Protein AF-0000000085179850 (afdb_homodimer)

Structure (mmCIF, N/CA/C/O backbone):
data_AF-0000000085179850-model_v1
#
loop_
_entity.id
_entity.type
_entity.pdbx_description
1 polymer 'ABC-type Fe3+ transport system, periplasmic component'
#
loop_
_atom_site.group_PDB
_atom_site.id
_atom_site.type_symbol
_atom_site.label_atom_id
_atom_site.label_alt_id
_atom_site.label_comp_id
_atom_site.label_asym_id
_atom_site.label_entity_id
_atom_site.label_seq_id
_atom_site.pdbx_PDB_ins_code
_atom_site.Cartn_x
_atom_site.Cartn_y
_atom_site.Cartn_z
_atom_site.occupancy
_atom_site.B_iso_or_equiv
_atom_site.auth_seq_id
_atom_site.auth_comp_id
_atom_site.auth_asym_id
_atom_site.auth_atom_id
_atom_site.pdbx_PDB_model_num
ATOM 1 N N . MET A 1 1 ? -73.125 10.086 -31.016 1 30.83 1 MET A N 1
ATOM 2 C CA . MET A 1 1 ? -72.25 11.07 -30.375 1 30.83 1 MET A CA 1
ATOM 3 C C . MET A 1 1 ? -71.062 10.383 -29.625 1 30.83 1 MET A C 1
ATOM 5 O O . MET A 1 1 ? -71.312 9.594 -28.703 1 30.83 1 MET A O 1
ATOM 9 N N . LYS A 1 2 ? -70.062 9.984 -30.438 1 33.78 2 LYS A N 1
ATOM 10 C CA . LYS A 1 2 ? -68.875 9.273 -30.109 1 33.78 2 LYS A CA 1
ATOM 11 C C . LYS A 1 2 ? -68.062 10.023 -29.047 1 33.78 2 LYS A C 1
ATOM 13 O O . LYS A 1 2 ? -67.625 11.156 -29.266 1 33.78 2 LYS A O 1
ATOM 18 N N . ARG A 1 3 ? -68.438 9.938 -27.75 1 36.47 3 ARG A N 1
ATOM 19 C CA . ARG A 1 3 ? -67.688 10.523 -26.625 1 36.47 3 ARG A CA 1
ATOM 20 C C . ARG A 1 3 ? -66.25 10.117 -26.656 1 36.47 3 ARG A C 1
ATOM 22 O O . ARG A 1 3 ? -65.938 8.93 -26.594 1 36.47 3 ARG A O 1
ATOM 29 N N . VAL A 1 4 ? -65.375 10.914 -27.375 1 41.09 4 VAL A N 1
ATOM 30 C CA . VAL A 1 4 ? -63.938 10.75 -27.391 1 41.09 4 VAL A CA 1
ATOM 31 C C . VAL A 1 4 ? -63.375 10.852 -25.969 1 41.09 4 VAL A C 1
ATOM 33 O O . VAL A 1 4 ? -63.656 11.836 -25.266 1 41.09 4 VAL A O 1
ATOM 36 N N . LEU A 1 5 ? -63.25 9.75 -25.281 1 44.12 5 LEU A N 1
ATOM 37 C CA . LEU A 1 5 ? -62.594 9.672 -23.984 1 44.12 5 LEU A CA 1
ATOM 38 C C . LEU A 1 5 ? -61.219 10.336 -24.031 1 44.12 5 LEU A C 1
ATOM 40 O O . LEU A 1 5 ? -60.375 10.008 -24.891 1 44.12 5 LEU A O 1
ATOM 44 N N . PRO A 1 6 ? -61.062 11.594 -23.547 1 47.19 6 PRO A N 1
ATOM 45 C CA . PRO A 1 6 ? -59.75 12.203 -23.5 1 47.19 6 PRO A CA 1
ATOM 46 C C . PRO A 1 6 ? -58.719 11.312 -22.812 1 47.19 6 PRO A C 1
ATOM 48 O O . PRO A 1 6 ? -59.031 10.68 -21.797 1 47.19 6 PRO A O 1
ATOM 51 N N . LEU A 1 7 ? -57.844 10.648 -23.547 1 45.16 7 LEU A N 1
ATOM 52 C CA . LEU A 1 7 ? -56.688 9.961 -23.031 1 45.16 7 LEU A CA 1
ATOM 53 C C . LEU A 1 7 ? -55.844 10.914 -22.172 1 45.16 7 LEU A C 1
ATOM 55 O O . LEU A 1 7 ? -55.344 11.922 -22.672 1 45.16 7 LEU A O 1
ATOM 59 N N . ILE A 1 8 ? -56.156 11.07 -20.922 1 45.03 8 ILE A N 1
ATOM 60 C CA . ILE A 1 8 ? -55.25 11.75 -19.984 1 45.03 8 ILE A CA 1
ATOM 61 C C . ILE A 1 8 ? -53.875 11.133 -20.062 1 45.03 8 ILE A C 1
ATOM 63 O O . ILE A 1 8 ? -53.688 9.953 -19.75 1 45.03 8 ILE A O 1
ATOM 67 N N . GLY A 1 9 ? -53.031 11.602 -20.953 1 39.75 9 GLY A N 1
ATOM 68 C CA . GLY A 1 9 ? -51.625 11.266 -20.953 1 39.75 9 GLY A CA 1
ATOM 69 C C . GLY A 1 9 ? -50.969 11.516 -19.609 1 39.75 9 GLY A C 1
ATOM 70 O O . GLY A 1 9 ? -50.969 12.641 -19.094 1 39.75 9 GLY A O 1
ATOM 71 N N . LEU A 1 10 ? -50.938 10.5 -18.781 1 41.06 10 LEU A N 1
ATOM 72 C CA . LEU A 1 10 ? -50.094 10.531 -17.594 1 41.06 10 LEU A CA 1
ATOM 73 C C . LEU A 1 10 ? -48.656 10.922 -17.953 1 41.06 10 LEU A C 1
ATOM 75 O O . LEU A 1 10 ? -47.969 10.172 -18.641 1 41.06 10 LEU A O 1
ATOM 79 N N . MET A 1 11 ? -48.375 12.195 -18.094 1 38.06 11 MET A N 1
ATOM 80 C CA . MET A 1 11 ? -46.969 12.609 -18.141 1 38.06 11 MET A CA 1
ATOM 81 C C . MET A 1 11 ? -46.188 12.023 -16.969 1 38.06 11 MET A C 1
ATOM 83 O O . MET A 1 11 ? -46.531 12.305 -15.805 1 38.06 11 MET A O 1
ATOM 87 N N . ALA A 1 12 ? -45.594 10.867 -17.109 1 41.38 12 ALA A N 1
ATOM 88 C CA . ALA A 1 12 ? -44.531 10.445 -16.203 1 41.38 12 ALA A CA 1
ATOM 89 C C . ALA A 1 12 ? -43.531 11.578 -15.945 1 41.38 12 ALA A C 1
ATOM 91 O O . ALA A 1 12 ? -42.812 11.977 -16.844 1 41.38 12 ALA A O 1
ATOM 92 N N . LEU A 1 13 ? -43.844 12.531 -15.141 1 37.97 13 LEU A N 1
ATOM 93 C CA . LEU A 1 13 ? -42.781 13.375 -14.609 1 37.97 13 LEU A CA 1
ATOM 94 C C . LEU A 1 13 ? -41.594 12.531 -14.188 1 37.97 13 LEU A C 1
ATOM 96 O O . LEU A 1 13 ? -41.656 11.836 -13.172 1 37.97 13 LEU A O 1
ATOM 100 N N . GLY A 1 14 ? -40.906 11.914 -15.078 1 40.44 14 GLY A N 1
ATOM 101 C CA . GLY A 1 14 ? -39.594 11.531 -14.672 1 40.44 14 GLY A CA 1
ATOM 102 C C . GLY A 1 14 ? -38.875 12.594 -13.836 1 40.44 14 GLY A C 1
ATOM 103 O O . GLY A 1 14 ? -38.438 13.609 -14.375 1 40.44 14 GLY A O 1
ATOM 104 N N . LEU A 1 15 ? -39.375 12.984 -12.727 1 38.53 15 LEU A N 1
ATOM 105 C CA . LEU A 1 15 ? -38.469 13.672 -11.82 1 38.53 15 LEU A CA 1
ATOM 106 C C . LEU A 1 15 ? -37.062 13.133 -11.977 1 38.53 15 LEU A C 1
ATOM 108 O O . LEU A 1 15 ? -36.75 12.016 -11.547 1 38.53 15 LEU A O 1
ATOM 112 N N . GLY A 1 16 ? -36.469 13.25 -13.055 1 41.75 16 GLY A N 1
ATOM 113 C CA . GLY A 1 16 ? -35.031 13.078 -13.055 1 41.75 16 GLY A CA 1
ATOM 114 C C . GLY A 1 16 ? -34.406 13.492 -11.742 1 41.75 16 GLY A C 1
ATOM 115 O O . GLY A 1 16 ? -34.406 14.672 -11.383 1 41.75 16 GLY A O 1
ATOM 116 N N . MET A 1 17 ? -34.562 12.859 -10.703 1 44.16 17 MET A N 1
ATOM 117 C CA . MET A 1 17 ? -33.75 13.156 -9.523 1 44.16 17 MET A CA 1
ATOM 118 C C . MET A 1 17 ? -32.406 13.742 -9.922 1 44.16 17 MET A C 1
ATOM 120 O O . MET A 1 17 ? -31.641 13.117 -10.656 1 44.16 17 MET A O 1
ATOM 124 N N . ALA A 1 18 ? -32.281 14.961 -10.266 1 47.69 18 ALA A N 1
ATOM 125 C CA . ALA A 1 18 ? -31.031 15.688 -10.477 1 47.69 18 ALA A CA 1
ATOM 126 C C . ALA A 1 18 ? -29.891 15.047 -9.695 1 47.69 18 ALA A C 1
ATOM 128 O O . ALA A 1 18 ? -29.969 14.906 -8.477 1 47.69 18 ALA A O 1
ATOM 129 N N . GLN A 1 19 ? -29.109 14.258 -10.336 1 63.38 19 GLN A N 1
ATOM 130 C CA . GLN A 1 19 ? -27.938 13.633 -9.719 1 63.38 19 GLN A CA 1
ATOM 131 C C . GLN A 1 19 ? -27.203 14.625 -8.812 1 63.38 19 GLN A C 1
ATOM 133 O O . GLN A 1 19 ? -26.812 15.703 -9.25 1 63.38 19 GLN A O 1
ATOM 138 N N . GLN A 1 20 ? -27.359 14.641 -7.449 1 81.38 20 GLN A N 1
ATOM 139 C CA . GLN A 1 20 ? -26.703 15.461 -6.43 1 81.38 20 GLN A CA 1
ATOM 140 C C . GLN A 1 20 ? -25.188 15.5 -6.637 1 81.38 20 GLN A C 1
ATOM 142 O O . GLN A 1 20 ? -24.547 14.461 -6.766 1 81.38 20 GLN A O 1
ATOM 147 N N . THR A 1 21 ? -24.672 16.75 -7.055 1 93.56 21 THR A N 1
ATOM 148 C CA . THR A 1 21 ? -23.234 16.922 -7.227 1 93.56 21 THR A CA 1
ATOM 149 C C . THR A 1 21 ? -22.625 17.562 -5.992 1 93.56 21 THR A C 1
ATOM 151 O O . THR A 1 21 ? -23.078 18.625 -5.539 1 93.56 21 THR A O 1
ATOM 154 N N . LEU A 1 22 ? -21.781 16.844 -5.324 1 98.31 22 LEU A N 1
ATOM 155 C CA . LEU A 1 22 ? -21 17.328 -4.195 1 98.31 22 LEU A CA 1
ATOM 156 C C . LEU A 1 22 ? -19.719 18 -4.672 1 98.31 22 LEU A C 1
ATOM 158 O O . LEU A 1 22 ? -18.953 17.422 -5.438 1 98.31 22 LEU A O 1
ATOM 162 N N . THR A 1 23 ? -19.516 19.234 -4.297 1 98.69 23 THR A N 1
ATOM 163 C CA . THR A 1 23 ? -18.297 19.938 -4.68 1 98.69 23 THR A CA 1
ATOM 164 C C . THR A 1 23 ? -17.297 19.953 -3.529 1 98.69 23 THR A C 1
ATOM 166 O O . THR A 1 23 ? -17.562 20.5 -2.463 1 98.69 23 THR A O 1
ATOM 169 N N . VAL A 1 24 ? -16.141 19.359 -3.77 1 98.88 24 VAL A N 1
ATOM 170 C CA . VAL A 1 24 ? -15.102 19.25 -2.756 1 98.88 24 VAL A CA 1
ATOM 171 C C . VAL A 1 24 ? -13.883 20.078 -3.172 1 98.88 24 VAL A C 1
ATOM 173 O O . VAL A 1 24 ? -13.367 19.922 -4.281 1 98.88 24 VAL A O 1
ATOM 176 N N . TYR A 1 25 ? -13.492 21.031 -2.359 1 98.88 25 TYR A N 1
ATOM 177 C CA . TYR A 1 25 ? -12.18 21.656 -2.486 1 98.88 25 TYR A CA 1
ATOM 178 C C . TYR A 1 25 ? -11.141 20.938 -1.637 1 98.88 25 TYR A C 1
ATOM 180 O O . TYR A 1 25 ? -11.289 20.828 -0.417 1 98.88 25 TYR A O 1
ATOM 188 N N . SER A 1 26 ? -10.109 20.453 -2.334 1 98.75 26 SER A N 1
ATOM 189 C CA . SER A 1 26 ? -9.234 19.531 -1.599 1 98.75 26 SER A CA 1
ATOM 190 C C . SER A 1 26 ? -7.781 19.984 -1.669 1 98.75 26 SER A C 1
ATOM 192 O O . SER A 1 26 ? -7.254 20.234 -2.756 1 98.75 26 SER A O 1
ATOM 194 N N . GLY A 1 27 ? -7.223 20.078 -0.515 1 97.88 27 GLY A N 1
ATOM 195 C CA . GLY A 1 27 ? -5.781 20.25 -0.408 1 97.88 27 GLY A CA 1
ATOM 196 C C . GLY A 1 27 ? -5.012 18.953 -0.519 1 97.88 27 GLY A C 1
ATOM 197 O O . GLY A 1 27 ? -3.779 18.953 -0.468 1 97.88 27 GLY A O 1
ATOM 198 N N . ARG A 1 28 ? -5.707 17.781 -0.634 1 97.75 28 ARG A N 1
ATOM 199 C CA . ARG A 1 28 ? -5.062 16.484 -0.803 1 97.75 28 ARG A CA 1
ATOM 200 C C . ARG A 1 28 ? -4.555 16.312 -2.229 1 97.75 28 ARG A C 1
ATOM 202 O O . ARG A 1 28 ? -5.113 16.875 -3.168 1 97.75 28 ARG A O 1
ATOM 209 N N . GLY A 1 29 ? -3.482 15.609 -2.398 1 94.88 29 GLY A N 1
ATOM 210 C CA . GLY A 1 29 ? -3.033 15.297 -3.746 1 94.88 29 GLY A CA 1
ATOM 211 C C . GLY A 1 29 ? -4.035 14.469 -4.531 1 94.88 29 GLY A C 1
ATOM 212 O O . GLY A 1 29 ? -4.566 13.484 -4.027 1 94.88 29 GLY A O 1
ATOM 213 N N . GLN A 1 30 ? -4.273 14.898 -5.738 1 96 30 GLN A N 1
ATOM 214 C CA . GLN A 1 30 ? -5.27 14.242 -6.578 1 96 30 GLN A CA 1
ATOM 215 C C . GLN A 1 30 ? -4.973 12.75 -6.719 1 96 30 GLN A C 1
ATOM 217 O O . GLN A 1 30 ? -5.859 11.914 -6.523 1 96 30 GLN A O 1
ATOM 222 N N . SER A 1 31 ? -3.742 12.383 -7.031 1 93.12 31 SER A N 1
ATOM 223 C CA . SER A 1 31 ? -3.383 10.992 -7.277 1 93.12 31 SER A CA 1
ATOM 224 C C . SER A 1 31 ? -3.619 10.133 -6.039 1 93.12 31 SER A C 1
ATOM 226 O O . SER A 1 31 ? -3.832 8.922 -6.148 1 93.12 31 SER A O 1
ATOM 228 N N . LEU A 1 32 ? -3.57 10.75 -4.91 1 93.94 32 LEU A N 1
ATOM 229 C CA . LEU A 1 32 ? -3.703 10.039 -3.645 1 93.94 32 LEU A CA 1
ATOM 230 C C . LEU A 1 32 ? -5.168 9.758 -3.328 1 93.94 32 LEU A C 1
ATOM 232 O O . LEU A 1 32 ? -5.5 8.695 -2.799 1 93.94 32 LEU A O 1
ATOM 236 N N . VAL A 1 33 ? -6.066 10.711 -3.66 1 97.38 33 VAL A N 1
ATOM 237 C CA . VAL A 1 33 ? -7.383 10.555 -3.051 1 97.38 33 VAL A CA 1
ATOM 238 C C . VAL A 1 33 ? -8.43 10.336 -4.137 1 97.38 33 VAL A C 1
ATOM 240 O O . VAL A 1 33 ? -9.555 9.906 -3.85 1 97.38 33 VAL A O 1
ATOM 243 N N . GLU A 1 34 ? -8.133 10.594 -5.391 1 97.75 34 GLU A N 1
ATOM 244 C CA . GLU A 1 34 ? -9.102 10.453 -6.477 1 97.75 34 GLU A CA 1
ATOM 245 C C . GLU A 1 34 ? -9.664 9.039 -6.531 1 97.75 34 GLU A C 1
ATOM 247 O O . GLU A 1 34 ? -10.859 8.844 -6.75 1 97.75 34 GLU A O 1
ATOM 252 N N . PRO A 1 35 ? -8.852 7.934 -6.398 1 97.19 35 PRO A N 1
ATOM 253 C CA . PRO A 1 35 ? -9.43 6.59 -6.43 1 97.19 35 PRO A CA 1
ATOM 254 C C . PRO A 1 35 ? -10.516 6.391 -5.379 1 97.19 35 PRO A C 1
ATOM 256 O O . PRO A 1 35 ? -11.516 5.715 -5.637 1 97.19 35 PRO A O 1
ATOM 259 N N . LEU A 1 36 ? -10.266 6.93 -4.227 1 98 36 LEU A N 1
ATOM 260 C CA . LEU A 1 36 ? -11.258 6.828 -3.16 1 98 36 LEU A CA 1
ATOM 261 C C . LEU A 1 36 ? -12.523 7.602 -3.516 1 98 36 LEU A C 1
ATOM 263 O O . LEU A 1 36 ? -13.633 7.125 -3.279 1 98 36 LEU A O 1
ATOM 267 N N . VAL A 1 37 ? -12.359 8.828 -4.117 1 98.56 37 VAL A N 1
ATOM 268 C CA . VAL A 1 37 ? -13.492 9.648 -4.539 1 98.56 37 VAL A CA 1
ATOM 269 C C . VAL A 1 37 ? -14.297 8.906 -5.598 1 98.56 37 VAL A C 1
ATOM 271 O O . VAL A 1 37 ? -15.531 8.852 -5.523 1 98.56 37 VAL A O 1
ATOM 274 N N . LYS A 1 38 ? -13.633 8.32 -6.551 1 97.38 38 LYS A N 1
ATOM 275 C CA . LYS A 1 38 ? -14.305 7.574 -7.609 1 97.38 38 LYS A CA 1
ATOM 276 C C . LYS A 1 38 ? -15.07 6.383 -7.043 1 97.38 38 LYS A C 1
ATOM 278 O O . LYS A 1 38 ? -16.188 6.086 -7.484 1 97.38 38 LYS A O 1
ATOM 283 N N . GLN A 1 39 ? -14.461 5.727 -6.113 1 96.62 39 GLN A N 1
ATOM 284 C CA . GLN A 1 39 ? -15.148 4.598 -5.496 1 96.62 39 GLN A CA 1
ATOM 285 C C . GLN A 1 39 ? -16.375 5.062 -4.719 1 96.62 39 GLN A C 1
ATOM 287 O O . GLN A 1 39 ? -17.406 4.383 -4.699 1 96.62 39 GLN A O 1
ATOM 292 N N . PHE A 1 40 ? -16.25 6.184 -3.975 1 98.06 40 PHE A N 1
ATOM 293 C CA . PHE A 1 40 ? -17.406 6.77 -3.305 1 98.06 40 PHE A CA 1
ATOM 294 C C . PHE A 1 40 ? -18.547 6.996 -4.289 1 98.06 40 PHE A C 1
ATOM 296 O O . PHE A 1 40 ? -19.703 6.664 -4 1 98.06 40 PHE A O 1
ATOM 303 N N . GLU A 1 41 ? -18.234 7.578 -5.5 1 98.19 41 GLU A N 1
ATOM 304 C CA . GLU A 1 41 ? -19.25 7.801 -6.535 1 98.19 41 GLU A CA 1
ATOM 305 C C . GLU A 1 41 ? -19.906 6.488 -6.953 1 98.19 41 GLU A C 1
ATOM 307 O O . GLU A 1 41 ? -21.125 6.414 -7.07 1 98.19 41 GLU A O 1
ATOM 312 N N . GLN A 1 42 ? -19.094 5.516 -7.105 1 95.19 42 GLN A N 1
ATOM 313 C CA . GLN A 1 42 ? -19.609 4.223 -7.539 1 95.19 42 GLN A CA 1
ATOM 314 C C . GLN A 1 42 ? -20.5 3.596 -6.469 1 95.19 42 GLN A C 1
ATOM 316 O O . GLN A 1 42 ? -21.531 3.008 -6.777 1 95.19 42 GLN A O 1
ATOM 321 N N . ASP A 1 43 ? -20.109 3.754 -5.207 1 95.44 43 ASP A N 1
ATOM 322 C CA . ASP A 1 43 ? -20.812 3.121 -4.098 1 95.44 43 ASP A CA 1
ATOM 323 C C . ASP A 1 43 ? -22.141 3.818 -3.826 1 95.44 43 ASP A C 1
ATOM 325 O O . ASP A 1 43 ? -23.109 3.186 -3.375 1 95.44 43 ASP A O 1
ATOM 329 N N . THR A 1 44 ? -22.234 5.16 -4.109 1 96.5 44 THR A N 1
ATOM 330 C CA . THR A 1 44 ? -23.359 5.918 -3.574 1 96.5 44 THR A CA 1
ATOM 331 C C . THR A 1 44 ? -24.219 6.48 -4.703 1 96.5 44 THR A C 1
ATOM 333 O O . THR A 1 44 ? -25.359 6.883 -4.48 1 96.5 44 THR A O 1
ATOM 336 N N . GLY A 1 45 ? -23.625 6.602 -5.887 1 96.69 45 GLY A N 1
ATOM 337 C CA . GLY A 1 45 ? -24.297 7.27 -6.992 1 96.69 45 GLY A CA 1
ATOM 338 C C . GLY A 1 45 ? -24.203 8.781 -6.922 1 96.69 45 GLY A C 1
ATOM 339 O O . GLY A 1 45 ? -24.719 9.484 -7.801 1 96.69 45 GLY A O 1
ATOM 340 N N . ILE A 1 46 ? -23.594 9.359 -5.852 1 97.75 46 ILE A N 1
ATOM 341 C CA . ILE A 1 46 ? -23.406 10.797 -5.715 1 97.75 46 ILE A CA 1
ATOM 342 C C . ILE A 1 46 ? -22.219 11.242 -6.574 1 97.75 46 ILE A C 1
ATOM 344 O O . ILE A 1 46 ? -21.109 10.711 -6.434 1 97.75 46 ILE A O 1
ATOM 348 N N . ARG A 1 47 ? -22.406 12.133 -7.449 1 97.69 47 ARG A N 1
ATOM 349 C CA . ARG A 1 47 ? -21.297 12.688 -8.227 1 97.69 47 ARG A CA 1
ATOM 350 C C . ARG A 1 47 ? -20.484 13.664 -7.383 1 97.69 47 ARG A C 1
ATOM 352 O O . ARG A 1 47 ? -21.031 14.43 -6.594 1 97.69 47 ARG A O 1
ATOM 359 N N . VAL A 1 48 ? -19.203 13.594 -7.512 1 98.62 48 VAL A N 1
ATOM 360 C CA . VAL A 1 48 ? -18.312 14.469 -6.754 1 98.62 48 VAL A CA 1
ATOM 361 C C . VAL A 1 48 ? -17.422 15.258 -7.711 1 98.62 48 VAL A C 1
ATOM 363 O O . VAL A 1 48 ? -16.734 14.672 -8.555 1 98.62 48 VAL A O 1
ATOM 366 N N . GLN A 1 49 ? -17.469 16.516 -7.656 1 98.31 49 GLN A N 1
ATOM 367 C CA . GLN A 1 49 ? -16.531 17.406 -8.344 1 98.31 49 GLN A CA 1
ATOM 368 C C . GLN A 1 49 ? -15.453 17.922 -7.387 1 98.31 49 GLN A C 1
ATOM 370 O O . GLN A 1 49 ? -15.773 18.562 -6.383 1 98.31 49 GLN A O 1
ATOM 375 N N . VAL A 1 50 ? -14.25 17.625 -7.676 1 98.75 50 VAL A N 1
ATOM 376 C CA . VAL A 1 50 ? -13.18 18.016 -6.766 1 98.75 50 VAL A CA 1
ATOM 377 C C . VAL A 1 50 ? -12.312 19.094 -7.414 1 98.75 50 VAL A C 1
ATOM 379 O O . VAL A 1 50 ? -11.906 18.969 -8.57 1 98.75 50 VAL A O 1
ATOM 382 N N . ARG A 1 51 ? -12.094 20.141 -6.77 1 98.56 51 ARG A N 1
ATOM 383 C CA . ARG A 1 51 ? -11.062 21.109 -7.086 1 98.56 51 ARG A CA 1
ATOM 384 C C . ARG A 1 51 ? -9.82 20.891 -6.23 1 98.56 51 ARG A C 1
ATOM 386 O O . ARG A 1 51 ? -9.867 21.031 -5.008 1 98.56 51 ARG A O 1
ATOM 393 N N . TYR A 1 52 ? -8.781 20.578 -6.941 1 98.44 52 TYR A N 1
ATOM 394 C CA . TYR A 1 52 ? -7.535 20.297 -6.234 1 98.44 52 TYR A CA 1
ATOM 395 C C . TYR A 1 52 ? -6.641 21.531 -6.195 1 98.44 52 TYR A C 1
ATOM 397 O O . TYR A 1 52 ? -6.66 22.344 -7.117 1 98.44 52 TYR A O 1
ATOM 405 N N . GLY A 1 53 ? -5.836 21.688 -5.227 1 97.5 53 GLY A N 1
ATOM 406 C CA . GLY A 1 53 ? -4.824 22.719 -5.012 1 97.5 53 GLY A CA 1
ATOM 407 C C . GLY A 1 53 ? -4.145 22.609 -3.66 1 97.5 53 GLY A C 1
ATOM 408 O O . GLY A 1 53 ? -4.496 21.75 -2.848 1 97.5 53 GLY A O 1
ATOM 409 N N . THR A 1 54 ? -3.129 23.391 -3.424 1 94.94 54 THR A N 1
ATOM 410 C CA . THR A 1 54 ? -2.561 23.422 -2.082 1 94.94 54 THR A CA 1
ATOM 411 C C . THR A 1 54 ? -3.576 23.969 -1.08 1 94.94 54 THR A C 1
ATOM 413 O O . THR A 1 54 ? -4.512 24.672 -1.458 1 94.94 54 THR A O 1
ATOM 416 N N . ASP A 1 55 ? -3.441 23.641 0.159 1 95.62 55 ASP A N 1
ATOM 417 C CA . ASP A 1 55 ? -4.309 24.172 1.205 1 95.62 55 ASP A CA 1
ATOM 418 C C . ASP A 1 55 ? -4.371 25.703 1.141 1 95.62 55 ASP A C 1
ATOM 420 O O . ASP A 1 55 ? -5.449 26.281 1.237 1 95.62 55 ASP A O 1
ATOM 424 N N . ALA A 1 56 ? -3.238 26.344 0.974 1 93 56 ALA A N 1
ATOM 425 C CA . ALA A 1 56 ? -3.182 27.812 0.907 1 93 56 ALA A CA 1
ATOM 426 C C . ALA A 1 56 ? -3.984 28.328 -0.277 1 93 56 ALA A C 1
ATOM 428 O O . ALA A 1 56 ? -4.73 29.312 -0.146 1 93 56 ALA A O 1
ATOM 429 N N . GLN A 1 57 ? -3.822 27.688 -1.414 1 96.44 57 GLN A N 1
ATOM 430 C CA . GLN A 1 57 ? -4.562 28.094 -2.609 1 96.44 57 GLN A CA 1
ATOM 431 C C . GLN A 1 57 ? -6.066 27.922 -2.406 1 96.44 57 GLN A C 1
ATOM 433 O O . GLN A 1 57 ? -6.848 28.797 -2.807 1 96.44 57 GLN A O 1
ATOM 438 N N . ILE A 1 58 ? -6.453 26.828 -1.797 1 98.12 58 ILE A N 1
ATOM 439 C CA . ILE A 1 58 ? -7.867 26.547 -1.576 1 98.12 58 ILE A CA 1
ATOM 440 C C . ILE A 1 58 ? -8.453 27.578 -0.617 1 98.12 58 ILE A C 1
ATOM 442 O O . ILE A 1 58 ? -9.539 28.109 -0.861 1 98.12 58 ILE A O 1
ATOM 446 N N . LEU A 1 59 ? -7.762 27.891 0.454 1 96.88 59 LEU A N 1
ATOM 447 C CA . LEU A 1 59 ? -8.242 28.875 1.415 1 96.88 59 LEU A CA 1
ATOM 448 C C . LEU A 1 59 ? -8.391 30.25 0.76 1 96.88 59 LEU A C 1
ATOM 450 O O . LEU A 1 59 ? -9.367 30.953 1.007 1 96.88 59 LEU A O 1
ATOM 454 N N . ALA A 1 60 ? -7.41 30.609 -0.051 1 97.12 60 ALA A N 1
ATOM 455 C CA . ALA A 1 60 ? -7.496 31.875 -0.778 1 97.12 60 ALA A CA 1
ATOM 456 C C . ALA A 1 60 ? -8.719 31.906 -1.692 1 97.12 60 ALA A C 1
ATOM 458 O O . ALA A 1 60 ? -9.438 32.906 -1.749 1 97.12 60 ALA A O 1
ATOM 459 N N . THR A 1 61 ? -8.914 30.781 -2.383 1 98.12 61 THR A N 1
ATOM 460 C CA . THR A 1 61 ? -10.055 30.672 -3.283 1 98.12 61 THR A CA 1
ATOM 461 C C . THR A 1 61 ? -11.367 30.797 -2.512 1 98.12 61 THR A C 1
ATOM 463 O O . THR A 1 61 ? -12.273 31.516 -2.936 1 98.12 61 THR A O 1
ATOM 466 N N . LEU A 1 62 ? -11.484 30.141 -1.381 1 98.12 62 LEU A N 1
ATOM 467 C CA . LEU A 1 62 ? -12.688 30.188 -0.559 1 98.12 62 LEU A CA 1
ATOM 468 C C . LEU A 1 62 ? -12.938 31.609 -0.049 1 98.12 62 LEU A C 1
ATOM 470 O O . LEU A 1 62 ? -14.086 32.062 0.014 1 98.12 62 LEU A O 1
ATOM 474 N N . GLN A 1 63 ? -11.875 32.219 0.312 1 95.94 63 GLN A N 1
ATOM 475 C CA . GLN A 1 63 ? -12 33.625 0.755 1 95.94 63 GLN A CA 1
ATOM 476 C C . GLN A 1 63 ? -12.5 34.5 -0.373 1 95.94 63 GLN A C 1
ATOM 478 O O . GLN A 1 63 ? -13.367 35.344 -0.161 1 95.94 63 GLN A O 1
ATOM 483 N N . GLU A 1 64 ? -11.953 34.344 -1.476 1 97.38 64 GLU A N 1
ATOM 484 C CA . GLU A 1 64 ? -12.328 35.125 -2.641 1 97.38 64 GLU A CA 1
ATOM 485 C C . GLU A 1 64 ? -13.773 34.875 -3.037 1 97.38 64 GLU A C 1
ATOM 487 O O . GLU A 1 64 ? -14.516 35.812 -3.336 1 97.38 64 GLU A O 1
ATOM 492 N N . GLU A 1 65 ? -14.125 33.656 -3.043 1 97.69 65 GLU A N 1
ATOM 493 C CA . GLU A 1 65 ? -15.484 33.281 -3.441 1 97.69 65 GLU A CA 1
ATOM 494 C C . GLU A 1 65 ? -16.5 33.75 -2.414 1 97.69 65 GLU A C 1
ATOM 496 O O . GLU A 1 65 ? -17.641 34.094 -2.771 1 97.69 65 GLU A O 1
ATOM 501 N N . GLY A 1 66 ? -16.172 33.781 -1.134 1 94.88 66 GLY A N 1
ATOM 502 C CA . GLY A 1 66 ? -17.062 34.219 -0.068 1 94.88 66 GLY A CA 1
ATOM 503 C C . GLY A 1 66 ? -18.344 33.406 -0.002 1 94.88 66 GLY A C 1
ATOM 504 O O . GLY A 1 66 ? -18.328 32.188 -0.094 1 94.88 66 GLY A O 1
ATOM 505 N N . SER A 1 67 ? -19.438 34.094 0.21 1 94 67 SER A N 1
ATOM 506 C CA . SER A 1 67 ? -20.75 33.469 0.394 1 94 67 SER A CA 1
ATOM 507 C C . SER A 1 67 ? -21.234 32.844 -0.9 1 94 67 SER A C 1
ATOM 509 O O . SER A 1 67 ? -22.203 32.062 -0.89 1 94 67 SER A O 1
ATOM 511 N N . ARG A 1 68 ? -20.609 33.094 -1.998 1 96.19 68 ARG A N 1
ATOM 512 C CA . ARG A 1 68 ? -21.031 32.594 -3.295 1 96.19 68 ARG A CA 1
ATOM 513 C C . ARG A 1 68 ? -20.281 31.312 -3.654 1 96.19 68 ARG A C 1
ATOM 515 O O . ARG A 1 68 ? -20.453 30.75 -4.738 1 96.19 68 ARG A O 1
ATOM 522 N N . SER A 1 69 ? -19.422 30.875 -2.732 1 97.75 69 SER A N 1
ATOM 523 C CA . SER A 1 69 ? -18.656 29.672 -3.031 1 97.75 69 SER A CA 1
ATOM 524 C C . SER A 1 69 ? -19.562 28.5 -3.355 1 97.75 69 SER A C 1
ATOM 526 O O . SER A 1 69 ? -20.547 28.25 -2.648 1 97.75 69 SER A O 1
ATOM 528 N N . PRO A 1 70 ? -19.25 27.797 -4.441 1 97.25 70 PRO A N 1
ATOM 529 C CA . PRO A 1 70 ? -20 26.578 -4.738 1 97.25 70 PRO A CA 1
ATOM 530 C C . PRO A 1 70 ? -19.531 25.375 -3.92 1 97.25 70 PRO A C 1
ATOM 532 O O . PRO A 1 70 ? -20.109 24.281 -4.027 1 97.25 70 PRO A O 1
ATOM 535 N N . ALA A 1 71 ? -18.469 25.5 -3.16 1 98.38 71 ALA A N 1
ATOM 536 C CA . ALA A 1 71 ? -17.859 24.375 -2.451 1 98.38 71 ALA A CA 1
ATOM 537 C C . ALA A 1 71 ? -18.734 23.906 -1.291 1 98.38 71 ALA A C 1
ATOM 539 O O . ALA A 1 71 ? -19.312 24.734 -0.576 1 98.38 71 ALA A O 1
ATOM 540 N N . ASP A 1 72 ? -18.844 22.578 -1.139 1 98.69 72 ASP A N 1
ATOM 541 C CA . ASP A 1 72 ? -19.562 21.969 -0.026 1 98.69 72 ASP A CA 1
ATOM 542 C C . ASP A 1 72 ? -18.609 21.547 1.084 1 98.69 72 ASP A C 1
ATOM 544 O O . ASP A 1 72 ? -18.953 21.594 2.266 1 98.69 72 ASP A O 1
ATOM 548 N N . ILE A 1 73 ? -17.469 21.062 0.677 1 98.88 73 ILE A N 1
ATOM 549 C CA . ILE A 1 73 ? -16.531 20.453 1.607 1 98.88 73 ILE A CA 1
ATOM 550 C C . ILE A 1 73 ? -15.133 21.047 1.387 1 98.88 73 ILE A C 1
ATOM 552 O O . ILE A 1 73 ? -14.719 21.281 0.246 1 98.88 73 ILE A O 1
ATOM 556 N N . PHE A 1 74 ? -14.477 21.406 2.41 1 98.94 74 PHE A N 1
ATOM 557 C CA . PHE A 1 74 ? -13.039 21.625 2.404 1 98.94 74 PHE A CA 1
ATOM 558 C C . PHE A 1 74 ? -12.305 20.406 2.977 1 98.94 74 PHE A C 1
ATOM 560 O O . PHE A 1 74 ? -12.438 20.094 4.16 1 98.94 74 PHE A O 1
ATOM 567 N N . TRP A 1 75 ? -11.617 19.594 2.178 1 98.88 75 TRP A N 1
ATOM 568 C CA . TRP A 1 75 ? -10.781 18.469 2.549 1 98.88 75 TRP A CA 1
ATOM 569 C C . TRP A 1 75 ? -9.305 18.844 2.516 1 98.88 75 TRP A C 1
ATOM 571 O O . TRP A 1 75 ? -8.688 18.844 1.449 1 98.88 75 TRP A O 1
ATOM 581 N N . ALA A 1 76 ? -8.75 19.062 3.68 1 98.25 76 ALA A N 1
ATOM 582 C CA . ALA A 1 76 ? -7.441 19.703 3.783 1 98.25 76 ALA A CA 1
ATOM 583 C C . ALA A 1 76 ? -6.348 18.672 4.051 1 98.25 76 ALA A C 1
ATOM 585 O O . ALA A 1 76 ? -6.613 17.609 4.613 1 98.25 76 ALA A O 1
ATOM 586 N N . ASN A 1 77 ? -5.18 19.047 3.668 1 96.5 77 ASN A N 1
ATOM 587 C CA . ASN A 1 77 ? -3.969 18.266 3.893 1 96.5 77 ASN A CA 1
ATOM 588 C C . ASN A 1 77 ? -3.426 18.469 5.305 1 96.5 77 ASN A C 1
ATOM 590 O O . ASN A 1 77 ? -2.674 17.625 5.809 1 96.5 77 ASN A O 1
ATOM 594 N N . THR A 1 78 ? -3.779 19.625 5.902 1 95.5 78 THR A N 1
ATOM 595 C CA . THR A 1 78 ? -3.184 19.953 7.191 1 95.5 78 THR A CA 1
ATOM 596 C C . THR A 1 78 ? -4.242 20.484 8.156 1 95.5 78 THR A C 1
ATOM 598 O O . THR A 1 78 ? -5.172 21.172 7.738 1 95.5 78 THR A O 1
ATOM 601 N N . SER A 1 79 ? -4.027 20.188 9.422 1 95.62 79 SER A N 1
ATOM 602 C CA . SER A 1 79 ? -4.922 20.703 10.453 1 95.62 79 SER A CA 1
ATOM 603 C C . SER A 1 79 ? -4.805 22.219 10.578 1 95.62 79 SER A C 1
ATOM 605 O O . SER A 1 79 ? -5.777 22.906 10.93 1 95.62 79 SER A O 1
ATOM 607 N N . GLY A 1 80 ? -3.607 22.766 10.289 1 92.88 80 GLY A N 1
ATOM 608 C CA . GLY A 1 80 ? -3.445 24.203 10.305 1 92.88 80 GLY A CA 1
ATOM 609 C C . GLY A 1 80 ? -4.395 24.922 9.367 1 92.88 80 GLY A C 1
ATOM 610 O O . GLY A 1 80 ? -4.992 25.938 9.742 1 92.88 80 GLY A O 1
ATOM 611 N N . ALA A 1 81 ? -4.496 24.422 8.172 1 95.31 81 ALA A N 1
ATOM 612 C CA . ALA A 1 81 ? -5.406 25.016 7.199 1 95.31 81 ALA A CA 1
ATOM 613 C C . ALA A 1 81 ? -6.855 24.906 7.668 1 95.31 81 ALA A C 1
ATOM 615 O O . ALA A 1 81 ? -7.641 25.844 7.484 1 95.31 81 ALA A O 1
ATOM 616 N N . LEU A 1 82 ? -7.23 23.844 8.266 1 97.56 82 LEU A N 1
ATOM 617 C CA . LEU A 1 82 ? -8.578 23.656 8.805 1 97.56 82 LEU A CA 1
ATOM 618 C C . LEU A 1 82 ? -8.828 24.594 9.969 1 97.56 82 LEU A C 1
ATOM 620 O O . LEU A 1 82 ? -9.93 25.125 10.125 1 97.56 82 LEU A O 1
ATOM 624 N N . GLY A 1 83 ? -7.832 24.766 10.797 1 95.94 83 GLY A N 1
ATOM 625 C CA . GLY A 1 83 ? -7.926 25.75 11.859 1 95.94 83 GLY A CA 1
ATOM 626 C C . GLY A 1 83 ? -8.172 27.156 11.344 1 95.94 83 GLY A C 1
ATOM 627 O O . GLY A 1 83 ? -9 27.891 11.898 1 95.94 83 GLY A O 1
ATOM 628 N N . GLN A 1 84 ? -7.461 27.516 10.32 1 95.62 84 GLN A N 1
ATOM 629 C CA . GLN A 1 84 ? -7.676 28.828 9.703 1 95.62 84 GLN A CA 1
ATOM 630 C C . GLN A 1 84 ? -9.102 28.953 9.172 1 95.62 84 GLN A C 1
ATOM 632 O O . GLN A 1 84 ? -9.75 29.984 9.375 1 95.62 84 GLN A O 1
ATOM 637 N N . ALA A 1 85 ? -9.539 27.922 8.469 1 97.62 85 ALA A N 1
ATOM 638 C CA . ALA A 1 85 ? -10.906 27.938 7.965 1 97.62 85 ALA A CA 1
ATOM 639 C C . ALA A 1 85 ? -11.906 28.094 9.102 1 97.62 85 ALA A C 1
ATOM 641 O O . ALA A 1 85 ? -12.891 28.844 8.977 1 97.62 85 ALA A O 1
ATOM 642 N N . ALA A 1 86 ? -11.688 27.406 10.18 1 97.31 86 ALA A N 1
ATOM 643 C CA . ALA A 1 86 ? -12.555 27.5 11.352 1 97.31 86 ALA A CA 1
ATOM 644 C C . ALA A 1 86 ? -12.531 28.922 11.938 1 97.31 86 ALA A C 1
ATOM 646 O O . ALA A 1 86 ? -13.586 29.5 12.219 1 97.31 86 ALA A O 1
ATOM 647 N N . GLU A 1 87 ? -11.352 29.453 12.086 1 95.62 87 GLU A N 1
ATOM 648 C CA . GLU A 1 87 ? -11.18 30.797 12.641 1 95.62 87 GLU A CA 1
ATOM 649 C C . GLU A 1 87 ? -11.883 31.844 11.781 1 95.62 87 GLU A C 1
ATOM 651 O O . GLU A 1 87 ? -12.422 32.812 12.305 1 95.62 87 GLU A O 1
ATOM 656 N N . ARG A 1 88 ? -11.867 31.609 10.539 1 95.81 88 ARG A N 1
ATOM 657 C CA . ARG A 1 88 ? -12.477 32.562 9.602 1 95.81 88 ARG A CA 1
ATOM 658 C C . ARG A 1 88 ? -13.984 32.344 9.508 1 95.81 88 ARG A C 1
ATOM 660 O O . ARG A 1 88 ? -14.672 33.031 8.75 1 95.81 88 ARG A O 1
ATOM 667 N N . GLY A 1 89 ? -14.43 31.359 10.188 1 96.69 89 GLY A N 1
ATOM 668 C CA . GLY A 1 89 ? -15.859 31.109 10.219 1 96.69 89 GLY A CA 1
ATOM 669 C C . GLY A 1 89 ? -16.375 30.469 8.945 1 96.69 89 GLY A C 1
ATOM 670 O O . GLY A 1 89 ? -17.547 30.672 8.578 1 96.69 89 GLY A O 1
ATOM 671 N N . LEU A 1 90 ? -15.57 29.734 8.266 1 98.25 90 LEU A N 1
ATOM 672 C CA . LEU A 1 90 ? -15.969 29.188 6.969 1 98.25 90 LEU A CA 1
ATOM 673 C C . LEU A 1 90 ? -16.672 27.844 7.137 1 98.25 90 LEU A C 1
ATOM 675 O O . LEU A 1 90 ? -17.328 27.375 6.215 1 98.25 90 LEU A O 1
ATOM 679 N N . LEU A 1 91 ? -16.531 27.188 8.234 1 98.62 91 LEU A N 1
ATOM 680 C CA . LEU A 1 91 ? -16.969 25.797 8.398 1 98.62 91 LEU A CA 1
ATOM 681 C C . LEU A 1 91 ? -18.203 25.734 9.297 1 98.62 91 LEU A C 1
ATOM 683 O O . LEU A 1 91 ? -18.344 26.531 10.219 1 98.62 91 LEU A O 1
ATOM 687 N N . ARG A 1 92 ? -19.016 24.75 9.016 1 98 92 ARG A N 1
ATOM 688 C CA . ARG A 1 92 ? -20.172 24.422 9.859 1 98 92 ARG A CA 1
ATOM 689 C C . ARG A 1 92 ? -19.75 23.5 11 1 98 92 ARG A C 1
ATOM 691 O O . ARG A 1 92 ? -18.844 22.688 10.844 1 98 92 ARG A O 1
ATOM 698 N N . PRO A 1 93 ? -20.469 23.688 12.141 1 98.19 93 PRO A N 1
ATOM 699 C CA . PRO A 1 93 ? -20.25 22.656 13.156 1 98.19 93 PRO A CA 1
ATOM 700 C C . PRO A 1 93 ? -20.641 21.25 12.68 1 98.19 93 PRO A C 1
ATOM 702 O O . PRO A 1 93 ? -21.594 21.109 11.906 1 98.19 93 PRO A O 1
ATOM 705 N N . LEU A 1 94 ? -19.953 20.297 13.109 1 98.56 94 LEU A N 1
ATOM 706 C CA . LEU A 1 94 ? -20.25 18.906 12.781 1 98.56 94 LEU A CA 1
ATOM 707 C C . LEU A 1 94 ? -20.938 18.219 13.953 1 98.56 94 LEU A C 1
ATOM 709 O O . LEU A 1 94 ? -20.766 18.609 15.109 1 98.56 94 LEU A O 1
ATOM 713 N N . GLY A 1 95 ? -21.703 17.203 13.672 1 97.19 95 GLY A N 1
ATOM 714 C CA . GLY A 1 95 ? -22.422 16.453 14.695 1 97.19 95 GLY A CA 1
ATOM 715 C C . GLY A 1 95 ? -21.516 15.523 15.5 1 97.19 95 GLY A C 1
ATOM 716 O O . GLY A 1 95 ? -20.484 15.086 15.008 1 97.19 95 GLY A O 1
ATOM 717 N N . GLU A 1 96 ? -22 15.164 16.656 1 96.94 96 GLU A N 1
ATOM 718 C CA . GLU A 1 96 ? -21.234 14.32 17.578 1 96.94 96 GLU A CA 1
ATOM 719 C C . GLU A 1 96 ? -21.031 12.922 17.016 1 96.94 96 GLU A C 1
ATOM 721 O O . GLU A 1 96 ? -20 12.289 17.25 1 96.94 96 GLU A O 1
ATOM 726 N N . SER A 1 97 ? -22.016 12.461 16.297 1 96.88 97 SER A N 1
ATOM 727 C CA . SER A 1 97 ? -21.938 11.117 15.734 1 96.88 97 SER A CA 1
ATOM 728 C C . SER A 1 97 ? -20.719 10.984 14.805 1 96.88 97 SER A C 1
ATOM 730 O O . SER A 1 97 ? -20.094 9.922 14.75 1 96.88 97 SER A O 1
ATOM 732 N N . LEU A 1 98 ? -20.438 12.055 14.078 1 97.75 98 LEU A N 1
ATOM 733 C CA . LEU A 1 98 ? -19.281 12.062 13.195 1 97.75 98 LEU A CA 1
ATOM 734 C C . LEU A 1 98 ? -17.984 12.281 13.992 1 97.75 98 LEU A C 1
ATOM 736 O O . LEU A 1 98 ? -17 11.586 13.773 1 97.75 98 LEU A O 1
ATOM 740 N N . LEU A 1 99 ? -18.016 13.148 14.977 1 98.12 99 LEU A N 1
ATOM 741 C CA . LEU A 1 99 ? -16.828 13.594 15.688 1 98.12 99 LEU A CA 1
ATOM 742 C C . LEU A 1 99 ? -16.359 12.531 16.672 1 98.12 99 LEU A C 1
ATOM 744 O O . LEU A 1 99 ? -15.211 12.578 17.141 1 98.12 99 LEU A O 1
ATOM 748 N N . LYS A 1 100 ? -17.172 11.539 17.016 1 97.69 100 LYS A N 1
ATOM 749 C CA . LYS A 1 100 ? -16.812 10.492 17.969 1 97.69 100 LYS A CA 1
ATOM 750 C C . LYS A 1 100 ? -16.062 9.352 17.266 1 97.69 100 LYS A C 1
ATOM 752 O O . LYS A 1 100 ? -15.492 8.484 17.938 1 97.69 100 LYS A O 1
ATOM 757 N N . VAL A 1 101 ? -16.031 9.398 15.984 1 97.75 101 VAL A N 1
ATOM 758 C CA . VAL A 1 101 ? -15.516 8.266 15.227 1 97.75 101 VAL A CA 1
ATOM 759 C C . VAL A 1 101 ? -13.992 8.234 15.312 1 97.75 101 VAL A C 1
ATOM 761 O O . VAL A 1 101 ? -13.398 7.195 15.617 1 97.75 101 VAL A O 1
ATOM 764 N N . PRO A 1 102 ? -13.266 9.375 15 1 98.19 102 PRO A N 1
ATOM 765 C CA . PRO A 1 102 ? -11.805 9.32 15.094 1 98.19 102 PRO A CA 1
ATOM 766 C C . PRO A 1 102 ? -11.32 9.141 16.531 1 98.19 102 PRO A C 1
ATOM 768 O O . PRO A 1 102 ? -11.938 9.656 17.469 1 98.19 102 PRO A O 1
ATOM 771 N N . VAL A 1 103 ? -10.25 8.484 16.703 1 96.81 103 VAL A N 1
ATOM 772 C CA . VAL A 1 103 ? -9.75 8.156 18.031 1 96.81 103 VAL A CA 1
ATOM 773 C C . VAL A 1 103 ? -8.867 9.297 18.547 1 96.81 103 VAL A C 1
ATOM 775 O O . VAL A 1 103 ? -8.312 9.203 19.656 1 96.81 103 VAL A O 1
ATOM 778 N N . GLY A 1 104 ? -8.719 10.32 17.719 1 95.75 104 GLY A N 1
ATOM 779 C CA . GLY A 1 104 ? -7.898 11.438 18.172 1 95.75 104 GLY A CA 1
ATOM 780 C C . GLY A 1 104 ? -7.992 12.648 17.25 1 95.75 104 GLY A C 1
ATOM 781 O O . GLY A 1 104 ? -8.516 12.555 16.141 1 95.75 104 GLY A O 1
ATOM 782 N N . PHE A 1 105 ? -7.59 13.875 17.812 1 97 105 PHE A N 1
ATOM 783 C CA . PHE A 1 105 ? -7.301 15.109 17.094 1 97 105 PHE A CA 1
ATOM 784 C C . PHE A 1 105 ? -8.586 15.859 16.766 1 97 105 PHE A C 1
ATOM 786 O O . PHE A 1 105 ? -8.586 16.766 15.93 1 97 105 PHE A O 1
ATOM 793 N N . VAL A 1 106 ? -9.727 15.414 17.328 1 97 106 VAL A N 1
ATOM 794 C CA . VAL A 1 106 ? -10.938 16.203 17.141 1 97 106 VAL A CA 1
ATOM 795 C C . VAL A 1 106 ? -10.711 17.641 17.609 1 97 106 VAL A C 1
ATOM 797 O O . VAL A 1 106 ? -10.258 17.859 18.734 1 97 106 VAL A O 1
ATOM 800 N N . PRO A 1 107 ? -10.992 18.547 16.688 1 97 107 PRO A N 1
ATOM 801 C CA . PRO A 1 107 ? -10.68 19.938 17.062 1 97 107 PRO A CA 1
ATOM 802 C C . PRO A 1 107 ? -11.625 20.484 18.125 1 97 107 PRO A C 1
ATOM 804 O O . PRO A 1 107 ? -12.789 20.078 18.203 1 97 107 PRO A O 1
ATOM 807 N N . ALA A 1 108 ? -11.125 21.438 18.844 1 93.62 108 ALA A N 1
ATOM 808 C CA . ALA A 1 108 ? -11.953 22.125 19.844 1 93.62 108 ALA A CA 1
ATOM 809 C C . ALA A 1 108 ? -13.109 22.859 19.172 1 93.62 108 ALA A C 1
ATOM 811 O O . ALA A 1 108 ? -14.203 22.953 19.75 1 93.62 108 ALA A O 1
ATOM 812 N N . SER A 1 109 ? -12.898 23.328 17.953 1 96.56 109 SER A N 1
ATOM 813 C CA . SER A 1 109 ? -13.922 24.078 17.234 1 96.56 109 SER A CA 1
ATOM 814 C C . SER A 1 109 ? -15.086 23.172 16.844 1 96.56 109 SER A C 1
ATOM 816 O O . SER A 1 109 ? -16.172 23.656 16.531 1 96.56 109 SER A O 1
ATOM 818 N N . LYS A 1 110 ? -14.805 21.859 16.672 1 98 110 LYS A N 1
ATOM 819 C CA . LYS A 1 110 ? -15.766 20.859 16.266 1 98 110 LYS A CA 1
ATOM 820 C C . LYS A 1 110 ? -16.312 21.141 14.859 1 98 110 LYS A C 1
ATOM 822 O O . LYS A 1 110 ? -17.453 20.828 14.555 1 98 110 LYS A O 1
ATOM 827 N N . THR A 1 111 ? -15.508 21.781 14.078 1 98.5 111 THR A N 1
ATOM 828 C CA . THR A 1 111 ? -15.984 22.203 12.766 1 98.5 111 THR A CA 1
ATOM 829 C C . THR A 1 111 ? -15.344 21.359 11.664 1 98.5 111 THR A C 1
ATOM 831 O O . THR A 1 111 ? -15.648 21.547 10.484 1 98.5 111 THR A O 1
ATOM 834 N N . TRP A 1 112 ? -14.445 20.531 11.977 1 98.69 112 TRP A N 1
ATOM 835 C CA . TRP A 1 112 ? -13.867 19.594 11.031 1 98.69 112 TRP A CA 1
ATOM 836 C C . TRP A 1 112 ? -13.555 18.266 11.711 1 98.69 112 TRP A C 1
ATOM 838 O O . TRP A 1 112 ? -13.508 18.188 12.938 1 98.69 112 TRP A O 1
ATOM 848 N N . VAL A 1 113 ? -13.484 17.188 10.953 1 98.81 113 VAL A N 1
ATOM 849 C CA . VAL A 1 113 ? -13.203 15.859 11.484 1 98.81 113 VAL A CA 1
ATOM 850 C C . VAL A 1 113 ? -11.852 15.375 10.969 1 98.81 113 VAL A C 1
ATOM 852 O O . VAL A 1 113 ? -11.539 15.539 9.789 1 98.81 113 VAL A O 1
ATOM 855 N N . PRO A 1 114 ? -10.945 14.898 11.875 1 98.62 114 PRO A N 1
ATOM 856 C CA . PRO A 1 114 ? -9.695 14.297 11.406 1 98.62 114 PRO A CA 1
ATOM 857 C C . PRO A 1 114 ? -9.93 13.016 10.609 1 98.62 114 PRO A C 1
ATOM 859 O O . PRO A 1 114 ? -10.828 12.234 10.93 1 98.62 114 PRO A O 1
ATOM 862 N N . VAL A 1 115 ? -9.125 12.828 9.578 1 98.75 115 VAL A N 1
ATOM 863 C CA . VAL A 1 115 ? -9.344 11.688 8.688 1 98.75 115 VAL A CA 1
ATOM 864 C C . VAL A 1 115 ? -8.156 10.734 8.766 1 98.75 115 VAL A C 1
ATOM 866 O O . VAL A 1 115 ? -8.336 9.516 8.898 1 98.75 115 VAL A O 1
ATOM 869 N N . THR A 1 116 ? -6.891 11.211 8.609 1 98.5 116 THR A N 1
ATOM 870 C CA . THR A 1 116 ? -5.699 10.367 8.695 1 98.5 116 THR A CA 1
ATOM 871 C C . THR A 1 116 ? -4.57 11.102 9.422 1 98.5 116 THR A C 1
ATOM 873 O O . THR A 1 116 ? -4.652 12.312 9.641 1 98.5 116 THR A O 1
ATOM 876 N N . LEU A 1 117 ? -3.631 10.344 9.789 1 97.88 117 LEU A N 1
ATOM 877 C CA . LEU A 1 117 ? -2.459 10.828 10.508 1 97.88 117 LEU A CA 1
ATOM 878 C C . LEU A 1 117 ? -1.175 10.422 9.789 1 97.88 117 LEU A C 1
ATOM 880 O O . LEU A 1 117 ? -1.052 9.289 9.328 1 97.88 117 LEU A O 1
ATOM 884 N N . ARG A 1 118 ? -0.347 11.312 9.609 1 98.25 118 ARG A N 1
ATOM 885 C CA . ARG A 1 118 ? 1.048 11.047 9.266 1 98.25 118 ARG A CA 1
ATOM 886 C C . ARG A 1 118 ? 1.978 11.5 10.391 1 98.25 118 ARG A C 1
ATOM 888 O O . ARG A 1 118 ? 1.633 12.398 11.164 1 98.25 118 ARG A O 1
ATOM 895 N N . LEU A 1 119 ? 3.107 10.883 10.492 1 98.62 119 LEU A N 1
ATOM 896 C CA . LEU A 1 119 ? 4.09 11.281 11.492 1 98.62 119 LEU A CA 1
ATOM 897 C C . LEU A 1 119 ? 5.375 11.766 10.836 1 98.62 119 LEU A C 1
ATOM 899 O O . LEU A 1 119 ? 5.832 11.188 9.844 1 98.62 119 LEU A O 1
ATOM 903 N N . ARG A 1 120 ? 5.859 12.82 11.336 1 98.69 120 ARG A N 1
ATOM 904 C CA . ARG A 1 120 ? 7.27 13.109 11.094 1 98.69 120 ARG A CA 1
ATOM 905 C C . ARG A 1 120 ? 8.164 12.086 11.789 1 98.69 120 ARG A C 1
ATOM 907 O O . ARG A 1 120 ? 7.867 11.656 12.898 1 98.69 120 ARG A O 1
ATOM 914 N N . VAL A 1 121 ? 9.234 11.727 11.125 1 98.81 121 VAL A N 1
ATOM 915 C CA . VAL A 1 121 ? 10.211 10.789 11.656 1 98.81 121 VAL A CA 1
ATOM 916 C C . VAL A 1 121 ? 11.609 11.164 11.172 1 98.81 121 VAL A C 1
ATOM 918 O O . VAL A 1 121 ? 11.766 12.086 10.375 1 98.81 121 VAL A O 1
ATOM 921 N N . LEU A 1 122 ? 12.586 10.523 11.734 1 98.88 122 LEU A N 1
ATOM 922 C CA . LEU A 1 122 ? 13.953 10.609 11.234 1 98.88 122 LEU A CA 1
ATOM 923 C C . LEU A 1 122 ? 14.32 9.359 10.438 1 98.88 122 LEU A C 1
ATOM 925 O O . LEU A 1 122 ? 14.328 8.258 10.984 1 98.88 122 LEU A O 1
ATOM 929 N N . ALA A 1 123 ? 14.492 9.539 9.164 1 98.75 123 ALA A N 1
ATOM 930 C CA . ALA A 1 123 ? 15.039 8.469 8.336 1 98.75 123 ALA A CA 1
ATOM 931 C C . ALA A 1 123 ? 16.562 8.445 8.398 1 98.75 123 ALA A C 1
ATOM 933 O O . ALA A 1 123 ? 17.203 9.5 8.438 1 98.75 123 ALA A O 1
ATOM 934 N N . TYR A 1 124 ? 17.172 7.273 8.414 1 98.69 124 TYR A N 1
ATOM 935 C CA . TYR A 1 124 ? 18.625 7.219 8.453 1 98.69 124 TYR A CA 1
ATOM 936 C C . TYR A 1 124 ? 19.141 5.957 7.781 1 98.69 124 TYR A C 1
ATOM 938 O O . TYR A 1 124 ? 18.391 4.992 7.598 1 98.69 124 TYR A O 1
ATOM 946 N N . ASN A 1 125 ? 20.328 5.984 7.32 1 97.81 125 ASN A N 1
ATOM 947 C CA . ASN A 1 125 ? 21.062 4.84 6.785 1 97.81 125 ASN A CA 1
ATOM 948 C C . ASN A 1 125 ? 21.625 3.965 7.898 1 97.81 125 ASN A C 1
ATOM 950 O O . ASN A 1 125 ? 22.562 4.363 8.594 1 97.81 125 ASN A O 1
ATOM 954 N N . PRO A 1 126 ? 21.141 2.785 8.023 1 96.88 126 PRO A N 1
ATOM 955 C CA . PRO A 1 126 ? 21.562 1.959 9.156 1 96.88 126 PRO A CA 1
ATOM 956 C C . PRO A 1 126 ? 23.016 1.515 9.047 1 96.88 126 PRO A C 1
ATOM 958 O O . PRO A 1 126 ? 23.594 1.024 10.023 1 96.88 126 PRO A O 1
ATOM 961 N N . ALA A 1 127 ? 23.609 1.645 7.91 1 96.31 127 ALA A N 1
ATOM 962 C CA . ALA A 1 127 ? 25.031 1.339 7.754 1 96.31 127 ALA A CA 1
ATOM 963 C C . ALA A 1 127 ? 25.891 2.432 8.367 1 96.31 127 ALA A C 1
ATOM 965 O O . ALA A 1 127 ? 27.078 2.221 8.625 1 96.31 127 ALA A O 1
ATOM 966 N N . LYS A 1 128 ? 25.312 3.566 8.617 1 96.25 128 LYS A N 1
ATOM 967 C CA . LYS A 1 128 ? 26.078 4.719 9.078 1 96.25 128 LYS A CA 1
ATOM 968 C C . LYS A 1 128 ? 25.797 5.027 10.539 1 96.25 128 LYS A C 1
ATOM 970 O O . LYS A 1 128 ? 26.641 5.598 11.234 1 96.25 128 LYS A O 1
ATOM 975 N N . VAL A 1 129 ? 24.609 4.785 10.945 1 96.31 129 VAL A N 1
ATOM 976 C CA . VAL A 1 129 ? 24.203 5.102 12.312 1 96.31 129 VAL A CA 1
ATOM 977 C C . VAL A 1 129 ? 23.344 3.973 12.867 1 96.31 129 VAL A C 1
ATOM 979 O O . VAL A 1 129 ? 22.469 3.449 12.18 1 96.31 129 VAL A O 1
ATOM 982 N N . LYS A 1 130 ? 23.625 3.635 14.117 1 96.06 130 LYS A N 1
ATOM 983 C CA . LYS A 1 130 ? 22.828 2.613 14.789 1 96.06 130 LYS A CA 1
ATOM 984 C C . LYS A 1 130 ? 21.641 3.234 15.523 1 96.06 130 LYS A C 1
ATOM 986 O O . LYS A 1 130 ? 21.734 4.363 16.016 1 96.06 130 LYS A O 1
ATOM 991 N N . ALA A 1 131 ? 20.625 2.508 15.594 1 97 131 ALA A N 1
ATOM 992 C CA . ALA A 1 131 ? 19.375 2.975 16.203 1 97 131 ALA A CA 1
ATOM 993 C C . ALA A 1 131 ? 19.594 3.461 17.625 1 97 131 ALA A C 1
ATOM 995 O O . ALA A 1 131 ? 19.047 4.48 18.031 1 97 131 ALA A O 1
ATOM 996 N N . GLU A 1 132 ? 20.406 2.781 18.328 1 97.12 132 GLU A N 1
ATOM 997 C CA . GLU A 1 132 ? 20.594 3.053 19.75 1 97.12 132 GLU A CA 1
ATOM 998 C C . GLU A 1 132 ? 21.391 4.34 19.969 1 97.12 132 GLU A C 1
ATOM 1000 O O . GLU A 1 132 ? 21.406 4.883 21.078 1 97.12 132 GLU A O 1
ATOM 1005 N N . GLU A 1 133 ? 22 4.84 18.969 1 97.69 133 GLU A N 1
ATOM 1006 C CA . GLU A 1 133 ? 22.828 6.039 19.078 1 97.69 133 GLU A CA 1
ATOM 1007 C C . GLU A 1 133 ? 22 7.301 18.844 1 97.69 133 GLU A C 1
ATOM 1009 O O . GLU A 1 133 ? 22.438 8.398 19.203 1 97.69 133 GLU A O 1
ATOM 1014 N N . LEU A 1 134 ? 20.891 7.188 18.234 1 98.5 134 LEU A N 1
ATOM 1015 C CA . LEU A 1 134 ? 20.141 8.344 17.766 1 98.5 134 LEU A CA 1
ATOM 1016 C C . LEU A 1 134 ? 19.562 9.125 18.953 1 98.5 134 LEU A C 1
ATOM 1018 O O . LEU A 1 134 ? 19.234 8.547 19.984 1 98.5 134 LEU A O 1
ATOM 1022 N N . PRO A 1 135 ? 19.484 10.391 18.797 1 98.44 135 PRO A N 1
ATOM 1023 C CA . PRO A 1 135 ? 19.031 11.219 19.922 1 98.44 135 PRO A CA 1
ATOM 1024 C C . PRO A 1 135 ? 17.562 11.008 20.25 1 98.44 135 PRO A C 1
ATOM 1026 O O . PRO A 1 135 ? 16.781 10.633 19.375 1 98.44 135 PRO A O 1
ATOM 1029 N N . GLN A 1 136 ? 17.188 11.352 21.453 1 98.38 136 GLN A N 1
ATOM 1030 C CA . GLN A 1 136 ? 15.82 11.172 21.922 1 98.38 136 GLN A CA 1
ATOM 1031 C C . GLN A 1 136 ? 14.938 12.344 21.5 1 98.38 136 GLN A C 1
ATOM 1033 O O . GLN A 1 136 ? 13.711 12.242 21.516 1 98.38 136 GLN A O 1
ATOM 1038 N N . SER A 1 137 ? 15.609 13.438 21.234 1 98.75 137 SER A N 1
ATOM 1039 C CA . SER A 1 137 ? 14.859 14.625 20.828 1 98.75 137 SER A CA 1
ATOM 1040 C C . SER A 1 137 ? 15.391 15.211 19.531 1 98.75 137 SER A C 1
ATOM 1042 O O . SER A 1 137 ? 16.609 15.25 19.312 1 98.75 137 SER A O 1
ATOM 1044 N N . ILE A 1 138 ? 14.484 15.758 18.719 1 98.75 138 ILE A N 1
ATOM 1045 C CA . ILE A 1 138 ? 14.875 16.422 17.484 1 98.75 138 ILE A CA 1
ATOM 1046 C C . ILE A 1 138 ? 15.719 17.656 17.812 1 98.75 138 ILE A C 1
ATOM 1048 O O . ILE A 1 138 ? 16.562 18.062 17.016 1 98.75 138 ILE A O 1
ATOM 1052 N N . LEU A 1 139 ? 15.555 18.234 18.984 1 98.75 139 LEU A N 1
ATOM 1053 C CA . LEU A 1 139 ? 16.312 19.406 19.406 1 98.75 139 LEU A CA 1
ATOM 1054 C C . LEU A 1 139 ? 17.797 19.078 19.5 1 98.75 139 LEU A C 1
ATOM 1056 O O . LEU A 1 139 ? 18.656 19.969 19.359 1 98.75 139 LEU A O 1
ATOM 1060 N N . ASP A 1 140 ? 18.094 17.781 19.672 1 98.75 140 ASP A N 1
ATOM 1061 C CA . ASP A 1 140 ? 19.484 17.359 19.859 1 98.75 140 ASP A CA 1
ATOM 1062 C C . ASP A 1 140 ? 20.094 16.906 18.531 1 98.75 140 ASP A C 1
ATOM 1064 O O . ASP A 1 140 ? 21.281 16.578 18.469 1 98.75 140 ASP A O 1
ATOM 1068 N N . LEU A 1 141 ? 19.359 16.891 17.484 1 98.75 141 LEU A N 1
ATOM 1069 C CA . LEU A 1 141 ? 19.797 16.344 16.203 1 98.75 141 LEU A CA 1
ATOM 1070 C C . LEU A 1 141 ? 21.016 17.078 15.672 1 98.75 141 LEU A C 1
ATOM 1072 O O . LEU A 1 141 ? 21.969 16.453 15.219 1 98.75 141 LEU A O 1
ATOM 1076 N N . PRO A 1 142 ? 21.031 18.438 15.727 1 98.62 142 PRO A N 1
ATOM 1077 C CA . PRO A 1 142 ? 22.203 19.109 15.172 1 98.62 142 PRO A CA 1
ATOM 1078 C C . PRO A 1 142 ? 23.5 18.766 15.922 1 98.62 142 PRO A C 1
ATOM 1080 O O . PRO A 1 142 ? 24.516 18.484 15.297 1 98.62 142 PRO A O 1
ATOM 1083 N N . ARG A 1 143 ? 23.453 18.781 17.203 1 98.5 143 ARG A N 1
ATOM 1084 C CA . ARG A 1 143 ? 24.641 18.422 17.984 1 98.5 143 ARG A CA 1
ATOM 1085 C C . ARG A 1 143 ? 25.062 16.984 17.703 1 98.5 143 ARG A C 1
ATOM 1087 O O . ARG A 1 143 ? 26.25 16.703 17.5 1 98.5 143 ARG A O 1
ATOM 1094 N N . PHE A 1 144 ? 24.094 16.094 17.719 1 98.75 144 PHE A N 1
ATOM 1095 C CA . PHE A 1 144 ? 24.359 14.688 17.469 1 98.75 144 PHE A CA 1
ATOM 1096 C C . PHE A 1 144 ? 25.047 14.5 16.109 1 98.75 144 PHE A C 1
ATOM 1098 O O . PHE A 1 144 ? 26.078 13.836 16.016 1 98.75 144 PHE A O 1
ATOM 1105 N N . ALA A 1 145 ? 24.438 15.086 15.055 1 98.75 145 ALA A N 1
ATOM 1106 C CA . ALA A 1 145 ? 24.984 14.945 13.703 1 98.75 145 ALA A CA 1
ATOM 1107 C C . ALA A 1 145 ? 26.391 15.516 13.617 1 98.75 145 ALA A C 1
ATOM 1109 O O . ALA A 1 145 ? 27.281 14.922 12.984 1 98.75 145 ALA A O 1
ATOM 1110 N N . ARG A 1 146 ? 26.641 16.641 14.273 1 98.44 146 ARG A N 1
ATOM 1111 C CA . ARG A 1 146 ? 27.953 17.266 14.289 1 98.44 146 ARG A CA 1
ATOM 1112 C C . ARG A 1 146 ? 28.984 16.359 14.961 1 98.44 146 ARG A C 1
ATOM 1114 O O . ARG A 1 146 ? 30.062 16.109 14.406 1 98.44 146 ARG A O 1
ATOM 1121 N N . GLU A 1 147 ? 28.609 15.867 16.078 1 98.38 147 GLU A N 1
ATOM 1122 C CA . GLU A 1 147 ? 29.531 15.055 16.859 1 98.38 147 GLU A CA 1
ATOM 1123 C C . GLU A 1 147 ? 29.859 13.742 16.141 1 98.38 147 GLU A C 1
ATOM 1125 O O . GLU A 1 147 ? 30.984 13.25 16.234 1 98.38 147 GLU A O 1
ATOM 1130 N N . LYS A 1 148 ? 28.922 13.195 15.414 1 97.94 148 LYS A N 1
ATOM 1131 C CA . LYS A 1 148 ? 29.094 11.914 14.75 1 97.94 148 LYS A CA 1
ATOM 1132 C C . LYS A 1 148 ? 29.625 12.094 13.328 1 97.94 148 LYS A C 1
ATOM 1134 O O . LYS A 1 148 ? 29.938 11.117 12.641 1 97.94 148 LYS A O 1
ATOM 1139 N N . GLY A 1 149 ? 29.719 13.328 12.867 1 97.94 149 GLY A N 1
ATOM 1140 C CA . GLY A 1 149 ? 30.203 13.602 11.523 1 97.94 149 GLY A CA 1
ATOM 1141 C C . GLY A 1 149 ? 29.266 13.102 10.438 1 97.94 149 GLY A C 1
ATOM 1142 O O . GLY A 1 149 ? 29.703 12.539 9.438 1 97.94 149 GLY A O 1
ATOM 1143 N N . LEU A 1 150 ? 27.969 13.258 10.68 1 98.5 150 LEU A N 1
ATOM 1144 C CA . LEU A 1 150 ? 26.969 12.742 9.758 1 98.5 150 LEU A CA 1
ATOM 1145 C C . LEU A 1 150 ? 26.547 13.812 8.758 1 98.5 150 LEU A C 1
ATOM 1147 O O . LEU A 1 150 ? 26.406 14.984 9.117 1 98.5 150 LEU A O 1
ATOM 1151 N N . LYS A 1 151 ? 26.344 13.391 7.52 1 98.69 151 LYS A N 1
ATOM 1152 C CA . LYS A 1 151 ? 25.766 14.25 6.492 1 98.69 151 LYS A CA 1
ATOM 1153 C C . LYS A 1 151 ? 24.234 14.297 6.613 1 98.69 151 LYS A C 1
ATOM 1155 O O . LYS A 1 151 ? 23.578 13.258 6.574 1 98.69 151 LYS A O 1
ATOM 1160 N N . VAL A 1 152 ? 23.75 15.516 6.68 1 98.69 152 VAL A N 1
ATOM 1161 C CA . VAL A 1 152 ? 22.328 15.68 6.953 1 98.69 152 VAL A CA 1
ATOM 1162 C C . VAL A 1 152 ? 21.609 16.188 5.703 1 98.69 152 VAL A C 1
ATOM 1164 O O . VAL A 1 152 ? 22.125 17.047 4.992 1 98.69 152 VAL A O 1
ATOM 1167 N N . GLY A 1 153 ? 20.453 15.547 5.387 1 98.75 153 GLY A N 1
ATOM 1168 C CA . GLY A 1 153 ? 19.547 16.094 4.402 1 98.75 153 GLY A CA 1
ATOM 1169 C C . GLY A 1 153 ? 18.328 16.766 5.023 1 98.75 153 GLY A C 1
ATOM 1170 O O . GLY A 1 153 ? 17.906 16.406 6.129 1 98.75 153 GLY A O 1
ATOM 1171 N N . TRP A 1 154 ? 17.766 17.734 4.348 1 98.69 154 TRP A N 1
ATOM 1172 C CA . TRP A 1 154 ? 16.5 18.297 4.809 1 98.69 154 TRP A CA 1
ATOM 1173 C C . TRP A 1 154 ? 15.695 18.844 3.635 1 98.69 154 TRP A C 1
ATOM 1175 O O . TRP A 1 154 ? 16.188 18.891 2.504 1 98.69 154 TRP A O 1
ATOM 1185 N N . THR A 1 155 ? 14.422 19.094 3.854 1 98.25 155 THR A N 1
ATOM 1186 C CA . THR A 1 155 ? 13.477 19.531 2.832 1 98.25 155 THR A CA 1
ATOM 1187 C C . THR A 1 155 ? 12.742 20.797 3.279 1 98.25 155 THR A C 1
ATOM 1189 O O . THR A 1 155 ? 11.523 20.781 3.426 1 98.25 155 THR A O 1
ATOM 1192 N N . PRO A 1 156 ? 13.43 21.953 3.354 1 97.56 156 PRO A N 1
ATOM 1193 C CA . PRO A 1 156 ? 12.828 23.156 3.93 1 97.56 156 PRO A CA 1
ATOM 1194 C C . PRO A 1 156 ? 11.641 23.656 3.117 1 97.56 156 PRO A C 1
ATOM 1196 O O . PRO A 1 156 ? 10.75 24.312 3.664 1 97.56 156 PRO A O 1
ATOM 1199 N N . THR A 1 157 ? 11.562 23.359 1.809 1 95.5 157 THR A N 1
ATOM 1200 C CA . THR A 1 157 ? 10.484 23.875 0.972 1 95.5 157 THR A CA 1
ATOM 1201 C C . THR A 1 157 ? 9.266 22.969 1.042 1 95.5 157 THR A C 1
ATOM 1203 O O . THR A 1 157 ? 8.203 23.297 0.503 1 95.5 157 THR A O 1
ATOM 1206 N N . TYR A 1 158 ? 9.422 21.891 1.671 1 94.19 158 TYR A N 1
ATOM 1207 C CA . TYR A 1 158 ? 8.328 20.938 1.788 1 94.19 158 TYR A CA 1
ATOM 1208 C C . TYR A 1 158 ? 7.383 21.328 2.922 1 94.19 158 TYR A C 1
ATOM 1210 O O . TYR A 1 158 ? 7.828 21.672 4.016 1 94.19 158 TYR A O 1
ATOM 1218 N N . SER A 1 159 ? 6.07 21.203 2.711 1 92.25 159 SER A N 1
ATOM 1219 C CA . SER A 1 159 ? 5.055 21.688 3.639 1 92.25 159 SER A CA 1
ATOM 1220 C C . SER A 1 159 ? 5.168 21 4.992 1 92.25 159 SER A C 1
ATOM 1222 O O . SER A 1 159 ? 5.02 21.641 6.035 1 92.25 159 SER A O 1
ATOM 1224 N N . SER A 1 160 ? 5.457 19.703 5.008 1 95.06 160 SER A N 1
ATOM 1225 C CA . SER A 1 160 ? 5.5 18.984 6.273 1 95.06 160 SER A CA 1
ATOM 1226 C C . SER A 1 160 ? 6.68 19.438 7.129 1 95.06 160 SER A C 1
ATOM 1228 O O . SER A 1 160 ? 6.594 19.422 8.359 1 95.06 160 SER A O 1
ATOM 1230 N N . PHE A 1 161 ? 7.793 19.828 6.531 1 97.19 161 PHE A N 1
ATOM 1231 C CA . PHE A 1 161 ? 8.898 20.422 7.281 1 97.19 161 PHE A CA 1
ATOM 1232 C C . PHE A 1 161 ? 8.477 21.734 7.93 1 97.19 161 PHE A C 1
ATOM 1234 O O . PHE A 1 161 ? 8.766 21.969 9.102 1 97.19 161 PHE A O 1
ATOM 1241 N N . GLN A 1 162 ? 7.75 22.5 7.141 1 96.06 162 GLN A N 1
ATOM 1242 C CA . GLN A 1 162 ? 7.266 23.781 7.633 1 96.06 162 GLN A CA 1
ATOM 1243 C C . GLN A 1 162 ? 6.266 23.594 8.773 1 96.06 162 GLN A C 1
ATOM 1245 O O . GLN A 1 162 ? 6.289 24.344 9.75 1 96.06 162 GLN A O 1
ATOM 1250 N N . ASP A 1 163 ? 5.445 22.578 8.672 1 95.88 163 ASP A N 1
ATOM 1251 C CA . ASP A 1 163 ? 4.535 22.234 9.758 1 95.88 163 ASP A CA 1
ATOM 1252 C C . ASP A 1 163 ? 5.305 21.844 11.016 1 95.88 163 ASP A C 1
ATOM 1254 O O . ASP A 1 163 ? 4.902 22.188 12.133 1 95.88 163 ASP A O 1
ATOM 1258 N N . MET A 1 164 ? 6.348 21.094 10.805 1 97.69 164 MET A N 1
ATOM 1259 C CA . MET A 1 164 ? 7.164 20.688 11.953 1 97.69 164 MET A CA 1
ATOM 1260 C C . MET A 1 164 ? 7.777 21.906 12.641 1 97.69 164 MET A C 1
ATOM 1262 O O . MET A 1 164 ? 7.773 21.984 13.867 1 97.69 164 MET A O 1
ATOM 1266 N N . VAL A 1 165 ? 8.258 22.859 11.859 1 98.06 165 VAL A N 1
ATOM 1267 C CA . VAL A 1 165 ? 8.805 24.094 12.414 1 98.06 165 VAL A CA 1
ATOM 1268 C C . VAL A 1 165 ? 7.719 24.844 13.18 1 98.06 165 VAL A C 1
ATOM 1270 O O . VAL A 1 165 ? 7.949 25.328 14.289 1 98.06 165 VAL A O 1
ATOM 1273 N N . ALA A 1 166 ? 6.508 24.906 12.609 1 97 166 ALA A N 1
ATOM 1274 C CA . ALA A 1 166 ? 5.387 25.531 13.305 1 97 166 ALA A CA 1
ATOM 1275 C C . ALA A 1 166 ? 5.105 24.828 14.625 1 97 166 ALA A C 1
ATOM 1277 O O . ALA A 1 166 ? 4.844 25.469 15.641 1 97 166 ALA A O 1
ATOM 1278 N N . GLY A 1 167 ? 5.191 23.516 14.594 1 97.31 167 GLY A N 1
ATOM 1279 C CA . GLY A 1 167 ? 5.02 22.75 15.812 1 97.31 167 GLY A CA 1
ATOM 1280 C C . GLY A 1 167 ? 6.098 23.031 16.844 1 97.31 167 GLY A C 1
ATOM 1281 O O . GLY A 1 167 ? 5.812 23.125 18.047 1 97.31 167 GLY A O 1
ATOM 1282 N N . MET A 1 168 ? 7.336 23.172 16.375 1 98.38 168 MET A N 1
ATOM 1283 C CA . MET A 1 168 ? 8.438 23.5 17.281 1 98.38 168 MET A CA 1
ATOM 1284 C C . MET A 1 168 ? 8.227 24.875 17.922 1 98.38 168 MET A C 1
ATOM 1286 O O . MET A 1 168 ? 8.469 25.047 19.125 1 98.38 168 MET A O 1
ATOM 1290 N N . ILE A 1 169 ? 7.75 25.812 17.109 1 98.12 169 ILE A N 1
ATOM 1291 C CA . ILE A 1 169 ? 7.469 27.141 17.641 1 98.12 169 ILE A CA 1
ATOM 1292 C C . ILE A 1 169 ? 6.391 27.047 18.719 1 98.12 169 ILE A C 1
ATOM 1294 O O . ILE A 1 169 ? 6.52 27.641 19.797 1 98.12 169 ILE A O 1
ATOM 1298 N N . LEU A 1 170 ? 5.355 26.312 18.422 1 96.75 170 LEU A N 1
ATOM 1299 C CA . LEU A 1 170 ? 4.238 26.188 19.359 1 96.75 170 LEU A CA 1
ATOM 1300 C C . LEU A 1 170 ? 4.68 25.5 20.641 1 96.75 170 LEU A C 1
ATOM 1302 O O . LEU A 1 170 ? 4.234 25.859 21.734 1 96.75 170 LEU A O 1
ATOM 1306 N N . LEU A 1 171 ? 5.578 24.547 20.562 1 97.38 171 LEU A N 1
ATOM 1307 C CA . LEU A 1 171 ? 5.957 23.719 21.703 1 97.38 171 LEU A CA 1
ATOM 1308 C C . LEU A 1 171 ? 7.074 24.359 22.516 1 97.38 171 LEU A C 1
ATOM 1310 O O . LEU A 1 171 ? 7.102 24.25 23.734 1 97.38 171 LEU A O 1
ATOM 1314 N N . HIS A 1 172 ? 8.016 25.031 21.797 1 97.88 172 HIS A N 1
ATOM 1315 C CA . HIS A 1 172 ? 9.25 25.438 22.453 1 97.88 172 HIS A CA 1
ATOM 1316 C C . HIS A 1 172 ? 9.484 26.938 22.344 1 97.88 172 HIS A C 1
ATOM 1318 O O . HIS A 1 172 ? 10.406 27.469 22.953 1 97.88 172 HIS A O 1
ATOM 1324 N N . GLY A 1 173 ? 8.664 27.578 21.578 1 97.81 173 GLY A N 1
ATOM 1325 C CA . GLY A 1 173 ? 8.844 29 21.359 1 97.81 173 GLY A CA 1
ATOM 1326 C C . GLY A 1 173 ? 9.711 29.312 20.156 1 97.81 173 GLY A C 1
ATOM 1327 O O . GLY A 1 173 ? 10.461 28.453 19.688 1 97.81 173 GLY A O 1
ATOM 1328 N N . GLU A 1 174 ? 9.531 30.516 19.625 1 98.25 174 GLU A N 1
ATOM 1329 C CA . GLU A 1 174 ? 10.219 30.938 18.406 1 98.25 174 GLU A CA 1
ATOM 1330 C C . GLU A 1 174 ? 11.734 30.984 18.625 1 98.25 174 GLU A C 1
ATOM 1332 O O . GLU A 1 174 ? 12.5 30.609 17.734 1 98.25 174 GLU A O 1
ATOM 1337 N N . GLU A 1 175 ? 12.203 31.438 19.812 1 98.44 175 GLU A N 1
ATOM 1338 C CA . GLU A 1 175 ? 13.633 31.594 20.078 1 98.44 175 GLU A CA 1
ATOM 1339 C C . GLU A 1 175 ? 14.336 30.234 20.062 1 98.44 175 GLU A C 1
ATOM 1341 O O . GLU A 1 175 ? 15.406 30.094 19.453 1 98.44 175 GLU A O 1
ATOM 1346 N N . ALA A 1 176 ? 13.766 29.312 20.719 1 98.5 176 ALA A N 1
ATOM 1347 C CA . ALA A 1 176 ? 14.344 27.969 20.734 1 98.5 176 ALA A CA 1
ATOM 1348 C C . ALA A 1 176 ? 14.359 27.359 19.328 1 98.5 176 ALA A C 1
ATOM 1350 O O . ALA A 1 176 ? 15.328 26.703 18.953 1 98.5 176 ALA A O 1
ATOM 1351 N N . THR A 1 177 ? 13.312 27.594 18.578 1 98.81 177 THR A N 1
ATOM 1352 C CA . THR A 1 177 ? 13.211 27.078 17.203 1 98.81 177 THR A CA 1
ATOM 1353 C C . THR A 1 177 ? 14.242 27.75 16.297 1 98.81 177 THR A C 1
ATOM 1355 O O . THR A 1 177 ? 14.875 27.094 15.477 1 98.81 177 THR A O 1
ATOM 1358 N N . ARG A 1 178 ? 14.391 29.047 16.516 1 98.75 178 ARG A N 1
ATOM 1359 C CA . ARG A 1 178 ? 15.414 29.797 15.781 1 98.75 178 ARG A CA 1
ATOM 1360 C C . ARG A 1 178 ? 16.797 29.203 16.031 1 98.75 178 ARG A C 1
ATOM 1362 O O . ARG A 1 178 ? 17.562 28.984 15.086 1 98.75 178 ARG A O 1
ATOM 1369 N N . ARG A 1 179 ? 17.125 28.984 17.219 1 98.69 179 ARG A N 1
ATOM 1370 C CA . ARG A 1 179 ? 18.422 28.406 17.562 1 98.69 179 ARG A CA 1
ATOM 1371 C C . ARG A 1 179 ? 18.594 27.047 16.906 1 98.69 179 ARG A C 1
ATOM 1373 O O . ARG A 1 179 ? 19.656 26.75 16.344 1 98.69 179 ARG A O 1
ATOM 1380 N N . TRP A 1 180 ? 17.594 26.188 16.938 1 98.81 180 TRP A N 1
ATOM 1381 C CA . TRP A 1 180 ? 17.672 24.875 16.312 1 98.8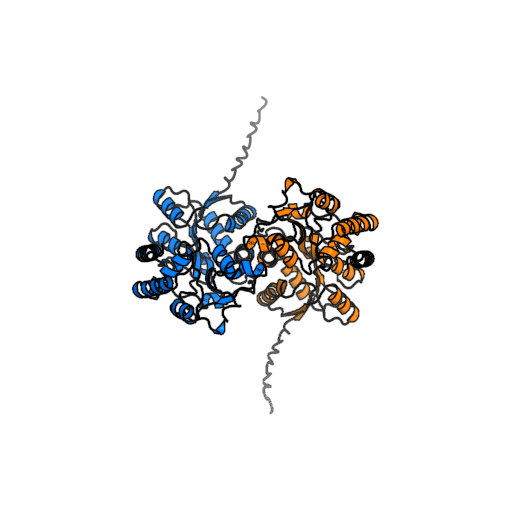1 180 TRP A CA 1
ATOM 1382 C C . TRP A 1 180 ? 17.922 24.984 14.82 1 98.81 180 TRP A C 1
ATOM 1384 O O . TRP A 1 180 ? 18.781 24.281 14.281 1 98.81 180 TRP A O 1
ATOM 1394 N N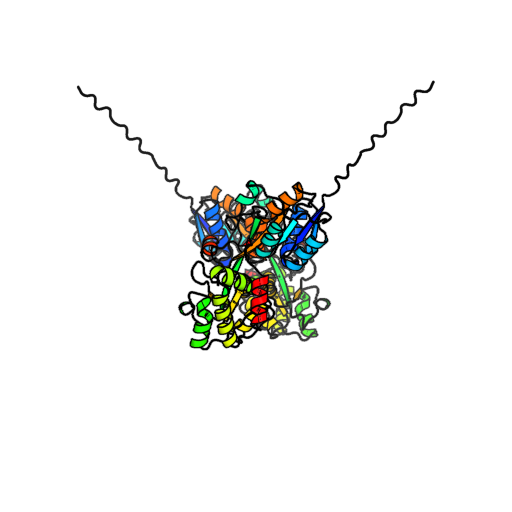 . LEU A 1 181 ? 17.172 25.859 14.188 1 98.88 181 LEU A N 1
ATOM 1395 C CA . LEU A 1 181 ? 17.328 26.047 12.75 1 98.88 181 LEU A CA 1
ATOM 1396 C C . LEU A 1 181 ? 18.719 26.547 12.406 1 98.88 181 LEU A C 1
ATOM 1398 O O . LEU A 1 181 ? 19.312 26.109 11.414 1 98.88 181 LEU A O 1
ATOM 1402 N N . GLN A 1 182 ? 19.266 27.438 13.219 1 98.69 182 GLN A N 1
ATOM 1403 C CA . GLN A 1 182 ? 20.625 27.953 13.008 1 98.69 182 GLN A CA 1
ATOM 1404 C C . GLN A 1 182 ? 21.656 26.828 13.18 1 98.69 182 GLN A C 1
ATOM 1406 O O . GLN A 1 182 ? 22.609 26.734 12.406 1 98.69 182 GLN A O 1
ATOM 1411 N N . GLU A 1 183 ? 21.469 26.047 14.195 1 98.75 183 GLU A N 1
ATOM 1412 C CA . GLU A 1 183 ? 22.375 24.922 14.406 1 98.75 183 GLU A CA 1
ATOM 1413 C C . GLU A 1 183 ? 22.266 23.906 13.266 1 98.75 183 GLU A C 1
ATOM 1415 O O . GLU A 1 183 ? 23.281 23.328 12.859 1 98.75 183 GLU A O 1
ATOM 1420 N N . MET A 1 184 ? 21.062 23.672 12.758 1 98.75 184 MET A N 1
ATOM 1421 C CA . MET A 1 184 ? 20.891 22.812 11.594 1 98.75 184 MET A CA 1
ATOM 1422 C C . MET A 1 184 ? 21.609 23.375 10.383 1 98.75 184 MET A C 1
ATOM 1424 O O . MET A 1 184 ? 22.312 22.656 9.672 1 98.75 184 MET A O 1
ATOM 1428 N N . LYS A 1 185 ? 21.422 24.641 10.164 1 98.31 185 LYS A N 1
ATOM 1429 C CA . LYS A 1 185 ? 22.062 25.312 9.039 1 98.31 185 LYS A CA 1
ATOM 1430 C C . LYS A 1 185 ? 23.578 25.203 9.125 1 98.31 185 LYS A C 1
ATOM 1432 O O . LYS A 1 185 ? 24.25 25.078 8.109 1 98.31 185 LYS A O 1
ATOM 1437 N N . ALA A 1 186 ? 24.062 25.281 10.305 1 98.06 186 ALA A N 1
ATOM 1438 C CA . ALA A 1 186 ? 25.516 25.25 10.523 1 98.06 186 ALA A CA 1
ATOM 1439 C C . ALA A 1 186 ? 26.094 23.906 10.094 1 98.06 186 ALA A C 1
ATOM 1441 O O . ALA A 1 186 ? 27.297 23.781 9.859 1 98.06 186 ALA A O 1
ATOM 1442 N N . LEU A 1 187 ? 25.234 22.875 9.961 1 98.56 187 LEU A N 1
ATOM 1443 C CA . LEU A 1 187 ? 25.672 21.562 9.508 1 98.56 187 LEU A CA 1
ATOM 1444 C C . LEU A 1 187 ? 25.859 21.531 7.996 1 98.56 187 LEU A C 1
ATOM 1446 O O . LEU A 1 187 ? 26.344 20.547 7.438 1 98.56 187 LEU A O 1
ATOM 1450 N N . SER A 1 188 ? 25.453 22.594 7.324 1 97.94 188 SER A N 1
ATOM 1451 C CA . SER A 1 188 ? 25.438 22.656 5.867 1 97.94 188 SER A CA 1
ATOM 1452 C C . SER A 1 188 ? 24.656 21.484 5.273 1 97.94 188 SER A C 1
ATOM 1454 O O . SER A 1 188 ? 25.172 20.766 4.414 1 97.94 188 SER A O 1
ATOM 1456 N N . PRO A 1 189 ? 23.422 21.344 5.723 1 98.69 189 PRO A N 1
ATOM 1457 C CA . PRO A 1 189 ? 22.625 20.234 5.199 1 98.69 189 PRO A CA 1
ATOM 1458 C C . PRO A 1 189 ? 22.375 20.344 3.693 1 98.69 189 PRO A C 1
ATOM 1460 O O . PRO A 1 189 ? 22.312 21.453 3.154 1 98.69 189 PRO A O 1
ATOM 1463 N N . LYS A 1 190 ? 22.312 19.219 3.078 1 98.62 190 LYS A N 1
ATOM 1464 C CA . LYS A 1 190 ? 21.906 19.234 1.676 1 98.62 190 LYS A CA 1
ATOM 1465 C C . LYS A 1 190 ? 20.391 19.375 1.542 1 98.62 190 LYS A C 1
ATOM 1467 O O . LYS A 1 190 ? 19.641 18.625 2.18 1 98.62 190 LYS A O 1
ATOM 1472 N N . SER A 1 191 ? 19.984 20.344 0.743 1 98.56 191 SER A N 1
ATOM 1473 C CA . SER A 1 191 ? 18.562 20.609 0.571 1 98.56 191 SER A CA 1
ATOM 1474 C C . SER A 1 191 ? 17.984 19.828 -0.605 1 98.56 191 SER A C 1
ATOM 1476 O O . SER A 1 191 ? 18.625 19.719 -1.656 1 98.56 191 SER A O 1
ATOM 1478 N N . TYR A 1 192 ? 16.891 19.25 -0.371 1 98.19 192 TYR A N 1
ATOM 1479 C CA . TYR A 1 192 ? 16.172 18.547 -1.417 1 98.19 192 TYR A CA 1
ATOM 1480 C C . TYR A 1 192 ? 14.781 19.141 -1.618 1 98.19 192 TYR A C 1
ATOM 1482 O O . TYR A 1 192 ? 14.156 19.609 -0.665 1 98.19 192 TYR A O 1
ATOM 1490 N N . ALA A 1 193 ? 14.273 19.031 -2.822 1 94.56 193 ALA A N 1
ATOM 1491 C CA . ALA A 1 193 ? 12.977 19.609 -3.156 1 94.56 193 ALA A CA 1
ATOM 1492 C C . ALA A 1 193 ? 11.836 18.719 -2.656 1 94.56 193 ALA A C 1
ATOM 1494 O O . ALA A 1 193 ? 10.703 19.188 -2.508 1 94.56 193 ALA A O 1
ATOM 1495 N N . SER A 1 194 ? 12.188 17.422 -2.445 1 95.19 194 SER A N 1
ATOM 1496 C CA . SER A 1 194 ? 11.148 16.5 -2.008 1 95.19 194 SER A CA 1
ATOM 1497 C C . SER A 1 194 ? 11.711 15.469 -1.033 1 95.19 194 SER A C 1
ATOM 1499 O O . SER A 1 194 ? 12.914 15.195 -1.03 1 95.19 194 SER A O 1
ATOM 1501 N N . ASN A 1 195 ? 10.789 14.945 -0.265 1 96.69 195 ASN A N 1
ATOM 1502 C CA . ASN A 1 195 ? 11.172 13.891 0.665 1 96.69 195 ASN A CA 1
ATOM 1503 C C . ASN A 1 195 ? 11.648 12.641 -0.072 1 96.69 195 ASN A C 1
ATOM 1505 O O . ASN A 1 195 ? 12.68 12.062 0.282 1 96.69 195 ASN A O 1
ATOM 1509 N N . PRO A 1 196 ? 10.969 12.188 -1.145 1 95.31 196 PRO A N 1
ATOM 1510 C CA . PRO A 1 196 ? 11.461 11.023 -1.878 1 95.31 196 PRO A CA 1
ATOM 1511 C C . PRO A 1 196 ? 12.883 11.219 -2.408 1 95.31 196 PRO A C 1
ATOM 1513 O O . PRO A 1 196 ? 13.703 10.297 -2.342 1 95.31 196 PRO A O 1
ATOM 1516 N N . ALA A 1 197 ? 13.156 12.414 -2.904 1 96.81 197 ALA A N 1
ATOM 1517 C CA . ALA A 1 197 ? 14.5 12.688 -3.396 1 96.81 197 ALA A CA 1
ATOM 1518 C C . ALA A 1 197 ? 15.531 12.586 -2.271 1 96.81 197 ALA A C 1
ATOM 1520 O O . ALA A 1 197 ? 16.625 12.039 -2.465 1 96.81 197 ALA A O 1
ATOM 1521 N N . MET A 1 198 ? 15.203 13.109 -1.127 1 98.25 198 MET A N 1
ATOM 1522 C CA . MET A 1 198 ? 16.094 13.016 0.024 1 98.25 198 MET A CA 1
ATOM 1523 C C . MET A 1 198 ? 16.297 11.562 0.442 1 98.25 198 MET A C 1
ATOM 1525 O O . MET A 1 198 ? 17.422 11.156 0.749 1 98.25 198 MET A O 1
ATOM 1529 N N . LEU A 1 199 ? 15.266 10.758 0.435 1 97.88 199 LEU A N 1
ATOM 1530 C CA . LEU A 1 199 ? 15.375 9.352 0.817 1 97.88 199 LEU A CA 1
ATOM 1531 C C . LEU A 1 199 ? 16.203 8.578 -0.194 1 97.88 199 LEU A C 1
ATOM 1533 O O . LEU A 1 199 ? 16.984 7.688 0.181 1 97.88 199 LEU A O 1
ATOM 1537 N N . ASP A 1 200 ? 16.016 8.938 -1.432 1 95.25 200 ASP A N 1
ATOM 1538 C CA . ASP A 1 200 ? 16.875 8.32 -2.445 1 95.25 200 ASP A CA 1
ATOM 1539 C C . ASP A 1 200 ? 18.344 8.648 -2.207 1 95.25 200 ASP A C 1
ATOM 1541 O O . ASP A 1 200 ? 19.219 7.809 -2.42 1 95.25 200 ASP A O 1
ATOM 1545 N N . ALA A 1 201 ? 18.641 9.875 -1.78 1 97.81 201 ALA A N 1
ATOM 1546 C CA . ALA A 1 201 ? 20 10.305 -1.464 1 97.81 201 ALA A CA 1
ATOM 1547 C C . ALA A 1 201 ? 20.547 9.562 -0.25 1 97.81 201 ALA A C 1
ATOM 1549 O O . ALA A 1 201 ? 21.734 9.219 -0.204 1 97.81 201 ALA A O 1
ATOM 1550 N N . ILE A 1 202 ? 19.719 9.336 0.726 1 98.06 202 ILE A N 1
ATOM 1551 C CA . ILE A 1 202 ? 20.125 8.547 1.882 1 98.06 202 ILE A CA 1
ATOM 1552 C C . ILE A 1 202 ? 20.469 7.129 1.444 1 98.06 202 ILE A C 1
ATOM 1554 O O . ILE A 1 202 ? 21.516 6.59 1.81 1 98.06 202 ILE A O 1
ATOM 1558 N N . ARG A 1 203 ? 19.609 6.516 0.653 1 94.31 203 ARG A N 1
ATOM 1559 C CA . ARG A 1 203 ? 19.828 5.172 0.129 1 94.31 203 ARG A CA 1
ATOM 1560 C C . ARG A 1 203 ? 21.141 5.09 -0.625 1 94.31 203 ARG A C 1
ATOM 1562 O O . ARG A 1 203 ? 21.875 4.098 -0.51 1 94.31 203 ARG A O 1
ATOM 1569 N N . ALA A 1 204 ? 21.469 6.168 -1.362 1 93.69 204 ALA A N 1
ATOM 1570 C CA . ALA A 1 204 ? 22.656 6.207 -2.207 1 93.69 204 ALA A CA 1
ATOM 1571 C C . ALA A 1 204 ? 23.891 6.547 -1.386 1 93.69 204 ALA A C 1
ATOM 1573 O O . ALA A 1 204 ? 25.016 6.5 -1.896 1 93.69 204 ALA A O 1
ATOM 1574 N N . GLY A 1 205 ? 23.734 6.965 -0.209 1 96.06 205 GLY A N 1
ATOM 1575 C CA . GLY A 1 205 ? 24.859 7.281 0.653 1 96.06 205 GLY A CA 1
ATOM 1576 C C . GLY A 1 205 ? 25.328 8.719 0.514 1 96.06 205 GLY A C 1
ATOM 1577 O O . GLY A 1 205 ? 26.438 9.055 0.959 1 96.06 205 GLY A O 1
ATOM 1578 N N . GLU A 1 206 ? 24.484 9.508 -0.111 1 97.81 206 GLU A N 1
ATOM 1579 C CA . GLU A 1 206 ? 24.844 10.914 -0.281 1 97.81 206 GLU A CA 1
ATOM 1580 C C . GLU A 1 206 ? 24.656 11.688 1.022 1 97.81 206 GLU A C 1
ATOM 1582 O O . GLU A 1 206 ? 25.438 12.594 1.325 1 97.81 206 GLU A O 1
ATOM 1587 N N . VAL A 1 207 ? 23.641 11.398 1.736 1 98.56 207 VAL A N 1
ATOM 1588 C CA . VAL A 1 207 ? 23.422 11.883 3.096 1 98.56 207 VAL A CA 1
ATOM 1589 C C . VAL A 1 207 ? 23.062 10.711 4.008 1 98.56 207 VAL A C 1
ATOM 1591 O O . VAL A 1 207 ? 22.734 9.625 3.531 1 98.56 207 VAL A O 1
ATOM 1594 N N . ASP A 1 208 ? 23.156 10.961 5.293 1 98.62 208 ASP A N 1
ATOM 1595 C CA . ASP A 1 208 ? 23.078 9.852 6.23 1 98.62 208 ASP A CA 1
ATOM 1596 C C . ASP A 1 208 ? 21.719 9.805 6.918 1 98.62 208 ASP A C 1
ATOM 1598 O O . ASP A 1 208 ? 21.25 8.734 7.324 1 98.62 208 ASP A O 1
ATOM 1602 N N . LEU A 1 209 ? 21.156 10.938 7.086 1 98.75 209 LEU A N 1
ATOM 1603 C CA . LEU A 1 209 ? 19.875 10.992 7.781 1 98.75 209 LEU A CA 1
ATOM 1604 C C . LEU A 1 209 ? 19.141 12.289 7.453 1 98.75 209 LEU A C 1
ATOM 1606 O O . LEU A 1 209 ? 19.734 13.227 6.926 1 98.75 209 LEU A O 1
ATOM 1610 N N . GLY A 1 210 ? 17.875 12.32 7.668 1 98.69 210 GLY A N 1
ATOM 1611 C CA . GLY A 1 210 ? 17.031 13.484 7.492 1 98.69 210 GLY A CA 1
ATOM 1612 C C . GLY A 1 210 ? 15.609 13.281 8 1 98.69 210 GLY A C 1
ATOM 1613 O O . GLY A 1 210 ? 15.078 12.172 7.949 1 98.69 210 GLY A O 1
ATOM 1614 N N . SER A 1 211 ? 15.023 14.367 8.516 1 98.69 211 SER A N 1
ATOM 1615 C CA . SER A 1 211 ? 13.633 14.32 8.938 1 98.69 211 SER A CA 1
ATOM 1616 C C . SER A 1 211 ? 12.688 14.25 7.746 1 98.69 211 SER A C 1
ATOM 1618 O O . SER A 1 211 ? 12.906 14.922 6.734 1 98.69 211 SER A O 1
ATOM 1620 N N . THR A 1 212 ? 11.711 13.43 7.801 1 98.5 212 THR A N 1
ATOM 1621 C CA . THR A 1 212 ? 10.781 13.188 6.707 1 98.5 212 THR A CA 1
ATOM 1622 C C . THR A 1 212 ? 9.422 12.75 7.242 1 98.5 212 THR A C 1
ATOM 1624 O O . THR A 1 212 ? 9.148 12.875 8.438 1 98.5 212 THR A O 1
ATOM 1627 N N . ASN A 1 213 ? 8.469 12.492 6.328 1 98.12 213 ASN A N 1
ATOM 1628 C CA . ASN A 1 213 ? 7.234 11.812 6.699 1 98.12 213 ASN A CA 1
ATOM 1629 C C . ASN A 1 213 ? 7.395 10.297 6.633 1 98.12 213 ASN A C 1
ATOM 1631 O O . ASN A 1 213 ? 8.023 9.773 5.711 1 98.12 213 ASN A O 1
ATOM 1635 N N . HIS A 1 214 ? 6.805 9.602 7.562 1 98.56 214 HIS A N 1
ATOM 1636 C CA . HIS A 1 214 ? 7.047 8.172 7.738 1 98.56 214 HIS A CA 1
ATOM 1637 C C . HIS A 1 214 ? 6.668 7.395 6.484 1 98.56 214 HIS A C 1
ATOM 1639 O O . HIS A 1 214 ? 7.316 6.402 6.145 1 98.56 214 HIS A O 1
ATOM 1645 N N . TYR A 1 215 ? 5.59 7.812 5.832 1 97.19 215 TYR A N 1
ATOM 1646 C CA . TYR A 1 215 ? 5.043 6.984 4.766 1 97.19 215 TYR A CA 1
ATOM 1647 C C . TYR A 1 215 ? 5.969 6.973 3.555 1 97.19 215 TYR A C 1
ATOM 1649 O O . TYR A 1 215 ? 5.895 6.07 2.717 1 97.19 215 TYR A O 1
ATOM 1657 N N . TYR A 1 216 ? 6.844 7.973 3.355 1 97.06 216 TYR A N 1
ATOM 1658 C CA . TYR A 1 216 ? 7.844 7.902 2.295 1 97.06 216 TYR A CA 1
ATOM 1659 C C . TYR A 1 216 ? 8.852 6.793 2.572 1 97.06 216 TYR A C 1
ATOM 1661 O O . TYR A 1 216 ? 9.281 6.094 1.653 1 97.06 216 TYR A O 1
ATOM 1669 N N . VAL A 1 217 ? 9.273 6.695 3.848 1 97.94 217 VAL A N 1
ATOM 1670 C CA . VAL A 1 217 ? 10.188 5.617 4.215 1 97.94 217 VAL A CA 1
ATOM 1671 C C . VAL A 1 217 ? 9.523 4.266 3.947 1 97.94 217 VAL A C 1
ATOM 1673 O O . VAL A 1 217 ? 10.156 3.354 3.408 1 97.94 217 VAL A O 1
ATOM 1676 N N . LEU A 1 218 ? 8.258 4.164 4.332 1 97.19 218 LEU A N 1
ATOM 1677 C CA . LEU A 1 218 ? 7.488 2.941 4.129 1 97.19 218 LEU A CA 1
ATOM 1678 C C . LEU A 1 218 ? 7.508 2.52 2.664 1 97.19 218 LEU A C 1
ATOM 1680 O O . LEU A 1 218 ? 7.668 1.335 2.359 1 97.19 218 LEU A O 1
ATOM 1684 N N . ARG A 1 219 ? 7.309 3.459 1.731 1 95.25 219 ARG A N 1
ATOM 1685 C CA . ARG A 1 219 ? 7.312 3.176 0.3 1 95.25 219 ARG A CA 1
ATOM 1686 C C . ARG A 1 219 ? 8.625 2.527 -0.123 1 95.25 219 ARG A C 1
ATOM 1688 O O . ARG A 1 219 ? 8.633 1.549 -0.875 1 95.25 219 ARG A O 1
ATOM 1695 N N . PHE A 1 220 ? 9.773 3.047 0.348 1 95.75 220 PHE A N 1
ATOM 1696 C CA . PHE A 1 220 ? 11.078 2.508 0.007 1 95.75 220 PHE A CA 1
ATOM 1697 C C . PHE A 1 220 ? 11.281 1.133 0.634 1 95.75 220 PHE A C 1
ATOM 1699 O O . PHE A 1 220 ? 11.805 0.221 -0.01 1 95.75 220 PHE A O 1
ATOM 1706 N N . GLN A 1 221 ? 10.812 0.969 1.86 1 95.88 221 GLN A N 1
ATOM 1707 C CA . GLN A 1 221 ? 10.938 -0.325 2.523 1 95.88 221 GLN A CA 1
ATOM 1708 C C . GLN A 1 221 ? 10.109 -1.391 1.809 1 95.88 221 GLN A C 1
ATOM 1710 O O . GLN A 1 221 ? 10.547 -2.531 1.659 1 95.88 221 GLN A O 1
ATOM 1715 N N . ARG A 1 222 ? 8.945 -1.037 1.375 1 93.44 222 ARG A N 1
ATOM 1716 C CA . ARG A 1 222 ? 8.094 -1.967 0.64 1 93.44 222 ARG A CA 1
ATOM 1717 C C . ARG A 1 222 ? 8.75 -2.4 -0.664 1 93.44 222 ARG A C 1
ATOM 1719 O O . ARG A 1 222 ? 8.516 -3.51 -1.147 1 93.44 222 ARG A O 1
ATOM 1726 N N . ALA A 1 223 ? 9.648 -1.549 -1.217 1 92.12 223 ALA A N 1
ATOM 1727 C CA . ALA A 1 223 ? 10.367 -1.866 -2.449 1 92.12 223 ALA A CA 1
ATOM 1728 C C . ALA A 1 223 ? 11.602 -2.711 -2.158 1 92.12 223 ALA A C 1
ATOM 1730 O O . ALA A 1 223 ? 12.312 -3.117 -3.08 1 92.12 223 ALA A O 1
ATOM 1731 N N . GLY A 1 224 ? 11.898 -2.955 -0.839 1 91.56 224 GLY A N 1
ATOM 1732 C CA . GLY A 1 224 ? 12.969 -3.871 -0.483 1 91.56 224 GLY A CA 1
ATOM 1733 C C . GLY A 1 224 ? 14.227 -3.164 -0.014 1 91.56 224 GLY A C 1
ATOM 1734 O O . GLY A 1 224 ? 15.258 -3.803 0.215 1 91.56 224 GLY A O 1
ATOM 1735 N N . TYR A 1 225 ? 14.094 -1.862 0.105 1 93.06 225 TYR A N 1
ATOM 1736 C CA . TYR A 1 225 ? 15.273 -1.127 0.545 1 93.06 225 TYR A CA 1
ATOM 1737 C C . TYR A 1 225 ? 15.336 -1.061 2.066 1 93.06 225 TYR A C 1
ATOM 1739 O O . TYR A 1 225 ? 14.305 -0.948 2.734 1 93.06 225 TYR A O 1
ATOM 1747 N N . THR A 1 226 ? 16.547 -1.112 2.506 1 91.56 226 THR A N 1
ATOM 1748 C CA . THR A 1 226 ? 16.766 -1.066 3.947 1 91.56 226 THR A CA 1
ATOM 1749 C C . THR A 1 226 ? 16.953 0.373 4.422 1 91.56 226 THR A C 1
ATOM 1751 O O . THR A 1 226 ? 17.953 1.021 4.098 1 91.56 226 THR A O 1
ATOM 1754 N N . PHE A 1 227 ? 16.047 0.841 5.191 1 93.31 227 PHE A N 1
ATOM 1755 C CA . PHE A 1 227 ? 16.062 2.146 5.84 1 93.31 227 PHE A CA 1
ATOM 1756 C C . PHE A 1 227 ? 15.789 2.012 7.336 1 93.31 227 PHE A C 1
ATOM 1758 O O . PHE A 1 227 ? 14.953 1.209 7.75 1 93.31 227 PHE A O 1
ATOM 1765 N N . GLY A 1 228 ? 16.547 2.803 8.109 1 96.12 228 GLY A N 1
ATOM 1766 C CA . GLY A 1 228 ? 16.141 2.99 9.484 1 96.12 228 GLY A CA 1
ATOM 1767 C C . GLY A 1 228 ? 15.117 4.102 9.656 1 96.12 228 GLY A C 1
ATOM 1768 O O . GLY A 1 228 ? 15.164 5.105 8.945 1 96.12 228 GLY A O 1
ATOM 1769 N N . VAL A 1 229 ? 14.141 3.906 10.555 1 98.06 229 VAL A N 1
ATOM 1770 C CA . VAL A 1 229 ? 13.18 4.918 10.977 1 98.06 229 VAL A CA 1
ATOM 1771 C C . VAL A 1 229 ? 13.297 5.145 12.477 1 98.06 229 VAL A C 1
ATOM 1773 O O . VAL A 1 229 ? 13.195 4.199 13.266 1 98.06 229 VAL A O 1
ATOM 1776 N N . HIS A 1 230 ? 13.547 6.336 12.781 1 98.56 230 HIS A N 1
ATOM 1777 C CA . HIS A 1 230 ? 13.672 6.688 14.188 1 98.56 230 HIS A CA 1
ATOM 1778 C C . HIS A 1 230 ? 12.508 7.566 14.641 1 98.56 230 HIS A C 1
ATOM 1780 O O . HIS A 1 230 ? 12.227 8.594 14.023 1 98.56 230 HIS A O 1
ATOM 1786 N N . HIS A 1 231 ? 11.812 7.105 15.68 1 98.62 231 HIS A N 1
ATOM 1787 C CA . HIS A 1 231 ? 10.844 7.91 16.422 1 98.62 231 HIS A CA 1
ATOM 1788 C C . HIS A 1 231 ? 11.469 8.484 17.688 1 98.62 231 HIS A C 1
ATOM 1790 O O . HIS A 1 231 ? 12.023 7.746 18.5 1 98.62 231 HIS A O 1
ATOM 1796 N N . PHE A 1 232 ? 11.359 9.758 17.781 1 98.75 232 PHE A N 1
ATOM 1797 C CA . PHE A 1 232 ? 11.906 10.406 18.969 1 98.75 232 PHE A CA 1
ATOM 1798 C C . PHE A 1 232 ? 11.07 10.07 20.203 1 98.75 232 PHE A C 1
ATOM 1800 O O . PHE A 1 232 ? 10.141 9.266 20.125 1 98.75 232 PHE A O 1
ATOM 1807 N N . LYS A 1 233 ? 11.492 10.586 21.359 1 98.44 233 LYS A N 1
ATOM 1808 C CA . LYS A 1 233 ? 10.773 10.273 22.594 1 98.44 233 LYS A CA 1
ATOM 1809 C C . LYS A 1 233 ? 9.328 10.766 22.531 1 98.44 233 LYS A C 1
ATOM 1811 O O . LYS A 1 233 ? 8.992 11.617 21.703 1 98.44 233 LYS A O 1
ATOM 1816 N N . ASP A 1 234 ? 8.469 10.227 23.359 1 98.56 234 ASP A N 1
ATOM 1817 C CA . ASP A 1 234 ? 7.051 10.586 23.375 1 98.56 234 ASP A CA 1
ATOM 1818 C C . ASP A 1 234 ? 6.875 12.102 23.516 1 98.56 234 ASP A C 1
ATOM 1820 O O . ASP A 1 234 ? 7.5 12.727 24.359 1 98.56 234 ASP A O 1
ATOM 1824 N N . GLY A 1 235 ? 6.059 12.641 22.609 1 98.06 235 GLY A N 1
ATOM 1825 C CA . GLY A 1 235 ? 5.703 14.047 22.719 1 98.06 235 GLY A CA 1
ATOM 1826 C C . GLY A 1 235 ? 6.695 14.961 22.031 1 98.06 235 GLY A C 1
ATOM 1827 O O . GLY A 1 235 ? 6.508 16.188 22 1 98.06 235 GLY A O 1
ATOM 1828 N N . ASP A 1 236 ? 7.727 14.414 21.469 1 98.56 236 ASP A N 1
ATOM 1829 C CA . ASP A 1 236 ? 8.766 15.219 20.828 1 98.56 236 ASP A CA 1
ATOM 1830 C C . ASP A 1 236 ? 8.258 15.82 19.516 1 98.56 236 ASP A C 1
ATOM 1832 O O . ASP A 1 236 ? 7.547 15.164 18.75 1 98.56 236 ASP A O 1
ATOM 1836 N N . ALA A 1 237 ? 8.711 17.062 19.188 1 97.75 237 ALA A N 1
ATOM 1837 C CA . ALA A 1 237 ? 8.305 17.75 17.969 1 97.75 237 ALA A CA 1
ATOM 1838 C C . ALA A 1 237 ? 8.75 16.984 16.734 1 97.75 237 ALA A C 1
ATOM 1840 O O . ALA A 1 237 ? 8.141 17.125 15.664 1 97.75 237 ALA A O 1
ATOM 1841 N N . GLY A 1 238 ? 9.773 16.172 16.891 1 98.44 238 GLY A N 1
ATOM 1842 C CA . GLY A 1 238 ? 10.258 15.359 15.789 1 98.44 238 GLY A CA 1
ATOM 1843 C C . GLY A 1 238 ? 9.273 14.273 15.375 1 98.44 238 GLY A C 1
ATOM 1844 O O . GLY A 1 238 ? 9.422 13.672 14.312 1 98.44 238 GLY A O 1
ATOM 1845 N N . ASN A 1 239 ? 8.266 14.031 16.25 1 98.75 239 ASN A N 1
ATOM 1846 C CA . ASN A 1 239 ? 7.195 13.086 15.977 1 98.75 239 ASN A CA 1
ATOM 1847 C C . ASN A 1 239 ? 5.906 13.805 15.578 1 98.75 239 ASN A C 1
ATOM 1849 O O . ASN A 1 239 ? 4.816 13.25 15.719 1 98.75 239 ASN A O 1
ATOM 1853 N N . LEU A 1 240 ? 6.004 15.047 15.133 1 98.38 240 LEU A N 1
ATOM 1854 C CA . LEU A 1 240 ? 4.797 15.828 14.891 1 98.38 240 LEU A CA 1
ATOM 1855 C C . LEU A 1 240 ? 3.789 15.031 14.07 1 98.38 240 LEU A C 1
ATOM 1857 O O . LEU A 1 240 ? 4.137 14.469 13.031 1 98.38 240 LEU A O 1
ATOM 1861 N N . ALA A 1 241 ? 2.549 14.992 14.633 1 98.06 241 ALA A N 1
ATOM 1862 C CA . ALA A 1 241 ? 1.421 14.477 13.859 1 98.06 241 ALA A CA 1
ATOM 1863 C C . ALA A 1 241 ? 1.005 15.461 12.766 1 98.06 241 ALA A C 1
ATOM 1865 O O . ALA A 1 241 ? 0.764 16.641 13.047 1 98.06 241 ALA A O 1
ATOM 1866 N N . LEU A 1 242 ? 1.049 15.016 11.602 1 97.62 242 LEU A N 1
ATOM 1867 C CA . LEU A 1 242 ? 0.443 15.703 10.469 1 97.62 242 LEU A CA 1
ATOM 1868 C C . LEU A 1 242 ? -0.948 15.148 10.18 1 97.62 242 LEU A C 1
ATOM 1870 O O . LEU A 1 242 ? -1.083 14.086 9.578 1 97.62 242 LEU A O 1
ATOM 1874 N N . VAL A 1 243 ? -1.95 15.914 10.586 1 97.69 243 VAL A N 1
ATOM 1875 C CA . VAL A 1 243 ? -3.328 15.438 10.578 1 97.69 243 VAL A CA 1
ATOM 1876 C C . VAL A 1 243 ? -4.059 16 9.359 1 97.69 243 VAL A C 1
ATOM 1878 O O . VAL A 1 243 ? -4.031 17.203 9.109 1 97.69 243 VAL A O 1
ATOM 1881 N N . THR A 1 244 ? -4.609 15.133 8.523 1 98.12 244 THR A N 1
ATOM 1882 C CA . THR A 1 244 ? -5.547 15.562 7.488 1 98.12 244 THR A CA 1
ATOM 1883 C C . THR A 1 244 ? -6.969 15.617 8.031 1 98.12 244 THR A C 1
ATOM 1885 O O . THR A 1 244 ? -7.262 15.023 9.078 1 98.12 244 THR A O 1
ATOM 1888 N N . GLY A 1 245 ? -7.789 16.344 7.391 1 98.62 245 GLY A N 1
ATOM 1889 C CA . GLY A 1 245 ? -9.172 16.438 7.836 1 98.62 245 GLY A CA 1
ATOM 1890 C C . GLY A 1 245 ? -10.078 17.109 6.82 1 98.62 245 GLY A C 1
ATOM 1891 O O . GLY A 1 245 ? -9.617 17.578 5.777 1 98.62 245 GLY A O 1
ATOM 1892 N N . ALA A 1 246 ? -11.336 17.062 7.164 1 98.88 246 ALA A N 1
ATOM 1893 C CA . ALA A 1 246 ? -12.344 17.641 6.273 1 98.88 246 ALA A CA 1
ATOM 1894 C C . ALA A 1 246 ? -13.477 18.281 7.07 1 98.88 246 ALA A C 1
ATOM 1896 O O . ALA A 1 246 ? -13.82 17.828 8.156 1 98.88 246 ALA A O 1
ATOM 1897 N N . GLY A 1 247 ? -13.953 19.359 6.578 1 98.81 247 GLY A N 1
ATOM 1898 C CA . GLY A 1 247 ? -15.109 20.062 7.133 1 98.81 247 GLY A CA 1
ATOM 1899 C C . GLY A 1 247 ? -16.125 20.453 6.082 1 98.81 247 GLY A C 1
ATOM 1900 O O . GLY A 1 247 ? -15.836 20.438 4.887 1 98.81 247 GLY A O 1
ATOM 1901 N N . ILE A 1 248 ? -17.359 20.688 6.539 1 98.88 248 ILE A N 1
ATOM 1902 C CA . ILE A 1 248 ? -18.422 21.172 5.676 1 98.88 248 ILE A CA 1
ATOM 1903 C C . ILE A 1 248 ? -18.469 22.688 5.691 1 98.88 248 ILE A C 1
ATOM 1905 O O . ILE A 1 248 ? -18.5 23.312 6.758 1 98.88 248 ILE A O 1
ATOM 1909 N N . LEU A 1 249 ? -18.438 23.25 4.5 1 98.81 249 LEU A N 1
ATOM 1910 C CA . LEU A 1 249 ? -18.438 24.703 4.391 1 98.81 249 LEU A CA 1
ATOM 1911 C C . LEU A 1 249 ? -19.828 25.25 4.676 1 98.81 249 LEU A C 1
ATOM 1913 O O . LEU A 1 249 ? -20.844 24.641 4.305 1 98.81 249 LEU A O 1
ATOM 1917 N N . LYS A 1 250 ? -19.922 26.438 5.258 1 97.44 250 LYS A N 1
ATOM 1918 C CA . LYS A 1 250 ? -21.172 27.109 5.547 1 97.44 250 LYS A CA 1
ATOM 1919 C C . LYS A 1 250 ? -21.953 27.391 4.266 1 97.44 250 LYS A C 1
ATOM 1921 O O . LYS A 1 250 ? -23.188 27.438 4.273 1 97.44 250 LYS A O 1
ATOM 1926 N N . THR A 1 251 ? -21.25 27.547 3.232 1 95.06 251 THR A N 1
ATOM 1927 C CA . THR A 1 251 ? -21.859 27.844 1.945 1 95.06 251 THR A CA 1
ATOM 1928 C C . THR A 1 251 ? -22.422 26.578 1.296 1 95.06 251 THR A C 1
ATOM 1930 O O . THR A 1 251 ? -23.172 26.656 0.32 1 95.06 251 THR A O 1
ATOM 1933 N N . GLY A 1 252 ? -22.062 25.5 1.788 1 94.94 252 GLY A N 1
ATOM 1934 C CA . GLY A 1 252 ? -22.469 24.234 1.182 1 94.94 252 GLY A CA 1
ATOM 1935 C C . GLY A 1 252 ? -23.969 24.031 1.142 1 94.94 252 GLY A C 1
ATOM 1936 O O . GLY A 1 252 ? -24.656 24.328 2.113 1 94.94 252 GLY A O 1
ATOM 1937 N N . LYS A 1 253 ? -24.484 23.5 0.011 1 93.88 253 LYS A N 1
ATOM 1938 C CA . LYS A 1 253 ? -25.922 23.328 -0.19 1 93.88 253 LYS A CA 1
ATOM 1939 C C . LYS A 1 253 ? -26.328 21.859 -0.164 1 93.88 253 LYS A C 1
ATOM 1941 O O . LYS A 1 253 ? -27.5 21.516 -0.253 1 93.88 253 LYS A O 1
ATOM 1946 N N . ASN A 1 254 ? -25.359 21.031 -0.071 1 96 254 ASN A N 1
ATOM 1947 C CA . ASN A 1 254 ? -25.594 19.594 -0.136 1 96 254 ASN A CA 1
ATOM 1948 C C . ASN A 1 254 ? -25.203 18.906 1.167 1 96 254 ASN A C 1
ATOM 1950 O O . ASN A 1 254 ? -24.406 17.969 1.163 1 96 254 ASN A O 1
ATOM 1954 N N . LEU A 1 255 ? -25.891 19.266 2.199 1 96.25 255 LEU A N 1
ATOM 1955 C CA . LEU A 1 255 ? -25.5 18.859 3.543 1 96.25 255 LEU A CA 1
ATOM 1956 C C . LEU A 1 255 ? -25.547 17.344 3.686 1 96.25 255 LEU A C 1
ATOM 1958 O O . LEU A 1 255 ? -24.656 16.734 4.277 1 96.25 255 LEU A O 1
ATOM 1962 N N . SER A 1 256 ? -26.594 16.75 3.162 1 96.38 256 SER A N 1
ATOM 1963 C CA . SER A 1 256 ? -26.734 15.297 3.279 1 96.38 256 SER A CA 1
ATOM 1964 C C . SER A 1 256 ? -25.594 14.57 2.57 1 96.38 256 SER A C 1
ATOM 1966 O O . SER A 1 256 ? -24.969 13.68 3.148 1 96.38 256 SER A O 1
ATOM 1968 N N . ALA A 1 257 ? -25.344 14.953 1.343 1 98 257 ALA A N 1
ATOM 1969 C CA . ALA A 1 257 ? -24.25 14.352 0.573 1 98 257 ALA A CA 1
ATOM 1970 C C . ALA A 1 257 ? -22.891 14.633 1.22 1 98 257 ALA A C 1
ATOM 1972 O O . ALA A 1 257 ? -22.016 13.766 1.246 1 98 257 ALA A O 1
ATOM 1973 N N . ALA A 1 258 ? -22.703 15.836 1.743 1 98.56 258 ALA A N 1
ATOM 1974 C CA . ALA A 1 258 ? -21.453 16.219 2.406 1 98.56 258 ALA A CA 1
ATOM 1975 C C . ALA A 1 258 ? -21.219 15.352 3.643 1 98.56 258 ALA A C 1
ATOM 1977 O O . ALA A 1 258 ? -20.094 14.859 3.854 1 98.56 258 ALA A O 1
ATOM 1978 N N . THR A 1 259 ? -22.281 15.164 4.422 1 98.06 259 THR A N 1
ATOM 1979 C CA . THR A 1 259 ? -22.172 14.344 5.625 1 98.06 259 THR A CA 1
ATOM 1980 C C . THR A 1 259 ? -21.844 12.898 5.262 1 98.06 259 THR A C 1
ATOM 1982 O O . THR A 1 259 ? -21.016 12.258 5.914 1 98.06 259 THR A O 1
ATOM 1985 N N . ARG A 1 260 ? -22.484 12.398 4.25 1 97.94 260 ARG A N 1
ATOM 1986 C CA . ARG A 1 260 ? -22.219 11.039 3.789 1 97.94 260 ARG A CA 1
ATOM 1987 C C . ARG A 1 260 ? -20.766 10.891 3.342 1 97.94 260 ARG A C 1
ATOM 1989 O O . ARG A 1 260 ? -20.141 9.859 3.584 1 97.94 260 ARG A O 1
ATOM 1996 N N . PHE A 1 261 ? -20.203 11.914 2.693 1 98.69 261 PHE A N 1
ATOM 1997 C CA . PHE A 1 261 ? -18.828 11.883 2.227 1 98.69 261 PHE A CA 1
ATOM 1998 C C . PHE A 1 261 ? -17.859 11.844 3.404 1 98.69 261 PHE A C 1
ATOM 2000 O O . PHE A 1 261 ? -16.938 11.031 3.422 1 98.69 261 PHE A O 1
ATOM 2007 N N . LEU A 1 262 ? -18.094 12.68 4.398 1 98.88 262 LEU A N 1
ATOM 2008 C CA . LEU A 1 262 ? -17.234 12.672 5.574 1 98.88 262 LEU A CA 1
ATOM 2009 C C . LEU A 1 262 ? -17.312 11.328 6.297 1 98.88 262 LEU A C 1
ATOM 2011 O O . LEU A 1 262 ? -16.297 10.797 6.746 1 98.88 262 LEU A O 1
ATOM 2015 N N . THR A 1 263 ? -18.562 10.812 6.398 1 98.5 263 THR A N 1
ATOM 2016 C CA . THR A 1 263 ? -18.734 9.5 7.008 1 98.5 263 THR A CA 1
ATOM 2017 C C . THR A 1 263 ? -17.984 8.43 6.227 1 98.5 263 THR A C 1
ATOM 2019 O O . THR A 1 263 ? -17.375 7.539 6.816 1 98.5 263 THR A O 1
ATOM 2022 N N . TYR A 1 264 ? -18.016 8.531 4.918 1 98 264 TYR A N 1
ATOM 2023 C CA . TYR A 1 264 ? -17.312 7.59 4.039 1 98 264 TYR A CA 1
ATOM 2024 C C . TYR A 1 264 ? -15.812 7.645 4.27 1 98 264 TYR A C 1
ATOM 2026 O O . TYR A 1 264 ? -15.148 6.605 4.324 1 98 264 TYR A O 1
ATOM 2034 N N . LEU A 1 265 ? -15.219 8.82 4.43 1 98.56 265 LEU A N 1
ATOM 2035 C CA . LEU A 1 265 ? -13.789 8.984 4.656 1 98.56 265 LEU A CA 1
ATOM 2036 C C . LEU A 1 265 ? -13.352 8.258 5.922 1 98.56 265 LEU A C 1
ATOM 2038 O O . LEU A 1 265 ? -12.211 7.812 6.027 1 98.56 265 LEU A O 1
ATOM 2042 N N . LEU A 1 266 ? -14.305 8.078 6.828 1 98.12 266 LEU A N 1
ATOM 2043 C CA . LEU A 1 266 ? -13.992 7.473 8.117 1 98.12 266 LEU A CA 1
ATOM 2044 C C . LEU A 1 266 ? -14.406 6.004 8.133 1 98.12 266 LEU A C 1
ATOM 2046 O O . LEU A 1 266 ? -14.242 5.32 9.148 1 98.12 266 LEU A O 1
ATOM 2050 N N . SER A 1 267 ? -14.953 5.512 7.031 1 95.69 267 SER A N 1
ATOM 2051 C CA . SER A 1 267 ? -15.375 4.113 6.941 1 95.69 267 SER A CA 1
ATOM 2052 C C . SER A 1 267 ? -14.172 3.176 6.961 1 95.69 267 SER A C 1
ATOM 2054 O O . SER A 1 267 ? -13.062 3.574 6.605 1 95.69 267 SER A O 1
ATOM 2056 N N . PRO A 1 268 ? -14.398 1.915 7.34 1 92.44 268 PRO A N 1
ATOM 2057 C CA . PRO A 1 268 ? -13.305 0.939 7.32 1 92.44 268 PRO A CA 1
ATOM 2058 C C . PRO A 1 268 ? -12.672 0.798 5.941 1 92.44 268 PRO A C 1
ATOM 2060 O O . PRO A 1 268 ? -11.445 0.681 5.832 1 92.44 268 PRO A O 1
ATOM 2063 N N . LYS A 1 269 ? -13.438 0.802 4.914 1 93.44 269 LYS A N 1
ATOM 2064 C CA . LYS A 1 269 ? -12.93 0.686 3.549 1 93.44 269 LYS A CA 1
ATOM 2065 C C . LYS A 1 269 ? -11.984 1.833 3.217 1 93.44 269 LYS A C 1
ATOM 2067 O O . LYS A 1 269 ? -10.867 1.605 2.738 1 93.44 269 LYS A O 1
ATOM 2072 N N . ALA A 1 270 ? -12.422 3.061 3.461 1 97.06 270 ALA A N 1
ATOM 2073 C CA . ALA A 1 270 ? -11.602 4.23 3.16 1 97.06 270 ALA A CA 1
ATOM 2074 C C . ALA A 1 270 ? -10.336 4.254 4.02 1 97.06 270 ALA A C 1
ATOM 2076 O O . ALA A 1 270 ? -9.25 4.543 3.523 1 97.06 270 ALA A O 1
ATOM 2077 N N . GLN A 1 271 ? -10.531 3.922 5.285 1 97.69 271 GLN A N 1
ATOM 2078 C CA . GLN A 1 271 ? -9.391 3.945 6.195 1 97.69 271 GLN A CA 1
ATOM 2079 C C . GLN A 1 271 ? -8.375 2.865 5.84 1 97.69 271 GLN A C 1
ATOM 2081 O O . GLN A 1 271 ? -7.164 3.09 5.918 1 97.69 271 GLN A O 1
ATOM 2086 N N . GLN A 1 272 ? -8.867 1.676 5.422 1 97.38 272 GLN A N 1
ATOM 2087 C CA . GLN A 1 272 ? -7.949 0.642 4.953 1 97.38 272 GLN A CA 1
ATOM 2088 C C . GLN A 1 272 ? -7.203 1.093 3.701 1 97.38 272 GLN A C 1
ATOM 2090 O O . GLN A 1 272 ? -6.027 0.764 3.52 1 97.38 272 GLN A O 1
ATOM 2095 N N . TYR A 1 273 ? -7.855 1.813 2.85 1 97.38 273 TYR A N 1
ATOM 2096 C CA . TYR A 1 273 ? -7.211 2.373 1.667 1 97.38 273 TYR A CA 1
ATOM 2097 C C . TYR A 1 273 ? -6.074 3.309 2.055 1 97.38 273 TYR A C 1
ATOM 2099 O O . TYR A 1 273 ? -4.973 3.221 1.505 1 97.38 273 TYR A O 1
ATOM 2107 N N . PHE A 1 274 ? -6.305 4.203 2.99 1 97.56 274 PHE A N 1
ATOM 2108 C CA . PHE A 1 274 ? -5.281 5.152 3.412 1 97.56 274 PHE A CA 1
ATOM 2109 C C . PHE A 1 274 ? -4.082 4.426 4.008 1 97.56 274 PHE A C 1
ATOM 2111 O O . PHE A 1 274 ? -2.936 4.82 3.781 1 97.56 274 PHE A O 1
ATOM 2118 N N . VAL A 1 275 ? -4.34 3.35 4.773 1 96.94 275 VAL A N 1
ATOM 2119 C CA . VAL A 1 275 ? -3.25 2.604 5.391 1 96.94 275 VAL A CA 1
ATOM 2120 C C . VAL A 1 275 ? -2.469 1.848 4.32 1 96.94 275 VAL A C 1
ATOM 2122 O O . VAL A 1 275 ? -1.238 1.924 4.27 1 96.94 275 VAL A O 1
ATOM 2125 N N . GLY A 1 276 ? -3.184 1.167 3.477 1 96.31 276 GLY A N 1
ATOM 2126 C CA . GLY A 1 276 ? -2.539 0.27 2.531 1 96.31 276 GLY A CA 1
ATOM 2127 C C . GLY A 1 276 ? -1.982 0.986 1.315 1 96.31 276 GLY A C 1
ATOM 2128 O O . GLY A 1 276 ? -0.803 0.837 0.987 1 96.31 276 GLY A O 1
ATOM 2129 N N . ASN A 1 277 ? -2.822 1.782 0.625 1 95.69 277 ASN A N 1
ATOM 2130 C CA . ASN A 1 277 ? -2.449 2.4 -0.643 1 95.69 277 ASN A CA 1
ATOM 2131 C C . ASN A 1 277 ? -1.632 3.67 -0.428 1 95.69 277 ASN A C 1
ATOM 2133 O O . ASN A 1 277 ? -0.693 3.945 -1.179 1 95.69 277 ASN A O 1
ATOM 2137 N N . VAL A 1 278 ? -1.922 4.414 0.635 1 95.56 278 VAL A N 1
ATOM 2138 C CA . VAL A 1 278 ? -1.315 5.727 0.813 1 95.56 278 VAL A CA 1
ATOM 2139 C C . VAL A 1 278 ? -0.206 5.648 1.86 1 95.56 278 VAL A C 1
ATOM 2141 O O . VAL A 1 278 ? 0.752 6.422 1.819 1 95.56 278 VAL A O 1
ATOM 2144 N N . GLY A 1 279 ? -0.331 4.684 2.844 1 96.81 279 GLY A N 1
ATOM 2145 C CA . GLY A 1 279 ? 0.679 4.5 3.873 1 96.81 279 GLY A CA 1
ATOM 2146 C C . GLY A 1 279 ? 0.468 5.398 5.078 1 96.81 279 GLY A C 1
ATOM 2147 O O . GLY A 1 279 ? 1.394 5.625 5.859 1 96.81 279 GLY A O 1
ATOM 2148 N N . GLU A 1 280 ? -0.716 5.977 5.227 1 97.88 280 GLU A N 1
ATOM 2149 C CA . GLU A 1 280 ? -1.03 6.836 6.363 1 97.88 280 GLU A CA 1
ATOM 2150 C C . GLU A 1 280 ? -1.671 6.039 7.496 1 97.88 280 GLU A C 1
ATOM 2152 O O . GLU A 1 280 ? -2.209 4.953 7.273 1 97.88 280 GLU A O 1
ATOM 2157 N N . TYR A 1 281 ? -1.549 6.566 8.711 1 98.19 281 TYR A N 1
ATOM 2158 C CA . TYR A 1 281 ? -2.256 5.949 9.828 1 98.19 281 TYR A CA 1
ATOM 2159 C C . TYR A 1 281 ? -3.752 6.227 9.75 1 98.19 281 TYR A C 1
ATOM 2161 O O . TYR A 1 281 ? -4.164 7.34 9.414 1 98.19 281 TYR A O 1
ATOM 2169 N N . PRO A 1 282 ? -4.523 5.172 10.047 1 97.69 282 PRO A N 1
ATOM 2170 C CA . PRO A 1 282 ? -5.957 5.418 10.211 1 97.69 282 PRO A CA 1
ATOM 2171 C C . PRO A 1 282 ? -6.281 6.18 11.5 1 97.69 282 PRO A C 1
ATOM 2173 O O . PRO A 1 282 ? -5.418 6.316 12.375 1 97.69 282 PRO A O 1
ATOM 2176 N N . LEU A 1 283 ? -7.426 6.758 11.531 1 98 283 LEU A N 1
ATOM 2177 C CA . LEU A 1 283 ? -7.855 7.363 12.789 1 98 283 LEU A CA 1
ATOM 2178 C C . LEU A 1 283 ? -9.125 6.691 13.305 1 98 283 LEU A C 1
ATOM 2180 O O . LEU A 1 283 ? -9.852 7.273 14.117 1 98 283 LEU A O 1
ATOM 2184 N N . VAL A 1 284 ? -9.43 5.523 12.797 1 96.12 284 VAL A N 1
ATOM 2185 C CA . VAL A 1 284 ? -10.516 4.691 13.312 1 96.12 284 VAL A CA 1
ATOM 2186 C C . VAL A 1 284 ? -9.961 3.334 13.742 1 96.12 284 VAL A C 1
ATOM 2188 O O . VAL A 1 284 ? -8.906 2.904 13.266 1 96.12 284 VAL A O 1
ATOM 2191 N N . LYS A 1 285 ? -10.609 2.66 14.633 1 91.56 285 LYS A N 1
ATOM 2192 C CA . LYS A 1 285 ? -10.195 1.344 15.117 1 91.56 285 LYS A CA 1
ATOM 2193 C C . LYS A 1 285 ? -10.578 0.253 14.117 1 91.56 285 LYS A C 1
ATOM 2195 O O . LYS A 1 285 ? -11.414 0.469 13.242 1 91.56 285 LYS A O 1
ATOM 2200 N N . GLY A 1 286 ? -9.969 -0.858 14.195 1 91.69 286 GLY A N 1
ATOM 2201 C CA . GLY A 1 286 ? -10.383 -2.045 13.461 1 91.69 286 GLY A CA 1
ATOM 2202 C C . GLY A 1 286 ? -9.812 -2.111 12.055 1 91.69 286 GLY A C 1
ATOM 2203 O O . GLY A 1 286 ? -10.336 -2.822 11.203 1 91.69 286 GLY A O 1
ATOM 2204 N N . VAL A 1 287 ? -8.82 -1.325 11.75 1 95.62 287 VAL A N 1
ATOM 2205 C CA . VAL A 1 287 ? -8.133 -1.361 10.461 1 95.62 287 VAL A CA 1
ATOM 2206 C C . VAL A 1 287 ? -6.883 -2.232 10.57 1 95.62 287 VAL A C 1
ATOM 2208 O O . VAL A 1 287 ? -6.168 -2.186 11.57 1 95.62 287 VAL A O 1
ATOM 2211 N N . VAL A 1 288 ? -6.59 -3.064 9.531 1 96.5 288 VAL A N 1
ATOM 2212 C CA . VAL A 1 288 ? -5.387 -3.895 9.516 1 96.5 288 VAL A CA 1
ATOM 2213 C C . VAL A 1 288 ? -4.152 -3.012 9.352 1 96.5 288 VAL A C 1
ATOM 2215 O O . VAL A 1 288 ? -4.02 -2.293 8.359 1 96.5 288 VAL A O 1
ATOM 2218 N N . PRO A 1 289 ? -3.271 -3.061 10.266 1 92.94 289 PRO A N 1
ATOM 2219 C CA . PRO A 1 289 ? -2.098 -2.188 10.195 1 92.94 289 PRO A CA 1
ATOM 2220 C C . PRO A 1 289 ? -1.027 -2.715 9.242 1 92.94 289 PRO A C 1
ATOM 2222 O O . PRO A 1 289 ? -1.081 -3.875 8.828 1 92.94 289 PRO A O 1
ATOM 2225 N N . ASP A 1 290 ? -0.205 -1.821 8.789 1 94.44 290 ASP A N 1
ATOM 2226 C CA . ASP A 1 290 ? 1.059 -2.242 8.188 1 94.44 290 ASP A CA 1
ATOM 2227 C C . ASP A 1 290 ? 2.086 -2.588 9.266 1 94.44 290 ASP A C 1
ATOM 2229 O O . ASP A 1 290 ? 2.375 -1.769 10.141 1 94.44 290 ASP A O 1
ATOM 2233 N N . PRO A 1 291 ? 2.641 -3.734 9.219 1 92.94 291 PRO A N 1
ATOM 2234 C CA . PRO A 1 291 ? 3.508 -4.168 10.32 1 92.94 291 PRO A CA 1
ATOM 2235 C C . PRO A 1 291 ? 4.781 -3.336 10.43 1 92.94 291 PRO A C 1
ATOM 2237 O O . PRO A 1 291 ? 5.488 -3.412 11.438 1 92.94 291 PRO A O 1
ATOM 2240 N N . ARG A 1 292 ? 5.152 -2.561 9.43 1 94.5 292 ARG A N 1
ATOM 2241 C CA . ARG A 1 292 ? 6.348 -1.72 9.445 1 94.5 292 ARG A CA 1
ATOM 2242 C C . ARG A 1 292 ? 6.098 -0.432 10.219 1 94.5 292 ARG A C 1
ATOM 2244 O O . ARG A 1 292 ? 7.039 0.292 10.555 1 94.5 292 ARG A O 1
ATOM 2251 N N . LEU A 1 293 ? 4.867 -0.15 10.5 1 95.94 293 LEU A N 1
ATOM 2252 C CA . LEU A 1 293 ? 4.508 1.089 11.18 1 95.94 293 LEU A CA 1
ATOM 2253 C C . LEU A 1 293 ? 4.219 0.833 12.656 1 95.94 293 LEU A C 1
ATOM 2255 O O . LEU A 1 293 ? 3.986 -0.308 13.062 1 95.94 293 LEU A O 1
ATOM 2259 N N . LEU A 1 294 ? 4.277 1.891 13.438 1 96.88 294 LEU A N 1
ATOM 2260 C CA . LEU A 1 294 ? 3.805 1.817 14.812 1 96.88 294 LEU A CA 1
ATOM 2261 C C . LEU A 1 294 ? 2.322 1.466 14.859 1 96.88 294 LEU A C 1
ATOM 2263 O O . LEU A 1 294 ? 1.58 1.755 13.922 1 96.88 294 LEU A O 1
ATOM 2267 N N . SER A 1 295 ? 1.951 0.767 15.977 1 95 295 SER A N 1
ATOM 2268 C CA . SER A 1 295 ? 0.513 0.698 16.219 1 95 295 SER A CA 1
ATOM 2269 C C . SER A 1 295 ? -0.097 2.092 16.328 1 95 295 SER A C 1
ATOM 2271 O O . SER A 1 295 ? 0.605 3.061 16.625 1 95 295 SER A O 1
ATOM 2273 N N . LEU A 1 296 ? -1.355 2.156 16.047 1 95.44 296 LEU A N 1
ATOM 2274 C CA . LEU A 1 296 ? -2.035 3.441 16.156 1 95.44 296 LEU A CA 1
ATOM 2275 C C . LEU A 1 296 ? -1.86 4.016 17.562 1 95.44 296 LEU A C 1
ATOM 2277 O O . LEU A 1 296 ? -1.596 5.211 17.719 1 95.44 296 LEU A O 1
ATOM 2281 N N . GLU A 1 297 ? -1.939 3.189 18.578 1 95.56 297 GLU A N 1
ATOM 2282 C CA . GLU A 1 297 ? -1.783 3.627 19.953 1 95.56 297 GLU A CA 1
ATOM 2283 C C . GLU A 1 297 ? -0.394 4.211 20.203 1 95.56 297 GLU A C 1
ATOM 2285 O O . GLU A 1 297 ? -0.258 5.27 20.812 1 95.56 297 GLU A O 1
ATOM 2290 N N . GLU A 1 298 ? 0.607 3.537 19.688 1 97.06 298 GLU A N 1
ATOM 2291 C CA . GLU A 1 298 ? 1.973 4.031 19.828 1 97.06 298 GLU A CA 1
ATOM 2292 C C . GLU A 1 298 ? 2.178 5.336 19.062 1 97.06 298 GLU A C 1
ATOM 2294 O O . GLU A 1 298 ? 2.828 6.258 19.562 1 97.06 298 GLU A O 1
ATOM 2299 N N . ALA A 1 299 ? 1.634 5.391 17.875 1 97.44 299 ALA A N 1
ATOM 2300 C CA . ALA A 1 299 ? 1.732 6.605 17.078 1 97.44 299 ALA A CA 1
ATOM 2301 C C . ALA A 1 299 ? 1.124 7.801 17.812 1 97.44 299 ALA A C 1
ATOM 2303 O O . ALA A 1 299 ? 1.713 8.883 17.844 1 97.44 299 ALA A O 1
ATOM 2304 N N . LEU A 1 300 ? -0.031 7.57 18.453 1 96.81 300 LEU A N 1
ATOM 2305 C CA . LEU A 1 300 ? -0.729 8.625 19.188 1 96.81 300 LEU A CA 1
ATOM 2306 C C . LEU A 1 300 ? 0.058 9.055 20.422 1 96.81 300 LEU A C 1
ATOM 2308 O O . LEU A 1 300 ? 0.034 10.227 20.797 1 96.81 300 LEU A O 1
ATOM 2312 N N . ARG A 1 301 ? 0.769 8.125 20.953 1 97.56 301 ARG A N 1
ATOM 2313 C CA . ARG A 1 301 ? 1.588 8.438 22.125 1 97.56 301 ARG A CA 1
ATOM 2314 C C . ARG A 1 301 ? 2.824 9.234 21.719 1 97.56 301 ARG A C 1
ATOM 2316 O O . ARG A 1 301 ? 3.277 10.102 22.469 1 97.56 301 ARG A O 1
ATOM 2323 N N . LYS A 1 302 ? 3.34 8.984 20.578 1 98.06 302 LYS A N 1
ATOM 2324 C CA . LYS A 1 302 ? 4.566 9.617 20.109 1 98.06 302 LYS A CA 1
ATOM 2325 C C . LYS A 1 302 ? 4.336 11.094 19.781 1 98.06 302 LYS A C 1
ATOM 2327 O O . LYS A 1 302 ? 5.227 11.922 19.984 1 98.06 302 LYS A O 1
ATOM 2332 N N . THR A 1 303 ? 3.18 11.43 19.328 1 97.12 303 THR A N 1
ATOM 2333 C CA . THR A 1 303 ? 2.893 12.781 18.844 1 97.12 303 THR A CA 1
ATOM 2334 C C . THR A 1 303 ? 2.805 13.758 20.016 1 97.12 303 THR A C 1
ATOM 2336 O O . THR A 1 303 ? 2.279 13.414 21.078 1 97.12 303 THR A O 1
ATOM 2339 N N . PRO A 1 304 ? 3.316 14.945 19.797 1 97.25 304 PRO A N 1
ATOM 2340 C CA . PRO A 1 304 ? 3.133 15.945 20.859 1 97.25 304 PRO A CA 1
ATOM 2341 C C . PRO A 1 304 ? 1.671 16.344 21.031 1 97.25 304 PRO A C 1
ATOM 2343 O O . PRO A 1 304 ? 0.887 16.281 20.094 1 97.25 304 PRO A O 1
ATOM 2346 N N . ARG A 1 305 ? 1.386 16.672 22.297 1 91.75 305 ARG A N 1
ATOM 2347 C CA . ARG A 1 305 ? 0.063 17.219 22.609 1 91.75 305 ARG A CA 1
ATOM 2348 C C . ARG A 1 305 ? 0.014 18.719 22.359 1 91.75 305 ARG A C 1
ATOM 2350 O O . ARG A 1 305 ? 0.601 19.484 23.125 1 91.75 305 ARG A O 1
ATOM 2357 N N . LEU A 1 306 ? -0.559 19.078 21.312 1 92.5 306 LEU A N 1
ATOM 2358 C CA . LEU A 1 306 ? -0.741 20.484 21 1 92.5 306 LEU A CA 1
ATOM 2359 C C . LEU A 1 306 ? -2.072 20.719 20.297 1 92.5 306 LEU A C 1
ATOM 2361 O O . LEU A 1 306 ? -2.779 19.781 19.969 1 92.5 306 LEU A O 1
ATOM 2365 N N . ASP A 1 307 ? -2.523 21.953 20.375 1 92.06 307 ASP A N 1
ATOM 2366 C CA . ASP A 1 307 ? -3.705 22.328 19.609 1 92.06 307 ASP A CA 1
ATOM 2367 C C . ASP A 1 307 ? -3.375 22.453 18.125 1 92.06 307 ASP A C 1
ATOM 2369 O O . ASP A 1 307 ? -2.812 23.453 17.688 1 92.06 307 ASP A O 1
ATOM 2373 N N . PHE A 1 308 ? -3.793 21.531 17.375 1 90.44 308 PHE A N 1
ATOM 2374 C CA . PHE A 1 308 ? -3.383 21.406 15.977 1 90.44 308 PHE A CA 1
ATOM 2375 C C . PHE A 1 308 ? -4.043 22.484 15.125 1 90.44 308 PHE A C 1
ATOM 2377 O O . PHE A 1 308 ? -3.582 22.797 14.023 1 90.44 308 PHE A O 1
ATOM 2384 N N . GLU A 1 309 ? -5.074 23.094 15.594 1 93.06 309 GLU A N 1
ATOM 2385 C CA . GLU A 1 309 ? -5.676 24.219 14.883 1 93.06 309 GLU A CA 1
ATOM 2386 C C . GLU A 1 309 ? -4.832 25.469 15.031 1 93.06 309 GLU A C 1
ATOM 2388 O O . GLU A 1 309 ? -5.039 26.453 14.312 1 93.06 309 GLU A O 1
ATOM 2393 N N . LYS A 1 310 ? -3.836 25.438 15.938 1 91.44 310 LYS A N 1
ATOM 2394 C CA . LYS A 1 310 ? -3.059 26.641 16.234 1 91.44 310 LYS A CA 1
ATOM 2395 C C . LYS A 1 310 ? -1.679 26.562 15.594 1 91.44 310 LYS A C 1
ATOM 2397 O O . LYS A 1 310 ? -0.822 27.422 15.859 1 91.44 310 LYS A O 1
ATOM 2402 N N . LEU A 1 311 ? -1.465 25.562 14.844 1 92.88 311 LEU A N 1
ATOM 2403 C CA . LEU A 1 311 ? -0.232 25.547 14.062 1 92.88 311 LEU A CA 1
ATOM 2404 C C . LEU A 1 311 ? -0.168 26.75 13.125 1 92.88 311 LEU A C 1
ATOM 2406 O O . LEU A 1 311 ? -1.018 26.906 12.25 1 92.88 311 LEU A O 1
ATOM 2410 N N . ASP A 1 312 ? 0.841 27.594 13.375 1 91 312 ASP A N 1
ATOM 2411 C CA . ASP A 1 312 ? 0.975 28.859 12.648 1 91 312 ASP A CA 1
ATOM 2412 C C . ASP A 1 312 ? 2.014 28.734 11.539 1 91 312 ASP A C 1
ATOM 2414 O O . ASP A 1 312 ? 3.178 29.094 11.727 1 91 312 ASP A O 1
ATOM 2418 N N . LEU A 1 313 ? 1.577 28.422 10.367 1 91.12 313 LEU A N 1
ATOM 2419 C CA . LEU A 1 313 ? 2.471 28.219 9.234 1 91.12 313 LEU A CA 1
ATOM 2420 C C . LEU A 1 313 ? 3.105 29.531 8.789 1 91.12 313 LEU A C 1
ATOM 2422 O O . LEU A 1 313 ? 4.27 29.562 8.383 1 91.12 313 LEU A O 1
ATOM 2426 N N . ASP A 1 314 ? 2.346 30.547 8.867 1 91.88 314 ASP A N 1
ATOM 2427 C CA . ASP A 1 314 ? 2.873 31.844 8.461 1 91.88 314 ASP A CA 1
ATOM 2428 C C . ASP A 1 314 ? 4.07 32.25 9.32 1 91.88 314 ASP A C 1
ATOM 2430 O O . ASP A 1 314 ? 5.066 32.75 8.805 1 91.88 314 ASP A O 1
ATOM 2434 N N . ARG A 1 315 ? 3.902 32.062 10.555 1 94.94 315 ARG A N 1
ATOM 2435 C CA . ARG A 1 315 ? 4.996 32.375 11.477 1 94.94 315 ARG A CA 1
ATOM 2436 C C . ARG A 1 315 ? 6.215 31.5 11.188 1 94.94 315 ARG A C 1
ATOM 2438 O O . ARG A 1 315 ? 7.352 31.984 11.211 1 94.94 315 ARG A O 1
ATOM 2445 N N . ALA A 1 316 ? 6.031 30.234 10.93 1 96.62 316 ALA A N 1
ATOM 2446 C CA . ALA A 1 316 ? 7.125 29.328 10.578 1 96.62 316 ALA A CA 1
ATOM 2447 C C . ALA A 1 316 ? 7.82 29.766 9.297 1 96.62 316 ALA A C 1
ATOM 2449 O O . ALA A 1 316 ? 9.047 29.812 9.234 1 96.62 316 ALA A O 1
ATOM 2450 N N . LEU A 1 317 ? 7.031 30.125 8.297 1 96.38 317 LEU A N 1
ATOM 2451 C CA . LEU A 1 317 ? 7.574 30.547 7.016 1 96.38 317 LEU A CA 1
ATOM 2452 C C . LEU A 1 317 ? 8.375 31.828 7.16 1 96.38 317 LEU A C 1
ATOM 2454 O O . LEU A 1 317 ? 9.445 31.969 6.562 1 96.38 317 LEU A O 1
ATOM 2458 N N . ARG A 1 318 ? 7.871 32.75 7.945 1 97.62 318 ARG A N 1
ATOM 2459 C CA . ARG A 1 318 ? 8.594 33.969 8.203 1 97.62 318 ARG A CA 1
ATOM 2460 C C . ARG A 1 318 ? 9.945 33.688 8.852 1 97.62 318 ARG A C 1
ATOM 2462 O O . ARG A 1 318 ? 10.961 34.281 8.438 1 97.62 318 ARG A O 1
ATOM 2469 N N . LEU A 1 319 ? 9.93 32.844 9.828 1 98.38 319 LEU A N 1
ATOM 2470 C CA . LEU A 1 319 ? 11.172 32.531 10.523 1 98.38 319 LEU A CA 1
ATOM 2471 C C . LEU A 1 319 ? 12.164 31.859 9.57 1 98.38 319 LEU A C 1
ATOM 2473 O O . LEU A 1 319 ? 13.352 32.188 9.586 1 98.38 319 LEU A O 1
ATOM 2477 N N . LEU A 1 320 ? 11.688 30.938 8.758 1 98.5 320 LEU A N 1
ATOM 2478 C CA . LEU A 1 320 ? 12.547 30.25 7.797 1 98.5 320 LEU A CA 1
ATOM 2479 C C . LEU A 1 320 ? 13.148 31.234 6.801 1 98.5 320 LEU A C 1
ATOM 2481 O O . LEU A 1 320 ? 14.328 31.125 6.457 1 98.5 320 LEU A O 1
ATOM 2485 N N . ARG A 1 321 ? 12.414 32.156 6.363 1 98.25 321 ARG A N 1
ATOM 2486 C CA . ARG A 1 321 ? 12.898 33.188 5.434 1 98.25 321 ARG A CA 1
ATOM 2487 C C . ARG A 1 321 ? 13.922 34.094 6.109 1 98.25 321 ARG A C 1
ATOM 2489 O O . ARG A 1 321 ? 14.961 34.406 5.531 1 98.25 321 ARG A O 1
ATOM 2496 N N . GLU A 1 322 ? 13.602 34.531 7.285 1 98.31 322 GLU A N 1
ATOM 2497 C CA . GLU A 1 322 ? 14.5 35.375 8.047 1 98.31 322 GLU A CA 1
ATOM 2498 C C . GLU A 1 322 ? 15.875 34.75 8.211 1 98.31 322 GLU A C 1
ATOM 2500 O O . GLU A 1 322 ? 16.906 35.438 8.172 1 98.31 322 GLU A O 1
ATOM 2505 N N . LEU A 1 323 ? 15.852 33.5 8.367 1 98.31 323 LEU A N 1
ATOM 2506 C CA . LEU A 1 323 ? 17.094 32.781 8.633 1 98.31 323 LEU A CA 1
ATOM 2507 C C . LEU A 1 323 ? 17.75 32.344 7.336 1 98.31 323 LEU A C 1
ATOM 2509 O O . LEU A 1 323 ? 18.812 31.688 7.359 1 98.31 323 LEU A O 1
ATOM 2513 N N . GLY A 1 324 ? 17.156 32.562 6.195 1 97.38 324 GLY A N 1
ATOM 2514 C CA . GLY A 1 324 ? 17.734 32.219 4.906 1 97.38 324 GLY A CA 1
ATOM 2515 C C . GLY A 1 324 ? 17.625 30.734 4.594 1 97.38 324 GLY A C 1
ATOM 2516 O O . GLY A 1 324 ? 18.453 30.203 3.844 1 97.38 324 GLY A O 1
ATOM 2517 N N . VAL A 1 325 ? 16.688 30.062 5.277 1 97.12 325 VAL A N 1
ATOM 2518 C CA . VAL A 1 325 ? 16.469 28.641 5.027 1 97.12 325 VAL A CA 1
ATOM 2519 C C . VAL A 1 325 ? 15.555 28.469 3.816 1 97.12 325 VAL A C 1
ATOM 2521 O O . VAL A 1 325 ? 15.688 27.484 3.068 1 97.12 325 VAL A O 1
ATOM 2524 N N . LEU A 1 326 ? 14.625 29.422 3.682 1 94.81 326 LEU A N 1
ATOM 2525 C CA . LEU A 1 326 ? 13.773 29.516 2.504 1 94.81 326 LEU A CA 1
ATOM 2526 C C . LEU A 1 326 ? 14.164 30.703 1.638 1 94.81 326 LEU A C 1
ATOM 2528 O O . LEU A 1 326 ? 14.703 31.688 2.143 1 94.81 326 LEU A O 1
ATOM 2532 N N . MET B 1 1 ? -33.031 -32.656 66.375 1 26.59 1 MET B N 1
ATOM 2533 C CA . MET B 1 1 ? -32.594 -33.125 65.062 1 26.59 1 MET B CA 1
ATOM 2534 C C . MET B 1 1 ? -31.891 -32 64.312 1 26.59 1 MET B C 1
ATOM 2536 O O . MET B 1 1 ? -32.031 -30.812 64.625 1 26.59 1 MET B O 1
ATOM 2540 N N . LYS B 1 2 ? -31.422 -32.281 63.125 1 28.44 2 LYS B N 1
ATOM 2541 C CA . LYS B 1 2 ? -30.438 -32.25 62.031 1 28.44 2 LYS B CA 1
ATOM 2542 C C . LYS B 1 2 ? -30.594 -31.016 61.188 1 28.44 2 LYS B C 1
ATOM 2544 O O . LYS B 1 2 ? -29.859 -30.844 60.188 1 28.44 2 LYS B O 1
ATOM 2549 N N . ARG B 1 3 ? -31.578 -30.062 61.125 1 35.16 3 ARG B N 1
ATOM 2550 C CA . ARG B 1 3 ? -31.75 -29.719 59.719 1 35.16 3 ARG B CA 1
ATOM 2551 C C . ARG B 1 3 ? -30.609 -28.812 59.25 1 35.16 3 ARG B C 1
ATOM 2553 O O . ARG B 1 3 ? -30.547 -27.641 59.594 1 35.16 3 ARG B O 1
ATOM 2560 N N . VAL B 1 4 ? -29.406 -29.375 59.125 1 41.19 4 VAL B N 1
ATOM 2561 C CA . VAL B 1 4 ? -28.297 -28.641 58.5 1 41.19 4 VAL B CA 1
ATOM 2562 C C . VAL B 1 4 ? -28.688 -28.219 57.094 1 41.19 4 VAL B C 1
ATOM 2564 O O . VAL B 1 4 ? -29.109 -29.047 56.281 1 41.19 4 VAL B O 1
ATOM 2567 N N . LEU B 1 5 ? -29.125 -27 56.906 1 44.16 5 LEU B N 1
ATOM 2568 C CA . LEU B 1 5 ? -29.391 -26.438 55.594 1 44.16 5 LEU B CA 1
ATOM 2569 C C . LEU B 1 5 ? -28.172 -26.578 54.719 1 44.16 5 LEU B C 1
ATOM 2571 O O . LEU B 1 5 ? -27.078 -26.094 55.062 1 44.16 5 LEU B O 1
ATOM 2575 N N . PRO B 1 6 ? -28.094 -27.641 53.844 1 45.09 6 PRO B N 1
ATOM 2576 C CA . PRO B 1 6 ? -26.969 -27.734 52.938 1 45.09 6 PRO B CA 1
ATOM 2577 C C . PRO B 1 6 ? -26.781 -26.469 52.094 1 45.09 6 PRO B C 1
ATOM 2579 O O . PRO B 1 6 ? -27.766 -25.875 51.625 1 45.09 6 PRO B O 1
ATOM 2582 N N . LEU B 1 7 ? -25.844 -25.594 52.438 1 44.91 7 LEU B N 1
ATOM 2583 C CA . LEU B 1 7 ? -25.406 -24.531 51.531 1 44.91 7 LEU B CA 1
ATOM 2584 C C . LEU B 1 7 ? -25.062 -25.094 50.156 1 44.91 7 LEU B C 1
ATOM 2586 O O . LEU B 1 7 ? -24.156 -25.906 50.031 1 44.91 7 LEU B O 1
ATOM 2590 N N . ILE B 1 8 ? -26.047 -25.297 49.312 1 44.19 8 ILE B N 1
ATOM 2591 C CA . ILE B 1 8 ? -25.766 -25.625 47.906 1 44.19 8 ILE B CA 1
ATOM 2592 C C . ILE B 1 8 ? -24.828 -24.578 47.312 1 44.19 8 ILE B C 1
ATOM 2594 O O . ILE B 1 8 ? -25.156 -23.391 47.25 1 44.19 8 ILE B O 1
ATOM 2598 N N . GLY B 1 9 ? -23.516 -24.766 47.469 1 40.09 9 GLY B N 1
ATOM 2599 C CA . GLY B 1 9 ? -22.531 -23.984 46.719 1 40.09 9 GLY B CA 1
ATOM 2600 C C . GLY B 1 9 ? -22.797 -24 45.25 1 40.09 9 GLY B C 1
ATOM 2601 O O . GLY B 1 9 ? -22.844 -25.062 44.625 1 40.09 9 GLY B O 1
ATOM 2602 N N . LEU B 1 10 ? -23.5 -23.031 44.781 1 40.94 10 LEU B N 1
ATOM 2603 C CA . LEU B 1 10 ? -23.578 -22.797 43.344 1 40.94 10 LEU B CA 1
ATOM 2604 C C . LEU B 1 10 ? -22.172 -22.75 42.719 1 40.94 10 LEU B C 1
ATOM 2606 O O . LEU B 1 10 ? -21.406 -21.812 43 1 40.94 10 LEU B O 1
ATOM 2610 N N . MET B 1 11 ? -21.562 -23.859 42.469 1 38.19 11 MET B N 1
ATOM 2611 C CA . MET B 1 11 ? -20.375 -23.844 41.625 1 38.19 11 MET B CA 1
ATOM 2612 C C . MET B 1 11 ? -20.672 -23.125 40.312 1 38.19 11 MET B C 1
ATOM 2614 O O . MET B 1 11 ? -21.547 -23.516 39.562 1 38.19 11 MET B O 1
ATOM 2618 N N . ALA B 1 12 ? -20.438 -21.844 40.25 1 41.16 12 ALA B N 1
ATOM 2619 C CA . ALA B 1 12 ? -20.312 -21.172 38.938 1 41.16 12 ALA B CA 1
ATOM 2620 C C . ALA B 1 12 ? -19.438 -22 38 1 41.16 12 ALA B C 1
ATOM 2622 O O . ALA B 1 12 ? -18.219 -22.109 38.219 1 41.16 12 ALA B O 1
ATOM 2623 N N . LEU B 1 13 ? -19.922 -23.062 37.438 1 38.06 13 LEU B N 1
ATOM 2624 C CA . LEU B 1 13 ? -19.234 -23.594 36.25 1 38.06 13 LEU B CA 1
ATOM 2625 C C . LEU B 1 13 ? -18.812 -22.484 35.312 1 38.06 13 LEU B C 1
ATOM 2627 O O . LEU B 1 13 ? -19.656 -21.875 34.656 1 38.06 13 LEU B O 1
ATOM 2631 N N . GLY B 1 14 ? -17.922 -21.641 35.688 1 40.44 14 GLY B N 1
ATOM 2632 C CA . GLY B 1 14 ? -17.281 -20.938 34.594 1 40.44 14 GLY B CA 1
ATOM 2633 C C . GLY B 1 14 ? -17.016 -21.812 33.375 1 40.44 14 GLY B C 1
ATOM 2634 O O . GLY B 1 14 ? -16.094 -22.641 33.406 1 40.44 14 GLY B O 1
ATOM 2635 N N . LEU B 1 15 ? -17.984 -22.391 32.781 1 38.91 15 LEU B N 1
ATOM 2636 C CA . LEU B 1 15 ? -17.703 -22.859 31.438 1 38.91 15 LEU B CA 1
ATOM 2637 C C . LEU B 1 15 ? -16.672 -21.969 30.766 1 38.91 15 LEU B C 1
ATOM 2639 O O . LEU B 1 15 ? -16.969 -20.844 30.375 1 38.91 15 LEU B O 1
ATOM 2643 N N . GLY B 1 16 ? -15.547 -21.859 31.266 1 41.56 16 GLY B N 1
ATOM 2644 C CA . GLY B 1 16 ? -14.5 -21.328 30.391 1 41.56 16 GLY B CA 1
ATOM 2645 C C . GLY B 1 16 ? -14.727 -21.641 28.922 1 41.56 16 GLY B C 1
ATOM 2646 O O . GLY B 1 16 ? -14.656 -22.812 28.516 1 41.56 16 GLY B O 1
ATOM 2647 N N . MET B 1 17 ? -15.648 -21.141 28.297 1 43.88 17 MET B N 1
ATOM 2648 C CA . MET B 1 17 ? -15.695 -21.281 26.844 1 43.88 17 MET B CA 1
ATOM 2649 C C . MET B 1 17 ? -14.297 -21.484 26.266 1 43.88 17 MET B C 1
ATOM 2651 O O . MET B 1 17 ? -13.422 -20.641 26.438 1 43.88 17 MET B O 1
ATOM 2655 N N . ALA B 1 18 ? -13.641 -22.594 26.328 1 48.78 18 ALA B N 1
ATOM 2656 C CA . ALA B 1 18 ? -12.391 -22.953 25.672 1 48.78 18 ALA B CA 1
ATOM 2657 C C . ALA B 1 18 ? -12.18 -22.109 24.406 1 48.78 18 ALA B C 1
ATOM 2659 O O . ALA B 1 18 ? -13.023 -22.109 23.516 1 48.78 18 ALA B O 1
ATOM 2660 N N . GLN B 1 19 ? -11.422 -21.078 24.5 1 63.03 19 GLN B N 1
ATOM 2661 C CA . GLN B 1 19 ? -11.078 -20.234 23.375 1 63.03 19 GLN B CA 1
ATOM 2662 C C . GLN B 1 19 ? -10.828 -21.062 22.125 1 63.03 19 GLN B C 1
ATOM 2664 O O . GLN B 1 19 ? -9.969 -21.953 22.125 1 63.03 19 GLN B O 1
ATOM 2669 N N . GLN B 1 20 ? -11.781 -21.281 21.141 1 81.81 20 GLN B N 1
ATOM 2670 C CA . GLN B 1 20 ? -11.703 -21.984 19.859 1 81.81 20 GLN B CA 1
ATOM 2671 C C . GLN B 1 20 ? -10.445 -21.594 19.094 1 81.81 20 GLN B C 1
ATOM 2673 O O . GLN B 1 20 ? -10.164 -20.422 18.906 1 81.81 20 GLN B O 1
ATOM 2678 N N . THR B 1 21 ? -9.461 -22.625 19 1 93.56 21 THR B N 1
ATOM 2679 C CA . THR B 1 21 ? -8.242 -22.375 18.234 1 93.56 21 THR B CA 1
ATOM 2680 C C . THR B 1 21 ? -8.375 -22.953 16.828 1 93.56 21 THR B C 1
ATOM 2682 O O . THR B 1 21 ? -8.711 -24.125 16.656 1 93.56 21 THR B O 1
ATOM 2685 N N . LEU B 1 22 ? -8.352 -22.109 15.867 1 98.25 22 LEU B N 1
ATOM 2686 C CA . LEU B 1 22 ? -8.336 -22.469 14.453 1 98.25 22 LEU B CA 1
ATOM 2687 C C . LEU B 1 22 ? -6.914 -22.734 13.977 1 98.25 22 LEU B C 1
ATOM 2689 O O . LEU B 1 22 ? -6.027 -21.891 14.172 1 98.25 22 LEU B O 1
ATOM 2693 N N . THR B 1 23 ? -6.656 -23.875 13.43 1 98.69 23 THR B N 1
ATOM 2694 C CA . THR B 1 23 ? -5.328 -24.203 12.922 1 98.69 23 THR B CA 1
ATOM 2695 C C . THR B 1 23 ? -5.285 -24.062 11.398 1 98.69 23 THR B C 1
ATOM 2697 O O . THR B 1 23 ? -6.004 -24.766 10.68 1 98.69 23 THR B O 1
ATOM 2700 N N . VAL B 1 24 ? -4.438 -23.172 10.938 1 98.81 24 VAL B N 1
ATOM 2701 C CA . VAL B 1 24 ? -4.316 -22.875 9.516 1 98.81 24 VAL B CA 1
ATOM 2702 C C . VAL B 1 24 ? -2.939 -23.312 9.016 1 98.81 24 VAL B C 1
ATOM 2704 O O . VAL B 1 24 ? -1.918 -22.922 9.586 1 98.81 24 VAL B O 1
ATOM 2707 N N . TYR B 1 25 ? -2.895 -24.188 8.047 1 98.88 25 TYR B N 1
ATOM 2708 C CA . TYR B 1 25 ? -1.677 -24.422 7.277 1 98.88 25 TYR B CA 1
ATOM 2709 C C . TYR B 1 25 ? -1.625 -23.531 6.043 1 98.88 25 TYR B C 1
ATOM 2711 O O . TYR B 1 25 ? -2.516 -23.594 5.191 1 98.88 25 TYR B O 1
ATOM 2719 N N . SER B 1 26 ? -0.562 -22.734 5.996 1 98.75 26 SER B N 1
ATOM 2720 C CA . SER B 1 26 ? -0.605 -21.688 4.973 1 98.75 26 SER B CA 1
ATOM 2721 C C . SER B 1 26 ? 0.636 -21.734 4.086 1 98.75 26 SER B C 1
ATOM 2723 O O . SER B 1 26 ? 1.763 -21.719 4.586 1 98.75 26 SER B O 1
ATOM 2725 N N . GLY B 1 27 ? 0.366 -21.766 2.836 1 97.88 27 GLY B N 1
ATOM 2726 C CA . GLY B 1 27 ? 1.415 -21.562 1.85 1 97.88 27 GLY B CA 1
ATOM 2727 C C . GLY B 1 27 ? 1.707 -20.094 1.586 1 97.88 27 GLY B C 1
ATOM 2728 O O . GLY B 1 27 ? 2.594 -19.766 0.796 1 97.88 27 GLY B O 1
ATOM 2729 N N . ARG B 1 28 ? 0.945 -19.156 2.209 1 97.75 28 ARG B N 1
ATOM 2730 C CA . ARG B 1 28 ? 1.179 -17.719 2.072 1 97.75 28 ARG B CA 1
ATOM 2731 C C . ARG B 1 28 ? 2.389 -17.281 2.893 1 97.75 28 ARG B C 1
ATOM 2733 O O . ARG B 1 28 ? 2.699 -17.891 3.922 1 97.75 28 ARG B O 1
ATOM 2740 N N . GLY B 1 29 ? 3.105 -16.297 2.426 1 94.88 29 GLY B N 1
ATOM 2741 C CA . GLY B 1 29 ? 4.188 -15.758 3.232 1 94.88 29 GLY B CA 1
ATOM 2742 C C . GLY B 1 29 ? 3.711 -15.156 4.543 1 94.88 29 GLY B C 1
ATOM 2743 O O . GLY B 1 29 ? 2.742 -14.398 4.562 1 94.88 29 GLY B O 1
ATOM 2744 N N . GLN B 1 30 ? 4.383 -15.523 5.598 1 96.06 30 GLN B N 1
ATOM 2745 C CA . GLN B 1 30 ? 3.99 -15.078 6.93 1 96.06 30 GLN B CA 1
ATOM 2746 C C . GLN B 1 30 ? 3.908 -13.555 6.996 1 96.06 30 GLN B C 1
ATOM 2748 O O . GLN B 1 30 ? 2.914 -13.008 7.473 1 96.06 30 GLN B O 1
ATOM 2753 N N . SER B 1 31 ? 4.914 -12.852 6.516 1 93.19 31 SER B N 1
ATOM 2754 C CA . SER B 1 31 ? 4.969 -11.391 6.617 1 93.19 31 SER B CA 1
ATOM 2755 C C . SER B 1 31 ? 3.807 -10.742 5.879 1 93.19 31 SER B C 1
ATOM 2757 O O . SER B 1 31 ? 3.402 -9.625 6.207 1 93.19 31 SER B O 1
ATOM 2759 N N . LEU B 1 32 ? 3.299 -11.43 4.914 1 93.94 32 LEU B N 1
ATOM 2760 C CA . LEU B 1 32 ? 2.232 -10.891 4.074 1 93.94 32 LEU B CA 1
ATOM 2761 C C . LEU B 1 32 ? 0.876 -11.047 4.758 1 93.94 32 LEU B C 1
ATOM 2763 O O . LEU B 1 32 ? 0.024 -10.156 4.656 1 93.94 32 LEU B O 1
ATOM 2767 N N . VAL B 1 33 ? 0.667 -12.164 5.477 1 97.44 33 VAL B N 1
ATOM 2768 C CA . VAL B 1 33 ? -0.727 -12.422 5.82 1 97.44 33 VAL B CA 1
ATOM 2769 C C . VAL B 1 33 ? -0.897 -12.391 7.34 1 97.44 33 VAL B C 1
ATOM 2771 O O . VAL B 1 33 ? -2.021 -12.32 7.84 1 97.44 33 VAL B O 1
ATOM 2774 N N . GLU B 1 34 ? 0.17 -12.453 8.109 1 97.81 34 GLU B N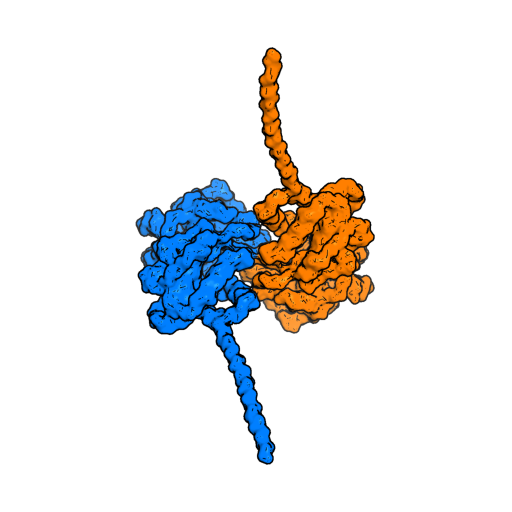 1
ATOM 2775 C CA . GLU B 1 34 ? 0.081 -12.477 9.57 1 97.81 34 GLU B CA 1
ATOM 2776 C C . GLU B 1 34 ? -0.677 -11.266 10.094 1 97.81 34 GLU B C 1
ATOM 2778 O O . GLU B 1 34 ? -1.479 -11.383 11.023 1 97.81 34 GLU B O 1
ATOM 2783 N N . PRO B 1 35 ? -0.445 -10 9.594 1 97.19 35 PRO B N 1
ATOM 2784 C CA . PRO B 1 35 ? -1.215 -8.859 10.102 1 97.19 35 PRO B CA 1
ATOM 2785 C C . PRO B 1 35 ? -2.723 -9.062 9.969 1 97.19 35 PRO B C 1
ATOM 2787 O O . PRO B 1 35 ? -3.484 -8.656 10.852 1 97.19 35 PRO B O 1
ATOM 2790 N N . LEU B 1 36 ? -3.111 -9.625 8.867 1 98 36 LEU B N 1
ATOM 2791 C CA . LEU B 1 36 ? -4.527 -9.898 8.648 1 98 36 LEU B CA 1
ATOM 2792 C C . LEU B 1 36 ? -5.043 -10.938 9.633 1 98 36 LEU B C 1
ATOM 2794 O O . LEU B 1 36 ? -6.141 -10.805 10.18 1 98 36 LEU B O 1
ATOM 2798 N N . VAL B 1 37 ? -4.223 -12.016 9.883 1 98.56 37 VAL B N 1
ATOM 2799 C CA . VAL B 1 37 ? -4.582 -13.062 10.828 1 98.56 37 VAL B CA 1
ATOM 2800 C C . VAL B 1 37 ? -4.73 -12.477 12.234 1 98.56 37 VAL B C 1
ATOM 2802 O O . VAL B 1 37 ? -5.703 -12.758 12.938 1 98.56 37 VAL B O 1
ATOM 2805 N N . LYS B 1 38 ? -3.805 -11.641 12.617 1 97.44 38 LYS B N 1
ATOM 2806 C CA . LYS B 1 38 ? -3.854 -11.008 13.938 1 97.44 38 LYS B CA 1
ATOM 2807 C C . LYS B 1 38 ? -5.09 -10.117 14.078 1 97.44 38 LYS B C 1
ATOM 2809 O O . LYS B 1 38 ? -5.723 -10.094 15.133 1 97.44 38 LYS B O 1
ATOM 2814 N N . GLN B 1 39 ? -5.375 -9.414 13.031 1 96.62 39 GLN B N 1
ATOM 2815 C CA . GLN B 1 39 ? -6.566 -8.578 13.086 1 96.62 39 GLN B CA 1
ATOM 2816 C C . GLN B 1 39 ? -7.832 -9.422 13.18 1 96.62 39 GLN B C 1
ATOM 2818 O O . GLN B 1 39 ? -8.789 -9.047 13.859 1 96.62 39 GLN B O 1
ATOM 2823 N N . PHE B 1 40 ? -7.902 -10.531 12.414 1 98.06 40 PHE B N 1
ATOM 2824 C CA . PHE B 1 40 ? -9.016 -11.469 12.547 1 98.06 40 PHE B CA 1
ATOM 2825 C C . PHE B 1 40 ? -9.203 -11.891 13.992 1 98.06 40 PHE B C 1
ATOM 2827 O O . PHE B 1 40 ? -10.32 -11.914 14.5 1 98.06 40 PHE B O 1
ATOM 2834 N N . GLU B 1 41 ? -8.07 -12.258 14.695 1 98.19 41 GLU B N 1
ATOM 2835 C CA . GLU B 1 41 ? -8.133 -12.648 16.109 1 98.19 41 GLU B CA 1
ATOM 2836 C C . GLU B 1 41 ? -8.711 -11.523 16.953 1 98.19 41 GLU B C 1
ATOM 2838 O O . GLU B 1 41 ? -9.57 -11.766 17.812 1 98.19 41 GLU B O 1
ATOM 2843 N N . GLN B 1 42 ? -8.281 -10.359 16.672 1 95.12 42 GLN B N 1
ATOM 2844 C CA . GLN B 1 42 ? -8.742 -9.219 17.453 1 95.12 42 GLN B CA 1
ATOM 2845 C C . GLN B 1 42 ? -10.227 -8.953 17.219 1 95.12 42 GLN B C 1
ATOM 2847 O O . GLN B 1 42 ? -10.969 -8.641 18.156 1 95.12 42 GLN B O 1
ATOM 2852 N N . ASP B 1 43 ? -10.656 -9.117 15.969 1 95.31 43 ASP B N 1
ATOM 2853 C CA . ASP B 1 43 ? -12.031 -8.797 15.594 1 95.31 43 ASP B CA 1
ATOM 2854 C C . ASP B 1 43 ? -13.008 -9.852 16.125 1 95.31 43 ASP B C 1
ATOM 2856 O O . ASP B 1 43 ? -14.164 -9.539 16.422 1 95.31 43 ASP B O 1
ATOM 2860 N N . THR B 1 44 ? -12.539 -11.133 16.281 1 96.44 44 THR B N 1
ATOM 2861 C CA . THR B 1 44 ? -13.5 -12.211 16.484 1 96.44 44 THR B CA 1
ATOM 2862 C C . THR B 1 44 ? -13.297 -12.875 17.844 1 96.44 44 THR B C 1
ATOM 2864 O O . THR B 1 44 ? -14.18 -13.586 18.328 1 96.44 44 THR B O 1
ATOM 2867 N N . GLY B 1 45 ? -12.109 -12.727 18.406 1 96.62 45 GLY B N 1
ATOM 2868 C CA . GLY B 1 45 ? -11.75 -13.445 19.625 1 96.62 45 GLY B CA 1
ATOM 2869 C C . GLY B 1 45 ? -11.32 -14.875 19.359 1 96.62 45 GLY B C 1
ATOM 2870 O O . GLY B 1 45 ? -10.977 -15.602 20.297 1 96.62 45 GLY B O 1
ATOM 2871 N N . ILE B 1 46 ? -11.375 -15.367 18.094 1 97.75 46 ILE B N 1
ATOM 2872 C CA . ILE B 1 46 ? -10.922 -16.703 17.734 1 97.75 46 ILE B CA 1
ATOM 2873 C C . ILE B 1 46 ? -9.398 -16.734 17.641 1 97.75 46 ILE B C 1
ATOM 2875 O O . ILE B 1 46 ? -8.805 -15.938 16.906 1 97.75 46 ILE B O 1
ATOM 2879 N N . ARG B 1 47 ? -8.758 -17.547 18.344 1 97.62 47 ARG B N 1
ATOM 2880 C CA . ARG B 1 47 ? -7.316 -17.719 18.219 1 97.62 47 ARG B CA 1
ATOM 2881 C C . ARG B 1 47 ? -6.961 -18.516 16.969 1 97.62 47 ARG B C 1
ATOM 2883 O O . ARG B 1 47 ? -7.648 -19.469 16.609 1 97.62 47 ARG B O 1
ATOM 2890 N N . VAL B 1 48 ? -5.953 -18.094 16.297 1 98.62 48 VAL B N 1
ATOM 2891 C CA . VAL B 1 48 ? -5.523 -18.766 15.062 1 98.62 48 VAL B CA 1
ATOM 2892 C C . VAL B 1 48 ? -4.062 -19.188 15.195 1 98.62 48 VAL B C 1
ATOM 2894 O O . VAL B 1 48 ? -3.193 -18.359 15.492 1 98.62 48 VAL B O 1
ATOM 2897 N N . GLN B 1 49 ? -3.797 -20.422 15.062 1 98.31 49 GLN B N 1
ATOM 2898 C CA . GLN B 1 49 ? -2.443 -20.953 14.938 1 98.31 49 GLN B CA 1
ATOM 2899 C C . GLN B 1 49 ? -2.098 -21.25 13.484 1 98.31 49 GLN B C 1
ATOM 2901 O O . GLN B 1 49 ? -2.777 -22.047 12.836 1 98.31 49 GLN B O 1
ATOM 2906 N N . VAL B 1 50 ? -1.095 -20.625 12.992 1 98.75 50 VAL B N 1
ATOM 2907 C CA . VAL B 1 50 ? -0.758 -20.797 11.586 1 98.75 50 VAL B CA 1
ATOM 2908 C C . VAL B 1 50 ? 0.568 -21.547 11.461 1 98.75 50 VAL B C 1
ATOM 2910 O O . VAL B 1 50 ? 1.549 -21.203 12.125 1 98.75 50 VAL B O 1
ATOM 2913 N N . ARG B 1 51 ? 0.61 -22.547 10.719 1 98.56 51 ARG B N 1
ATOM 2914 C CA . ARG B 1 51 ? 1.834 -23.172 10.234 1 98.56 51 ARG B CA 1
ATOM 2915 C C . ARG B 1 51 ? 2.172 -22.703 8.828 1 98.56 51 ARG B C 1
ATOM 2917 O O . ARG B 1 51 ? 1.419 -22.969 7.883 1 98.56 51 ARG B O 1
ATOM 2924 N N . TYR B 1 52 ? 3.293 -22.062 8.773 1 98.44 52 TYR B N 1
ATOM 2925 C CA . TYR B 1 52 ? 3.705 -21.531 7.477 1 98.44 52 TYR B CA 1
ATOM 2926 C C . TYR B 1 52 ? 4.676 -22.469 6.777 1 98.44 52 TYR B C 1
ATOM 2928 O O . TYR B 1 52 ? 5.445 -23.188 7.434 1 98.44 52 TYR B O 1
ATOM 2936 N N . GLY B 1 53 ? 4.727 -22.5 5.516 1 97.5 53 GLY B N 1
ATOM 2937 C CA . GLY B 1 53 ? 5.617 -23.234 4.629 1 97.5 53 GLY B CA 1
ATOM 2938 C C . GLY B 1 53 ? 5.266 -23.062 3.162 1 97.5 53 GLY B C 1
ATOM 2939 O O . GLY B 1 53 ? 4.289 -22.391 2.822 1 97.5 53 GLY B O 1
ATOM 2940 N N . THR B 1 54 ? 6.082 -23.578 2.283 1 95 54 THR B N 1
ATOM 2941 C CA . THR B 1 54 ? 5.688 -23.594 0.878 1 95 54 THR B CA 1
ATOM 2942 C C . THR B 1 54 ? 4.461 -24.484 0.667 1 95 54 THR B C 1
ATOM 2944 O O . THR B 1 54 ? 4.184 -25.375 1.474 1 95 54 THR B O 1
ATOM 2947 N N . ASP B 1 55 ? 3.713 -24.234 -0.355 1 95.62 55 ASP B N 1
ATOM 2948 C CA . ASP B 1 55 ? 2.57 -25.078 -0.694 1 95.62 55 ASP B CA 1
ATOM 2949 C C . ASP B 1 55 ? 2.971 -26.547 -0.748 1 95.62 55 ASP B C 1
ATOM 2951 O O . ASP B 1 55 ? 2.266 -27.406 -0.212 1 95.62 55 ASP B O 1
ATOM 2955 N N . ALA B 1 56 ? 4.086 -26.859 -1.374 1 93.06 56 ALA B N 1
ATOM 2956 C CA . ALA B 1 56 ? 4.555 -28.234 -1.495 1 93.06 56 ALA B CA 1
ATOM 2957 C C . ALA B 1 56 ? 4.828 -28.844 -0.123 1 93.06 56 ALA B C 1
ATOM 2959 O O . ALA B 1 56 ? 4.453 -29.984 0.14 1 93.06 56 ALA B O 1
ATOM 2960 N N . GLN B 1 57 ? 5.48 -28.078 0.73 1 96.44 57 GLN B N 1
ATOM 2961 C CA . GLN B 1 57 ? 5.773 -28.547 2.082 1 96.44 57 GLN B CA 1
ATOM 2962 C C . GLN B 1 57 ? 4.492 -28.812 2.863 1 96.44 57 GLN B C 1
ATOM 2964 O O . GLN B 1 57 ? 4.387 -29.812 3.578 1 96.44 57 GLN B O 1
ATOM 2969 N N . ILE B 1 58 ? 3.531 -27.906 2.729 1 98.12 58 ILE B N 1
ATOM 2970 C CA . ILE B 1 58 ? 2.27 -28.047 3.453 1 98.12 58 ILE B CA 1
ATOM 2971 C C . ILE B 1 58 ? 1.52 -29.281 2.965 1 98.12 58 ILE B C 1
ATOM 2973 O O . ILE B 1 58 ? 1.012 -30.062 3.771 1 98.12 58 ILE B O 1
ATOM 2977 N N . LEU B 1 59 ? 1.458 -29.5 1.675 1 96.88 59 LEU B N 1
ATOM 2978 C CA . LEU B 1 59 ? 0.775 -30.656 1.121 1 96.88 59 LEU B CA 1
ATOM 2979 C C . LEU B 1 59 ? 1.433 -31.953 1.594 1 96.88 59 LEU B C 1
ATOM 2981 O O . LEU B 1 59 ? 0.744 -32.906 1.935 1 96.88 59 LEU B O 1
ATOM 2985 N N . ALA B 1 60 ? 2.746 -31.969 1.586 1 97.12 60 ALA B N 1
ATOM 2986 C CA . ALA B 1 60 ? 3.465 -33.125 2.088 1 97.12 60 ALA B CA 1
ATOM 2987 C C . ALA B 1 60 ? 3.127 -33.406 3.553 1 97.12 60 ALA B C 1
ATOM 2989 O O . ALA B 1 60 ? 2.895 -34.531 3.945 1 97.12 60 ALA B O 1
ATOM 2990 N N . THR B 1 61 ? 3.119 -32.312 4.324 1 98.12 61 THR B N 1
ATOM 2991 C CA . THR B 1 61 ? 2.797 -32.438 5.742 1 98.12 61 THR B CA 1
ATOM 2992 C C . THR B 1 61 ? 1.383 -32.969 5.934 1 98.12 61 THR B C 1
ATOM 2994 O O . THR B 1 61 ? 1.157 -33.875 6.758 1 98.12 61 THR B O 1
ATOM 2997 N N . LEU B 1 62 ? 0.416 -32.469 5.184 1 98.12 62 LEU B N 1
ATOM 2998 C CA . LEU B 1 62 ? -0.97 -32.938 5.277 1 98.12 62 LEU B CA 1
ATOM 2999 C C . LEU B 1 62 ? -1.092 -34.406 4.898 1 98.12 62 LEU B C 1
ATOM 3001 O O . LEU B 1 62 ? -1.862 -35.125 5.512 1 98.12 62 LEU B O 1
ATOM 3005 N N . GLN B 1 63 ? -0.359 -34.75 3.902 1 95.94 63 GLN B N 1
ATOM 3006 C CA . GLN B 1 63 ? -0.356 -36.156 3.498 1 95.94 63 GLN B CA 1
ATOM 3007 C C . GLN B 1 63 ? 0.206 -37.031 4.602 1 95.94 63 GLN B C 1
ATOM 3009 O O . GLN B 1 63 ? -0.344 -38.094 4.891 1 95.94 63 GLN B O 1
ATOM 3014 N N . GLU B 1 64 ? 1.25 -36.625 5.141 1 97.44 64 GLU B N 1
ATOM 3015 C CA . GLU B 1 64 ? 1.9 -37.375 6.207 1 97.44 64 GLU B CA 1
ATOM 3016 C C . GLU B 1 64 ? 1.001 -37.469 7.434 1 97.44 64 GLU B C 1
ATOM 3018 O O . GLU B 1 64 ? 0.888 -38.562 8.031 1 97.44 64 GLU B O 1
ATOM 3023 N N . GLU B 1 65 ? 0.415 -36.406 7.773 1 97.75 65 GLU B N 1
ATOM 3024 C CA . GLU B 1 65 ? -0.443 -36.375 8.953 1 97.75 65 GLU B CA 1
ATOM 3025 C C . GLU B 1 65 ? -1.712 -37.188 8.734 1 97.75 65 GLU B C 1
ATOM 3027 O O . GLU B 1 65 ? -2.238 -37.812 9.672 1 97.75 65 GLU B O 1
ATOM 3032 N N . GLY B 1 66 ? -2.246 -37.219 7.512 1 94.94 66 GLY B N 1
ATOM 3033 C CA . GLY B 1 66 ? -3.447 -37.969 7.184 1 94.94 66 GLY B CA 1
ATOM 3034 C C . GLY B 1 66 ? -4.652 -37.562 8.008 1 94.94 66 GLY B C 1
ATOM 3035 O O . GLY B 1 66 ? -4.906 -36.375 8.188 1 94.94 66 GLY B O 1
ATOM 3036 N N . SER B 1 67 ? -5.41 -38.531 8.445 1 94 67 SER B N 1
ATOM 3037 C CA . SER B 1 67 ? -6.656 -38.312 9.172 1 94 67 SER B CA 1
ATOM 3038 C C . SER B 1 67 ? -6.395 -37.719 10.547 1 94 67 SER B C 1
ATOM 3040 O O . SER B 1 67 ? -7.316 -37.219 11.211 1 94 67 SER B O 1
ATOM 3042 N N . ARG B 1 68 ? -5.188 -37.688 10.992 1 96.25 68 ARG B N 1
ATOM 3043 C CA . ARG B 1 68 ? -4.84 -37.188 12.32 1 96.25 68 ARG B CA 1
ATOM 3044 C C . ARG B 1 68 ? -4.395 -35.719 12.25 1 96.25 68 ARG B C 1
ATOM 3046 O O . ARG B 1 68 ? -4.008 -35.156 13.266 1 96.25 68 ARG B O 1
ATOM 3053 N N . SER B 1 69 ? -4.438 -35.188 11.055 1 97.81 69 SER B N 1
ATOM 3054 C CA . SER B 1 69 ? -4 -33.812 10.922 1 97.81 69 SER B CA 1
ATOM 3055 C C . SER B 1 69 ? -4.793 -32.875 11.852 1 97.81 69 SER B C 1
ATOM 3057 O O . SER B 1 69 ? -6.02 -32.969 11.93 1 97.81 69 SER B O 1
ATOM 3059 N N . PRO B 1 70 ? -4.09 -32 12.57 1 97.25 70 PRO B N 1
ATOM 3060 C CA . PRO B 1 70 ? -4.793 -31.016 13.383 1 97.25 70 PRO B CA 1
ATOM 3061 C C . PRO B 1 70 ? -5.27 -29.812 12.57 1 97.25 70 PRO B C 1
ATOM 3063 O O . PRO B 1 70 ? -5.918 -28.922 13.109 1 97.25 70 PRO B O 1
ATOM 3066 N N . ALA B 1 71 ? -4.906 -29.719 11.305 1 98.38 71 ALA B N 1
ATOM 3067 C CA . ALA B 1 71 ? -5.184 -28.547 10.477 1 98.38 71 ALA B CA 1
ATOM 3068 C C . ALA B 1 71 ? -6.672 -28.453 10.148 1 98.38 71 ALA B C 1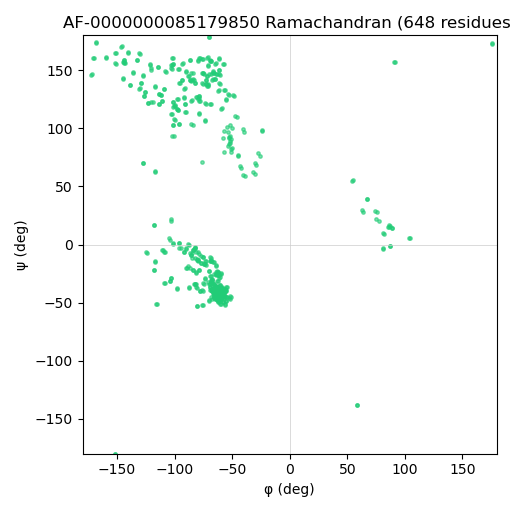
ATOM 3070 O O . ALA B 1 71 ? -7.32 -29.469 9.859 1 98.38 71 ALA B O 1
ATOM 3071 N N . ASP B 1 72 ? -7.211 -27.219 10.234 1 98.69 72 ASP B N 1
ATOM 3072 C CA . ASP B 1 72 ? -8.594 -26.938 9.867 1 98.69 72 ASP B CA 1
ATOM 3073 C C . ASP B 1 72 ? -8.672 -26.375 8.445 1 98.69 72 ASP B C 1
ATOM 3075 O O . ASP B 1 72 ? -9.656 -26.625 7.738 1 98.69 72 ASP B O 1
ATOM 3079 N N . ILE B 1 73 ? -7.711 -25.562 8.109 1 98.88 73 ILE B N 1
ATOM 3080 C CA . ILE B 1 73 ? -7.742 -24.828 6.852 1 98.88 73 ILE B CA 1
ATOM 3081 C C . ILE B 1 73 ? -6.418 -25 6.113 1 98.88 73 ILE B C 1
ATOM 3083 O O . ILE B 1 73 ? -5.348 -25 6.73 1 98.88 73 ILE B O 1
ATOM 3087 N N . PHE B 1 74 ? -6.469 -25.25 4.867 1 98.94 74 PHE B N 1
ATOM 3088 C CA . PHE B 1 74 ? -5.34 -25.062 3.965 1 98.94 74 PHE B CA 1
ATOM 3089 C C . PHE B 1 74 ? -5.469 -23.766 3.184 1 98.94 74 PHE B C 1
ATOM 3091 O O . PHE B 1 74 ? -6.383 -23.609 2.371 1 98.94 74 PHE B O 1
ATOM 3098 N N . TRP B 1 75 ? -4.68 -22.734 3.467 1 98.88 75 TRP B N 1
ATOM 3099 C CA . TRP B 1 75 ? -4.59 -21.453 2.773 1 98.88 75 TRP B CA 1
ATOM 3100 C C . TRP B 1 75 ? -3.373 -21.422 1.854 1 98.88 75 TRP B C 1
ATOM 3102 O O . TRP B 1 75 ? -2.254 -21.156 2.303 1 98.88 75 TRP B O 1
ATOM 3112 N N . ALA B 1 76 ? -3.619 -21.594 0.579 1 98.31 76 ALA B N 1
ATOM 3113 C CA . ALA B 1 76 ? -2.543 -21.859 -0.369 1 98.31 76 ALA B CA 1
ATOM 3114 C C . ALA B 1 76 ? -2.168 -20.609 -1.155 1 98.31 76 ALA B C 1
ATOM 3116 O O . ALA B 1 76 ? -2.996 -19.719 -1.337 1 98.31 76 ALA B O 1
ATOM 3117 N N . ASN B 1 77 ? -0.959 -20.625 -1.606 1 96.56 77 ASN B N 1
ATOM 3118 C CA . ASN B 1 77 ? -0.404 -19.578 -2.453 1 96.56 77 ASN B CA 1
ATOM 3119 C C . ASN B 1 77 ? -0.816 -19.766 -3.912 1 96.56 77 ASN B C 1
ATOM 3121 O O . ASN B 1 77 ? -0.792 -18.812 -4.688 1 96.56 77 ASN B O 1
ATOM 3125 N N . THR B 1 78 ? -1.15 -21.016 -4.27 1 95.69 78 THR B N 1
ATOM 3126 C CA . THR B 1 78 ? -1.414 -21.297 -5.676 1 95.69 78 THR B CA 1
ATOM 3127 C C . THR B 1 78 ? -2.646 -22.172 -5.832 1 95.69 78 THR B C 1
ATOM 3129 O O . THR B 1 78 ? -2.896 -23.047 -5.004 1 95.69 78 THR B O 1
ATOM 3132 N N . SER B 1 79 ? -3.338 -21.953 -6.938 1 95.69 79 SER B N 1
ATOM 3133 C CA . SER B 1 79 ? -4.496 -22.781 -7.25 1 95.69 79 SER B CA 1
ATOM 3134 C C . SER B 1 79 ? -4.082 -24.219 -7.562 1 95.69 79 SER B C 1
ATOM 3136 O O . SER B 1 79 ? -4.84 -25.156 -7.312 1 95.69 79 SER B O 1
ATOM 3138 N N . GLY B 1 80 ? -2.865 -24.375 -8.109 1 92.88 80 GLY B N 1
ATOM 3139 C CA . GLY B 1 80 ? -2.369 -25.719 -8.359 1 92.88 80 GLY B CA 1
ATOM 3140 C C . GLY B 1 80 ? -2.311 -26.578 -7.105 1 92.88 80 GLY B C 1
ATOM 3141 O O . GLY B 1 80 ? -2.713 -27.75 -7.129 1 92.88 80 GLY B O 1
ATOM 3142 N N . ALA B 1 81 ? -1.786 -26.016 -6.062 1 95.44 81 ALA B N 1
ATOM 3143 C CA . ALA B 1 81 ? -1.706 -26.734 -4.797 1 95.44 81 ALA B CA 1
ATOM 3144 C C . ALA B 1 81 ? -3.098 -27.078 -4.266 1 95.44 81 ALA B C 1
ATOM 3146 O O . ALA B 1 81 ? -3.32 -28.156 -3.727 1 95.44 81 ALA B O 1
ATOM 3147 N N . LEU B 1 82 ? -4.039 -26.203 -4.398 1 97.69 82 LEU B N 1
ATOM 3148 C CA . LEU B 1 82 ? -5.414 -26.438 -3.975 1 97.69 82 LEU B CA 1
ATOM 3149 C C . LEU B 1 82 ? -6.07 -27.516 -4.828 1 97.69 82 LEU B C 1
ATOM 3151 O O . LEU B 1 82 ? -6.84 -28.328 -4.316 1 97.69 82 LEU B O 1
ATOM 3155 N N . GLY B 1 83 ? -5.793 -27.484 -6.094 1 96.06 83 GLY B N 1
ATOM 3156 C CA . GLY B 1 83 ? -6.254 -28.547 -6.961 1 96.06 83 GLY B CA 1
ATOM 3157 C C . GLY B 1 83 ? -5.75 -29.922 -6.539 1 96.06 83 GLY B C 1
ATOM 3158 O O . GLY B 1 83 ? -6.504 -30.891 -6.527 1 96.06 83 GLY B O 1
ATOM 3159 N N . GLN B 1 84 ? -4.488 -29.984 -6.207 1 95.75 84 GLN B N 1
ATOM 3160 C CA . GLN B 1 84 ? -3.922 -31.234 -5.715 1 95.75 84 GLN B CA 1
ATOM 3161 C C . GLN B 1 84 ? -4.617 -31.688 -4.438 1 95.75 84 GLN B C 1
ATOM 3163 O O . GLN B 1 84 ? -4.945 -32.875 -4.289 1 95.75 84 GLN B O 1
ATOM 3168 N N . ALA B 1 85 ? -4.785 -30.75 -3.52 1 97.69 85 ALA B N 1
ATOM 3169 C CA . ALA B 1 85 ? -5.484 -31.094 -2.281 1 97.69 85 ALA B CA 1
ATOM 3170 C C . ALA B 1 85 ? -6.887 -31.609 -2.566 1 97.69 85 ALA B C 1
ATOM 3172 O O . ALA B 1 85 ? -7.34 -32.562 -1.935 1 97.69 85 ALA B O 1
ATOM 3173 N N . ALA B 1 86 ? -7.574 -30.984 -3.48 1 97.38 86 ALA B N 1
ATOM 3174 C CA . ALA B 1 86 ? -8.906 -31.422 -3.877 1 97.38 86 ALA B CA 1
ATOM 3175 C C . ALA B 1 86 ? -8.875 -32.812 -4.48 1 97.38 86 ALA B C 1
ATOM 3177 O O . ALA B 1 86 ? -9.672 -33.688 -4.109 1 97.38 86 ALA B O 1
ATOM 3178 N N . GLU B 1 87 ? -7.945 -33.031 -5.379 1 95.75 87 GLU B N 1
ATOM 3179 C CA . GLU B 1 87 ? -7.805 -34.312 -6.047 1 95.75 87 GLU B CA 1
ATOM 3180 C C . GLU B 1 87 ? -7.516 -35.438 -5.047 1 95.75 87 GLU B C 1
ATOM 3182 O O . GLU B 1 87 ? -7.977 -36.562 -5.219 1 95.75 87 GLU B O 1
ATOM 3187 N N . ARG B 1 88 ? -6.801 -35.094 -4.055 1 95.94 88 ARG B N 1
ATOM 3188 C CA . ARG B 1 88 ? -6.426 -36.062 -3.035 1 95.94 88 ARG B CA 1
ATOM 3189 C C . ARG B 1 88 ? -7.543 -36.25 -2.014 1 95.94 88 ARG B C 1
ATOM 3191 O O . ARG B 1 88 ? -7.402 -37.031 -1.062 1 95.94 88 ARG B O 1
ATOM 3198 N N . GLY B 1 89 ? -8.555 -35.531 -2.184 1 96.75 89 GLY B N 1
ATOM 3199 C CA . GLY B 1 89 ? -9.703 -35.656 -1.306 1 96.75 89 GLY B CA 1
ATOM 3200 C C . GLY B 1 89 ? -9.477 -35.062 0.074 1 96.75 89 GLY B C 1
ATOM 3201 O O . GLY B 1 89 ? -10.055 -35.531 1.057 1 96.75 89 GLY B O 1
ATOM 3202 N N . LEU B 1 90 ? -8.656 -34.094 0.179 1 98.25 90 LEU B N 1
ATOM 3203 C CA . LEU B 1 90 ? -8.289 -33.531 1.486 1 98.25 90 LEU B CA 1
ATOM 3204 C C . LEU B 1 90 ? -9.273 -32.469 1.916 1 98.25 90 LEU B C 1
ATOM 3206 O O . LEU B 1 90 ? -9.328 -32.094 3.094 1 98.25 90 LEU B O 1
ATOM 3210 N N . LEU B 1 91 ? -10.023 -31.891 1.032 1 98.62 91 LEU B N 1
ATOM 3211 C CA . LEU B 1 91 ? -10.82 -30.703 1.305 1 98.62 91 LEU B CA 1
ATOM 3212 C C . LEU B 1 91 ? -12.305 -31.047 1.365 1 98.62 91 LEU B C 1
ATOM 3214 O O . LEU B 1 91 ? -12.766 -31.938 0.662 1 98.62 91 LEU B O 1
ATOM 3218 N N . ARG B 1 92 ? -13 -30.297 2.193 1 98 92 ARG B N 1
ATOM 3219 C CA . ARG B 1 92 ? -14.453 -30.359 2.26 1 98 92 ARG B CA 1
ATOM 3220 C C . ARG B 1 92 ? -15.094 -29.484 1.196 1 98 92 ARG B C 1
ATOM 3222 O O . ARG B 1 92 ? -14.547 -28.438 0.839 1 98 92 ARG B O 1
ATOM 3229 N N . PRO B 1 93 ? -16.281 -29.953 0.722 1 98.19 93 PRO B N 1
ATOM 3230 C CA . PRO B 1 93 ? -17.016 -29 -0.11 1 98.19 93 PRO B CA 1
ATOM 3231 C C . PRO B 1 93 ? -17.391 -27.719 0.643 1 98.19 93 PRO B C 1
ATOM 3233 O O . PRO B 1 93 ? -17.656 -27.766 1.846 1 98.19 93 PRO B O 1
ATOM 3236 N N . LEU B 1 94 ? -17.406 -26.656 -0.037 1 98.56 94 LEU B N 1
ATOM 3237 C CA . LEU B 1 94 ? -17.797 -25.375 0.54 1 98.56 94 LEU B CA 1
ATOM 3238 C C . LEU B 1 94 ? -19.219 -25 0.108 1 98.56 94 LEU B C 1
ATOM 3240 O O . LEU B 1 94 ? -19.688 -25.453 -0.937 1 98.56 94 LEU B O 1
ATOM 3244 N N . GLY B 1 95 ? -19.875 -24.203 0.891 1 97.19 95 GLY B N 1
ATOM 3245 C CA . GLY B 1 95 ? -21.234 -23.781 0.599 1 97.19 95 GLY B CA 1
ATOM 3246 C C . GLY B 1 95 ? -21.312 -22.719 -0.489 1 97.19 95 GLY B C 1
ATOM 3247 O O . GLY B 1 95 ? -20.344 -21.969 -0.707 1 97.19 95 GLY B O 1
ATOM 3248 N N . GLU B 1 96 ? -22.469 -22.609 -1.073 1 96.94 96 GLU B N 1
ATOM 3249 C CA . GLU B 1 96 ? -22.703 -21.672 -2.176 1 96.94 96 GLU B CA 1
ATOM 3250 C C . GLU B 1 96 ? -22.562 -20.234 -1.717 1 96.94 96 GLU B C 1
ATOM 3252 O O . GLU B 1 96 ? -22.125 -19.375 -2.48 1 96.94 96 GLU B O 1
ATOM 3257 N N . SER B 1 97 ? -22.984 -19.984 -0.505 1 96.88 97 SER B N 1
ATOM 3258 C CA . SER B 1 97 ? -22.922 -18.625 0.01 1 96.88 97 SER B CA 1
ATOM 3259 C C . SER B 1 97 ? -21.5 -18.094 0.005 1 96.88 97 SER B C 1
ATOM 3261 O O . SER B 1 97 ? -21.281 -16.891 -0.23 1 96.88 97 SER B O 1
ATOM 3263 N N . LEU B 1 98 ? -20.547 -18.969 0.284 1 97.75 98 LEU B N 1
ATOM 3264 C CA . LEU B 1 98 ? -19.141 -18.594 0.256 1 97.75 98 LEU B CA 1
ATOM 3265 C C . LEU B 1 98 ? -18.609 -18.531 -1.178 1 97.75 98 LEU B C 1
ATOM 3267 O O . LEU B 1 98 ? -17.922 -17.578 -1.551 1 97.75 98 LEU B O 1
ATOM 3271 N N . LEU B 1 99 ? -19.016 -19.453 -2.006 1 98.12 99 LEU B N 1
ATOM 3272 C CA . LEU B 1 99 ? -18.453 -19.625 -3.338 1 98.12 99 LEU B CA 1
ATOM 3273 C C . LEU B 1 99 ? -18.984 -18.578 -4.301 1 98.12 99 LEU B C 1
ATOM 3275 O O . LEU B 1 99 ? -18.406 -18.359 -5.371 1 98.12 99 LEU B O 1
ATOM 3279 N N . LYS B 1 100 ? -20.062 -17.875 -3.984 1 97.62 100 LYS B N 1
ATOM 3280 C CA . LYS B 1 100 ? -20.656 -16.859 -4.852 1 97.62 100 LYS B CA 1
ATOM 3281 C C . LYS B 1 100 ? -19.984 -15.508 -4.648 1 97.62 100 LYS B C 1
ATOM 3283 O O . LYS B 1 100 ? -20.188 -14.586 -5.438 1 97.62 100 LYS B O 1
ATOM 3288 N N . VAL B 1 101 ? -19.156 -15.422 -3.664 1 97.69 101 VAL B N 1
ATOM 3289 C CA . VAL B 1 101 ? -18.609 -14.125 -3.279 1 97.69 101 VAL B CA 1
ATOM 3290 C C . VAL B 1 101 ? -17.531 -13.695 -4.281 1 97.69 101 VAL B C 1
ATOM 3292 O O . VAL B 1 101 ? -17.562 -12.57 -4.785 1 97.69 101 VAL B O 1
ATOM 3295 N N . PRO B 1 102 ? -16.5 -14.562 -4.59 1 98.19 102 PRO B N 1
ATOM 3296 C CA . PRO B 1 102 ? -15.5 -14.133 -5.559 1 98.19 102 PRO B CA 1
ATOM 3297 C C . PRO B 1 102 ? -16.062 -13.961 -6.965 1 98.19 102 PRO B C 1
ATOM 3299 O O . PRO B 1 102 ? -16.969 -14.703 -7.363 1 98.19 102 PRO B O 1
ATOM 3302 N N . VAL B 1 103 ? -15.547 -13.062 -7.695 1 96.75 103 VAL B N 1
ATOM 3303 C CA . VAL B 1 103 ? -16.094 -12.734 -9.008 1 96.75 103 VAL B CA 1
ATOM 3304 C C . VAL B 1 103 ? -15.453 -13.633 -10.07 1 96.75 103 VAL B C 1
ATOM 3306 O O . VAL B 1 103 ? -15.734 -13.5 -11.258 1 96.75 103 VAL B O 1
ATOM 3309 N N . GLY B 1 104 ? -14.57 -14.508 -9.617 1 95.69 104 GLY B N 1
ATOM 3310 C CA . GLY B 1 104 ? -13.938 -15.398 -10.57 1 95.69 104 GLY B CA 1
ATOM 3311 C C . GLY B 1 104 ? -13.117 -16.5 -9.914 1 95.69 104 GLY B C 1
ATOM 3312 O O . GLY B 1 104 ? -12.859 -16.453 -8.711 1 95.69 104 GLY B O 1
ATOM 3313 N N . PHE B 1 105 ? -12.836 -17.609 -10.711 1 96.88 105 PHE B N 1
ATOM 3314 C CA . PHE B 1 105 ? -11.852 -18.656 -10.445 1 96.88 105 PHE B CA 1
ATOM 3315 C C . PHE B 1 105 ? -12.406 -19.688 -9.461 1 96.88 105 PHE B C 1
ATOM 3317 O O . PHE B 1 105 ? -11.648 -20.469 -8.883 1 96.88 105 PHE B O 1
ATOM 3324 N N . VAL B 1 106 ? -13.711 -19.625 -9.164 1 96.94 106 VAL B N 1
ATOM 3325 C CA . VAL B 1 106 ? -14.289 -20.688 -8.344 1 96.94 106 VAL B CA 1
ATOM 3326 C C . VAL B 1 106 ? -14.023 -22.047 -8.984 1 96.94 106 VAL B C 1
ATOM 3328 O O . VAL B 1 106 ? -14.32 -22.25 -10.164 1 96.94 106 VAL B O 1
ATOM 3331 N N . PRO B 1 107 ? -13.414 -22.906 -8.188 1 97 107 PRO B N 1
ATOM 3332 C CA . PRO B 1 107 ? -13.039 -24.188 -8.797 1 97 107 PRO B CA 1
ATOM 3333 C C . PRO B 1 107 ? -14.25 -25.078 -9.094 1 97 107 PRO B C 1
ATOM 3335 O O . PRO B 1 107 ? -15.266 -24.984 -8.398 1 97 107 PRO B O 1
ATOM 3338 N N . ALA B 1 108 ? -14.062 -25.922 -10.07 1 93.69 108 ALA B N 1
ATOM 3339 C CA . ALA B 1 108 ? -15.102 -26.891 -10.398 1 93.69 108 ALA B CA 1
ATOM 3340 C C . ALA B 1 108 ? -15.359 -27.844 -9.234 1 93.69 108 ALA B C 1
ATOM 3342 O O . ALA B 1 108 ? -16.5 -28.266 -9.016 1 93.69 108 ALA B O 1
ATOM 3343 N N . SER B 1 109 ? -14.32 -28.125 -8.461 1 96.62 109 SER B N 1
ATOM 3344 C CA . SER B 1 109 ? -14.445 -29.047 -7.332 1 96.62 109 SER B CA 1
ATOM 3345 C C . SER B 1 109 ? -15.305 -28.453 -6.223 1 96.62 109 SER B C 1
ATOM 3347 O O . SER B 1 109 ? -15.805 -29.172 -5.355 1 96.62 109 SER B O 1
ATOM 3349 N N . LYS B 1 110 ? -15.344 -27.109 -6.137 1 97.94 110 LYS B N 1
ATOM 3350 C CA . LYS B 1 110 ? -16.078 -26.359 -5.125 1 97.94 110 LYS B CA 1
ATOM 3351 C C . LYS B 1 110 ? -15.547 -26.656 -3.725 1 97.94 110 LYS B C 1
ATOM 3353 O O . LYS B 1 110 ? -16.297 -26.641 -2.75 1 97.94 110 LYS B O 1
ATOM 3358 N N . THR B 1 111 ? -14.305 -26.969 -3.662 1 98.5 111 THR B N 1
ATOM 3359 C CA . THR B 1 111 ? -13.742 -27.375 -2.379 1 98.5 111 THR B CA 1
ATOM 3360 C C . THR B 1 111 ? -12.805 -26.297 -1.833 1 98.5 111 THR B C 1
ATOM 3362 O O . THR B 1 111 ? -12.266 -26.438 -0.735 1 98.5 111 THR B O 1
ATOM 3365 N N . TRP B 1 112 ? -12.547 -25.312 -2.557 1 98.69 112 TRP B N 1
ATOM 3366 C CA . TRP B 1 112 ? -11.789 -24.156 -2.082 1 98.69 112 TRP B CA 1
ATOM 3367 C C . TRP B 1 112 ? -12.328 -22.859 -2.68 1 98.69 112 TRP B C 1
ATOM 3369 O O . TRP B 1 112 ? -13.07 -22.891 -3.662 1 98.69 112 TRP B O 1
ATOM 3379 N N . VAL B 1 113 ? -12.102 -21.734 -2.035 1 98.81 113 VAL B N 1
ATOM 3380 C CA . VAL B 1 113 ? -12.578 -20.438 -2.498 1 98.81 113 VAL B CA 1
ATOM 3381 C C . VAL B 1 113 ? -11.383 -19.562 -2.879 1 98.81 113 VAL B C 1
ATOM 3383 O O . VAL B 1 113 ? -10.383 -19.516 -2.162 1 98.81 113 VAL B O 1
ATOM 3386 N N . PRO B 1 114 ? -11.398 -18.953 -4.098 1 98.62 114 PRO B N 1
ATOM 3387 C CA . PRO B 1 114 ? -10.344 -18 -4.441 1 98.62 114 PRO B CA 1
ATOM 3388 C C . PRO B 1 114 ? -10.367 -16.75 -3.553 1 98.62 114 PRO B C 1
ATOM 3390 O O . PRO B 1 114 ? -11.445 -16.281 -3.176 1 98.62 114 PRO B O 1
ATOM 3393 N N . VAL B 1 115 ? -9.188 -16.266 -3.215 1 98.75 115 VAL B N 1
ATOM 3394 C CA . VAL B 1 115 ? -9.109 -15.148 -2.275 1 98.75 115 VAL B CA 1
ATOM 3395 C C . VAL B 1 115 ? -8.531 -13.922 -2.975 1 98.75 115 VAL B C 1
ATOM 3397 O O . VAL B 1 115 ? -9.07 -12.82 -2.857 1 98.75 115 VAL B O 1
ATOM 3400 N N . THR B 1 116 ? -7.367 -14.031 -3.672 1 98.5 116 THR B N 1
ATOM 3401 C CA . THR B 1 116 ? -6.762 -12.914 -4.395 1 98.5 116 THR B CA 1
ATOM 3402 C C . THR B 1 116 ? -6.176 -13.391 -5.723 1 98.5 116 THR B C 1
ATOM 3404 O O . THR B 1 116 ? -6.055 -14.594 -5.961 1 98.5 116 THR B O 1
ATOM 3407 N N . LEU B 1 117 ? -5.902 -12.438 -6.52 1 97.88 117 LEU B N 1
ATOM 3408 C CA . LEU B 1 117 ? -5.348 -12.656 -7.848 1 97.88 117 LEU B CA 1
ATOM 3409 C C . LEU B 1 117 ? -4.062 -11.859 -8.039 1 97.88 117 LEU B C 1
ATOM 3411 O O . LEU B 1 117 ? -3.984 -10.695 -7.641 1 97.88 117 LEU B O 1
ATOM 3415 N N . ARG B 1 118 ? -3.092 -12.477 -8.492 1 98.31 118 ARG B N 1
ATOM 3416 C CA . ARG B 1 118 ? -1.915 -11.82 -9.055 1 98.31 118 ARG B CA 1
ATOM 3417 C C . ARG B 1 118 ? -1.785 -12.109 -10.547 1 98.31 118 ARG B C 1
ATOM 3419 O O . ARG B 1 118 ? -2.277 -13.133 -11.031 1 98.31 118 ARG B O 1
ATOM 3426 N N . LEU B 1 119 ? -1.181 -11.219 -11.258 1 98.62 119 LEU B N 1
ATOM 3427 C CA . LEU B 1 119 ? -0.961 -11.43 -12.688 1 98.62 119 LEU B CA 1
ATOM 3428 C C . LEU B 1 119 ? 0.529 -11.484 -13 1 98.62 119 LEU B C 1
ATOM 3430 O O . LEU B 1 119 ? 1.316 -10.711 -12.453 1 98.62 119 LEU B O 1
ATOM 3434 N N . ARG B 1 120 ? 0.87 -12.414 -13.797 1 98.75 120 ARG B N 1
ATOM 3435 C CA . ARG B 1 120 ? 2.141 -12.289 -14.5 1 98.75 120 ARG B CA 1
ATOM 3436 C C . ARG B 1 120 ? 2.104 -11.141 -15.5 1 98.75 120 ARG B C 1
ATOM 3438 O O . ARG B 1 120 ? 1.08 -10.906 -16.141 1 98.75 120 ARG B O 1
ATOM 3445 N N . VAL B 1 121 ? 3.203 -10.445 -15.602 1 98.81 121 VAL B N 1
ATOM 3446 C CA . VAL B 1 121 ? 3.348 -9.336 -16.531 1 98.81 121 VAL B CA 1
ATOM 3447 C C . VAL B 1 121 ? 4.781 -9.273 -17.062 1 98.81 121 VAL B C 1
ATOM 3449 O O . VAL B 1 121 ? 5.641 -10.047 -16.625 1 98.81 121 VAL B O 1
ATOM 3452 N N . LEU B 1 122 ? 4.992 -8.445 -18.031 1 98.88 122 LEU B N 1
ATOM 3453 C CA . LEU B 1 122 ? 6.34 -8.117 -18.484 1 98.88 122 LEU B CA 1
ATOM 3454 C C . LEU B 1 122 ? 6.766 -6.746 -17.969 1 98.88 122 LEU B C 1
ATOM 3456 O O . LEU B 1 122 ? 6.141 -5.734 -18.297 1 98.88 122 LEU B O 1
ATOM 3460 N N . ALA B 1 123 ? 7.727 -6.758 -17.094 1 98.75 123 ALA B N 1
ATOM 3461 C CA . ALA B 1 123 ? 8.352 -5.504 -16.688 1 98.75 123 ALA B CA 1
ATOM 3462 C C . ALA B 1 123 ? 9.438 -5.078 -17.656 1 98.75 123 ALA B C 1
ATOM 3464 O O . ALA B 1 123 ? 10.172 -5.918 -18.188 1 98.75 123 ALA B O 1
ATOM 3465 N N . TYR B 1 124 ? 9.562 -3.789 -17.922 1 98.69 124 TYR B N 1
ATOM 3466 C CA . TYR B 1 124 ? 10.602 -3.35 -18.844 1 98.69 124 TYR B CA 1
ATOM 3467 C C . TYR B 1 124 ? 11.062 -1.936 -18.516 1 98.69 124 TYR B C 1
ATOM 3469 O O . TYR B 1 124 ? 10.359 -1.191 -17.828 1 98.69 124 TYR B O 1
ATOM 3477 N N . ASN B 1 125 ? 12.227 -1.599 -18.891 1 97.81 125 ASN B N 1
ATOM 3478 C CA . ASN B 1 125 ? 12.797 -0.255 -18.812 1 97.81 125 ASN B CA 1
ATOM 3479 C C . ASN B 1 125 ? 12.289 0.629 -19.953 1 97.81 125 ASN B C 1
ATOM 3481 O O . ASN B 1 125 ? 12.672 0.442 -21.109 1 97.81 125 ASN B O 1
ATOM 3485 N N . PRO B 1 126 ? 11.523 1.607 -19.641 1 96.88 126 PRO B N 1
ATOM 3486 C CA . PRO B 1 126 ? 10.922 2.406 -20.703 1 96.88 126 PRO B CA 1
ATOM 3487 C C . PRO B 1 126 ? 11.945 3.238 -21.469 1 96.88 126 PRO B C 1
ATOM 3489 O O . PRO B 1 126 ? 11.641 3.771 -22.547 1 96.88 126 PRO B O 1
ATOM 3492 N N . ALA B 1 127 ? 13.125 3.387 -20.953 1 96.31 127 ALA B N 1
ATOM 3493 C CA . ALA B 1 127 ? 14.195 4.078 -21.672 1 96.31 127 ALA B CA 1
ATOM 3494 C C . ALA B 1 127 ? 14.75 3.205 -22.797 1 96.31 127 ALA B C 1
ATOM 3496 O O . ALA B 1 127 ? 15.414 3.705 -23.703 1 96.31 127 ALA B O 1
ATOM 3497 N N . LYS B 1 128 ? 14.477 1.928 -22.75 1 96.25 128 LYS B N 1
ATOM 3498 C CA . LYS B 1 128 ? 15.078 0.989 -23.688 1 96.25 128 LYS B CA 1
ATOM 3499 C C . LYS B 1 128 ? 14.047 0.481 -24.688 1 96.25 128 LYS B C 1
ATOM 3501 O O . LYS B 1 128 ? 14.398 0.094 -25.812 1 96.25 128 LYS B O 1
ATOM 3506 N N . VAL B 1 129 ? 12.852 0.359 -24.25 1 96.38 129 VAL B N 1
ATOM 3507 C CA . VAL B 1 129 ? 11.797 -0.185 -25.109 1 96.38 129 VAL B CA 1
ATOM 3508 C C . VAL B 1 129 ? 10.508 0.612 -24.906 1 96.38 129 VAL B C 1
ATOM 3510 O O . VAL B 1 129 ? 10.141 0.936 -23.766 1 96.38 129 VAL B O 1
ATOM 3513 N N . LYS B 1 130 ? 9.859 0.902 -26.016 1 96.06 130 LYS B N 1
ATOM 3514 C CA . LYS B 1 130 ? 8.578 1.603 -25.953 1 96.06 130 LYS B CA 1
ATOM 3515 C C . LYS B 1 130 ? 7.418 0.618 -25.859 1 96.06 130 LYS B C 1
ATOM 3517 O O . LYS B 1 130 ? 7.484 -0.483 -26.406 1 96.06 130 LYS B O 1
ATOM 3522 N N . ALA B 1 131 ? 6.418 1.023 -25.234 1 97 131 ALA B N 1
ATOM 3523 C CA . ALA B 1 131 ? 5.246 0.183 -24.984 1 97 131 ALA B CA 1
ATOM 3524 C C . ALA B 1 131 ? 4.672 -0.355 -26.281 1 97 131 ALA B C 1
ATOM 3526 O O . ALA B 1 131 ? 4.281 -1.523 -26.359 1 97 131 ALA B O 1
ATOM 3527 N N . GLU B 1 132 ? 4.656 0.45 -27.266 1 97.19 132 GLU B N 1
ATOM 3528 C CA . GLU B 1 132 ? 4 0.106 -28.531 1 97.19 132 GLU B CA 1
ATOM 3529 C C . GLU B 1 132 ? 4.801 -0.937 -29.297 1 97.19 132 GLU B C 1
ATOM 3531 O O . GLU B 1 132 ? 4.281 -1.556 -30.234 1 97.19 132 GLU B O 1
ATOM 3536 N N . GLU B 1 133 ? 6 -1.158 -28.922 1 97.69 133 GLU B N 1
ATOM 3537 C CA . GLU B 1 133 ? 6.871 -2.092 -29.641 1 97.69 133 GLU B CA 1
ATOM 3538 C C . GLU B 1 133 ? 6.738 -3.504 -29.078 1 97.69 133 GLU B C 1
ATOM 3540 O O . GLU B 1 133 ? 7.145 -4.473 -29.719 1 97.69 133 GLU B O 1
ATOM 3545 N N . LEU B 1 134 ? 6.27 -3.635 -27.906 1 98.5 134 LEU B N 1
ATOM 3546 C CA . LEU B 1 134 ? 6.301 -4.902 -27.188 1 98.5 134 LEU B CA 1
ATOM 3547 C C . LEU B 1 134 ? 5.367 -5.922 -27.828 1 98.5 134 LEU B C 1
ATOM 3549 O O . LEU B 1 134 ? 4.324 -5.551 -28.375 1 98.5 134 LEU B O 1
ATOM 3553 N N . PRO B 1 135 ? 5.73 -7.133 -27.781 1 98.5 135 PRO B N 1
ATOM 3554 C CA . PRO B 1 135 ? 4.93 -8.156 -28.453 1 98.5 135 PRO B CA 1
ATOM 3555 C C . PRO B 1 135 ? 3.574 -8.383 -27.781 1 98.5 135 PRO B C 1
ATOM 3557 O O . PRO B 1 135 ? 3.436 -8.156 -26.578 1 98.5 135 PRO B O 1
ATOM 3560 N N . GLN B 1 136 ? 2.648 -8.922 -28.531 1 98.38 136 GLN B N 1
ATOM 3561 C CA . GLN B 1 136 ? 1.298 -9.156 -28.047 1 98.38 136 GLN B CA 1
ATOM 3562 C C . GLN B 1 136 ? 1.216 -10.477 -27.281 1 98.38 136 GLN B C 1
ATOM 3564 O O . GLN B 1 136 ? 0.271 -10.711 -26.516 1 98.38 136 GLN B O 1
ATOM 3569 N N . SER B 1 137 ? 2.18 -11.32 -27.594 1 98.75 137 SER B N 1
ATOM 3570 C CA . SER B 1 137 ? 2.178 -12.625 -26.938 1 98.75 137 SER B CA 1
ATOM 3571 C C . SER B 1 137 ? 3.529 -12.93 -26.297 1 98.75 137 SER B C 1
ATOM 3573 O O . SER B 1 137 ? 4.574 -12.617 -26.875 1 98.75 137 SER B O 1
ATOM 3575 N N . ILE B 1 138 ? 3.502 -13.617 -25.172 1 98.75 138 ILE B N 1
ATOM 3576 C CA . ILE B 1 138 ? 4.727 -14.047 -24.5 1 98.75 138 ILE B CA 1
ATOM 3577 C C . ILE B 1 138 ? 5.484 -15.023 -25.391 1 98.75 138 ILE B C 1
ATOM 3579 O O . ILE B 1 138 ? 6.715 -15.117 -25.328 1 98.75 138 ILE B O 1
ATOM 3583 N N . LEU B 1 139 ? 4.797 -15.727 -26.266 1 98.75 139 LEU B N 1
ATOM 3584 C CA . LEU B 1 139 ? 5.422 -16.688 -27.172 1 98.75 139 LEU B CA 1
ATOM 3585 C C . LEU B 1 139 ? 6.379 -15.977 -28.125 1 98.75 139 LEU B C 1
ATOM 3587 O O . LEU B 1 139 ? 7.324 -16.594 -28.625 1 98.75 139 LEU B O 1
ATOM 3591 N N . ASP B 1 140 ? 6.137 -14.68 -28.328 1 98.75 140 ASP B N 1
ATOM 3592 C CA . ASP B 1 140 ? 6.941 -13.914 -29.281 1 98.75 140 ASP B CA 1
ATOM 3593 C C . ASP B 1 140 ? 8.094 -13.195 -28.562 1 98.75 140 ASP B C 1
ATOM 3595 O O . ASP B 1 140 ? 8.93 -12.57 -29.219 1 98.75 140 ASP B O 1
ATOM 3599 N N . LEU B 1 141 ? 8.188 -13.289 -27.297 1 98.81 141 LEU B N 1
ATOM 3600 C CA . LEU B 1 141 ? 9.141 -12.516 -26.516 1 98.81 141 LEU B CA 1
ATOM 3601 C C . LEU B 1 141 ? 10.578 -12.844 -26.922 1 98.81 141 LEU B C 1
ATOM 3603 O O . LEU B 1 141 ? 11.398 -11.945 -27.094 1 98.81 141 LEU B O 1
ATOM 3607 N N . PRO B 1 142 ? 10.922 -14.148 -27.094 1 98.62 142 PRO B N 1
ATOM 3608 C CA . PRO B 1 142 ? 12.312 -14.43 -27.453 1 98.62 142 PRO B CA 1
ATOM 3609 C C . PRO B 1 142 ? 12.711 -13.828 -28.797 1 98.62 142 PRO B C 1
ATOM 3611 O O . PRO B 1 142 ? 13.781 -13.219 -28.906 1 98.62 142 PRO B O 1
ATOM 3614 N N . ARG B 1 143 ? 11.906 -13.961 -29.781 1 98.5 143 ARG B N 1
ATOM 3615 C CA . ARG B 1 143 ? 12.203 -13.383 -31.094 1 98.5 143 ARG B CA 1
ATOM 3616 C C . ARG B 1 143 ? 12.305 -11.859 -31 1 98.5 143 ARG B C 1
ATOM 3618 O O . ARG B 1 143 ? 13.234 -11.258 -31.547 1 98.5 143 ARG B O 1
ATOM 3625 N N . PHE B 1 144 ? 11.336 -11.273 -30.328 1 98.81 144 PHE B N 1
ATOM 3626 C CA . PHE B 1 144 ? 11.312 -9.828 -30.156 1 98.81 144 PHE B CA 1
ATOM 3627 C C . PHE B 1 144 ? 12.602 -9.336 -29.5 1 98.81 144 PHE B C 1
ATOM 3629 O O . PHE B 1 144 ? 13.25 -8.414 -30 1 98.81 144 PHE B O 1
ATOM 3636 N N . ALA B 1 145 ? 12.977 -9.961 -28.359 1 98.75 145 ALA B N 1
ATOM 3637 C CA . ALA B 1 145 ? 14.172 -9.562 -27.625 1 98.75 145 ALA B CA 1
ATOM 3638 C C . ALA B 1 145 ? 15.422 -9.719 -28.484 1 98.75 145 ALA B C 1
ATOM 3640 O O . ALA B 1 145 ? 16.297 -8.859 -28.469 1 98.75 145 ALA B O 1
ATOM 3641 N N . ARG B 1 146 ? 15.492 -10.789 -29.234 1 98.44 146 ARG B N 1
ATOM 3642 C CA . ARG B 1 146 ? 16.625 -11.039 -30.125 1 98.44 146 ARG B CA 1
ATOM 3643 C C . ARG B 1 146 ? 16.734 -9.953 -31.188 1 98.44 146 ARG B C 1
ATOM 3645 O O . ARG B 1 146 ? 17.812 -9.383 -31.391 1 98.44 146 ARG B O 1
ATOM 3652 N N . GLU B 1 147 ? 15.648 -9.688 -31.797 1 98.38 147 GLU B N 1
ATOM 3653 C CA . GLU B 1 147 ? 15.633 -8.734 -32.906 1 98.38 147 GLU B CA 1
ATOM 3654 C C . GLU B 1 147 ? 15.969 -7.324 -32.406 1 98.38 147 GLU B C 1
ATOM 3656 O O . GLU B 1 147 ? 16.609 -6.555 -33.125 1 98.38 147 GLU B O 1
ATOM 3661 N N . LYS B 1 148 ? 15.57 -6.984 -31.203 1 98 148 LYS B N 1
ATOM 3662 C CA . LYS B 1 148 ? 15.766 -5.641 -30.672 1 98 148 LYS B CA 1
ATOM 3663 C C . LYS B 1 148 ? 17.078 -5.543 -29.906 1 98 148 LYS B C 1
ATOM 3665 O O . LYS B 1 148 ? 17.469 -4.461 -29.469 1 98 148 LYS B O 1
ATOM 3670 N N . GLY B 1 149 ? 17.766 -6.652 -29.719 1 97.94 149 GLY B N 1
ATOM 3671 C CA . GLY B 1 149 ? 19.031 -6.668 -28.984 1 97.94 149 GLY B CA 1
ATOM 3672 C C . GLY B 1 149 ? 18.859 -6.34 -27.516 1 97.94 149 GLY B C 1
ATOM 3673 O O . GLY B 1 149 ? 19.641 -5.582 -26.953 1 97.94 149 GLY B O 1
ATOM 3674 N N . LEU B 1 150 ? 17.781 -6.852 -26.922 1 98.56 150 LEU B N 1
ATOM 3675 C CA . LEU B 1 150 ? 17.484 -6.531 -25.531 1 98.56 150 LEU B CA 1
ATOM 3676 C C . LEU B 1 150 ? 18.062 -7.578 -24.578 1 98.56 150 LEU B C 1
ATOM 3678 O O . LEU B 1 150 ? 18.062 -8.773 -24.891 1 98.56 150 LEU B O 1
ATOM 3682 N N . LYS B 1 151 ? 18.562 -7.117 -23.453 1 98.69 151 LYS B N 1
ATOM 3683 C CA . LYS B 1 151 ? 19 -8 -22.375 1 98.69 151 LYS B CA 1
ATOM 3684 C C . LYS B 1 151 ? 17.812 -8.461 -21.547 1 98.69 151 LYS B C 1
ATOM 3686 O O . LYS B 1 151 ? 17.062 -7.645 -20.984 1 98.69 151 LYS B O 1
ATOM 3691 N N . VAL B 1 152 ? 17.719 -9.773 -21.406 1 98.69 152 VAL B N 1
ATOM 3692 C CA . VAL B 1 152 ? 16.547 -10.336 -20.766 1 98.69 152 VAL B CA 1
ATOM 3693 C C . VAL B 1 152 ? 16.922 -10.891 -19.391 1 98.69 152 VAL B C 1
ATOM 3695 O O . VAL B 1 152 ? 17.969 -11.523 -19.234 1 98.69 152 VAL B O 1
ATOM 3698 N N . GLY B 1 153 ? 16.094 -10.562 -18.375 1 98.81 153 GLY B N 1
ATOM 3699 C CA . GLY B 1 153 ? 16.156 -11.242 -17.094 1 98.81 153 GLY B CA 1
ATOM 3700 C C . GLY B 1 153 ? 15.055 -12.258 -16.906 1 98.81 153 GLY B C 1
ATOM 3701 O O . GLY B 1 153 ? 13.977 -12.133 -17.469 1 98.81 153 GLY B O 1
ATOM 3702 N N . TRP B 1 154 ? 15.328 -13.289 -16.125 1 98.69 154 TRP B N 1
ATOM 3703 C CA . TRP B 1 154 ? 14.258 -14.211 -15.758 1 98.69 154 TRP B CA 1
ATOM 3704 C C . TRP B 1 154 ? 14.516 -14.836 -14.398 1 98.69 154 TRP B C 1
ATOM 3706 O O . TRP B 1 154 ? 15.594 -14.656 -13.812 1 98.69 154 TRP B O 1
ATOM 3716 N N . THR B 1 155 ? 13.5 -15.438 -13.812 1 98.25 155 THR B N 1
ATOM 3717 C CA . THR B 1 155 ? 13.539 -16.016 -12.477 1 98.25 155 THR B CA 1
ATOM 3718 C C . THR B 1 155 ? 13.062 -17.469 -12.5 1 98.25 155 THR B C 1
ATOM 3720 O O . THR B 1 155 ? 12.062 -17.797 -11.859 1 98.25 155 THR B O 1
ATOM 3723 N N . PRO B 1 156 ? 13.836 -18.391 -13.078 1 97.56 156 PRO B N 1
ATOM 3724 C CA . PRO B 1 156 ? 13.352 -19.75 -13.273 1 97.56 156 PRO B CA 1
ATOM 3725 C C . PRO B 1 156 ? 13.109 -20.484 -11.961 1 97.56 156 PRO B C 1
ATOM 3727 O O . PRO B 1 156 ? 12.289 -21.406 -11.906 1 97.56 156 PRO B O 1
ATOM 3730 N N . THR B 1 157 ? 13.789 -20.109 -10.859 1 95.56 157 THR B N 1
ATOM 3731 C CA . THR B 1 157 ? 13.641 -20.812 -9.594 1 95.56 157 THR B CA 1
ATOM 3732 C C . THR B 1 157 ? 12.445 -20.281 -8.812 1 95.56 157 THR B C 1
ATOM 3734 O O . THR B 1 157 ? 12.07 -20.844 -7.777 1 95.56 157 THR B O 1
ATOM 3737 N N . TYR B 1 158 ? 11.898 -19.266 -9.297 1 94.31 158 TYR B N 1
ATOM 3738 C CA . TYR B 1 158 ? 10.758 -18.641 -8.625 1 94.31 158 TYR B CA 1
ATOM 3739 C C . TYR B 1 158 ? 9.469 -19.375 -8.969 1 94.31 158 TYR B C 1
ATOM 3741 O O . TYR B 1 158 ? 9.219 -19.703 -10.133 1 94.31 158 TYR B O 1
ATOM 3749 N N . SER B 1 159 ? 8.586 -19.578 -7.988 1 92.25 159 SER B N 1
ATOM 3750 C CA . SER B 1 159 ? 7.391 -20.406 -8.133 1 92.25 159 SER B CA 1
ATOM 3751 C C . SER B 1 159 ? 6.461 -19.844 -9.203 1 92.25 159 SER B C 1
ATOM 3753 O O . SER B 1 159 ? 5.875 -20.594 -9.984 1 92.25 159 SER B O 1
ATOM 3755 N N . SER B 1 160 ? 6.312 -18.531 -9.273 1 95.06 160 SER B N 1
ATOM 3756 C CA . SER B 1 160 ? 5.375 -17.953 -10.219 1 95.06 160 SER B CA 1
ATOM 3757 C C . SER B 1 160 ? 5.84 -18.141 -11.656 1 95.06 160 SER B C 1
ATOM 3759 O O . SER B 1 160 ? 5.02 -18.281 -12.57 1 95.06 160 SER B O 1
ATOM 3761 N N . PHE B 1 161 ? 7.148 -18.172 -11.906 1 97.25 161 PHE B N 1
ATOM 3762 C CA . PHE B 1 161 ? 7.66 -18.5 -13.234 1 97.25 161 PHE B CA 1
ATOM 3763 C C . PHE B 1 161 ? 7.297 -19.938 -13.602 1 97.25 161 PHE B C 1
ATOM 3765 O O . PHE B 1 161 ? 6.855 -20.203 -14.719 1 97.25 161 PHE B O 1
ATOM 3772 N N . GLN B 1 162 ? 7.441 -20.797 -12.609 1 96.12 162 GLN B N 1
ATOM 3773 C CA . GLN B 1 162 ? 7.125 -22.203 -12.812 1 96.12 162 GLN B CA 1
ATOM 3774 C C . GLN B 1 162 ? 5.633 -22.391 -13.07 1 96.12 162 GLN B C 1
ATOM 3776 O O . GLN B 1 162 ? 5.242 -23.203 -13.922 1 96.12 162 GLN B O 1
ATOM 3781 N N . ASP B 1 163 ? 4.809 -21.641 -12.391 1 96 163 ASP B N 1
ATOM 3782 C CA . ASP B 1 163 ? 3.373 -21.656 -12.648 1 96 163 ASP B CA 1
ATOM 3783 C C . ASP B 1 163 ? 3.062 -21.188 -14.07 1 96 163 ASP B C 1
ATOM 3785 O O . ASP B 1 163 ? 2.174 -21.734 -14.727 1 96 163 ASP B O 1
ATOM 3789 N N . MET B 1 164 ? 3.77 -20.172 -14.484 1 97.75 164 MET B N 1
ATOM 3790 C CA . MET B 1 164 ? 3.562 -19.672 -15.836 1 97.75 164 MET B CA 1
ATOM 3791 C C . MET B 1 164 ? 3.916 -20.734 -16.875 1 97.75 164 MET B C 1
ATOM 3793 O O . MET B 1 164 ? 3.184 -20.938 -17.844 1 97.75 164 MET B O 1
ATOM 3797 N N . VAL B 1 165 ? 5.008 -21.453 -16.641 1 98.06 165 VAL B N 1
ATOM 3798 C CA . VAL B 1 165 ? 5.398 -22.547 -17.531 1 98.06 165 VAL B CA 1
ATOM 3799 C C . VAL B 1 165 ? 4.324 -23.625 -17.531 1 98.06 165 VAL B C 1
ATOM 3801 O O . VAL B 1 165 ? 3.941 -24.141 -18.578 1 98.06 165 VAL B O 1
ATOM 3804 N N . ALA B 1 166 ? 3.793 -23.953 -16.344 1 97.06 166 ALA B N 1
ATOM 3805 C CA . ALA B 1 166 ? 2.695 -24.922 -16.25 1 97.06 166 ALA B CA 1
ATOM 3806 C C . ALA B 1 166 ? 1.486 -24.438 -17.047 1 97.06 166 ALA B C 1
ATOM 3808 O O . ALA B 1 166 ? 0.842 -25.234 -17.75 1 97.06 166 ALA B O 1
ATOM 3809 N N . GLY B 1 167 ? 1.224 -23.172 -16.953 1 97.38 167 GLY B N 1
ATOM 3810 C CA . GLY B 1 167 ? 0.139 -22.594 -17.734 1 97.38 167 GLY B CA 1
ATOM 3811 C C . GLY B 1 167 ? 0.377 -22.672 -19.234 1 97.38 167 GLY B C 1
ATOM 3812 O O . GLY B 1 167 ? -0.543 -22.953 -20 1 97.38 167 GLY B O 1
ATOM 3813 N N . MET B 1 168 ? 1.622 -22.422 -19.641 1 98.44 168 MET B N 1
ATOM 3814 C CA . MET B 1 168 ? 1.976 -22.531 -21.062 1 98.44 168 MET B CA 1
ATOM 3815 C C . MET B 1 168 ? 1.787 -23.969 -21.562 1 98.44 168 MET B C 1
ATOM 3817 O O . MET B 1 168 ? 1.283 -24.172 -22.656 1 98.44 168 MET B O 1
ATOM 3821 N N . ILE B 1 169 ? 2.174 -24.922 -20.719 1 98.19 169 ILE B N 1
ATOM 3822 C CA . ILE B 1 169 ? 1.995 -26.312 -21.094 1 98.19 169 ILE B CA 1
ATOM 3823 C C . ILE B 1 169 ? 0.508 -26.625 -21.266 1 98.19 169 ILE B C 1
ATOM 3825 O O . ILE B 1 169 ? 0.103 -27.25 -22.234 1 98.19 169 ILE B O 1
ATOM 3829 N N . LEU B 1 170 ? -0.274 -26.156 -20.328 1 96.75 170 LEU B N 1
ATOM 3830 C CA . LEU B 1 170 ? -1.709 -26.422 -20.359 1 96.75 170 LEU B CA 1
ATOM 3831 C C . LEU B 1 170 ? -2.357 -25.766 -21.562 1 96.75 170 LEU B C 1
ATOM 3833 O O . LEU B 1 170 ? -3.262 -26.328 -22.188 1 96.75 170 LEU B O 1
ATOM 3837 N N . LEU B 1 171 ? -1.9 -24.609 -21.969 1 97.44 171 LEU B N 1
ATOM 3838 C CA . LEU B 1 171 ? -2.539 -23.812 -23.016 1 97.44 171 LEU B CA 1
ATOM 3839 C C . LEU B 1 171 ? -2.033 -24.219 -24.391 1 97.44 171 LEU B C 1
ATOM 3841 O O . LEU B 1 171 ? -2.797 -24.219 -25.359 1 97.44 171 LEU B O 1
ATOM 3845 N N . HIS B 1 172 ? -0.706 -24.547 -24.484 1 97.88 172 HIS B N 1
ATOM 3846 C CA . HIS B 1 172 ? -0.089 -24.656 -25.797 1 97.88 172 HIS B CA 1
ATOM 3847 C C . HIS B 1 172 ? 0.559 -26.016 -25.984 1 97.88 172 HIS B C 1
ATOM 3849 O O . HIS B 1 172 ? 1.011 -26.344 -27.094 1 97.88 172 HIS B O 1
ATOM 3855 N N . GLY B 1 173 ? 0.586 -26.781 -24.953 1 97.81 173 GLY B N 1
ATOM 3856 C CA . GLY B 1 173 ? 1.241 -28.078 -25.031 1 97.81 173 GLY B CA 1
ATOM 3857 C C . GLY B 1 173 ? 2.707 -28.031 -24.641 1 97.81 173 GLY B C 1
ATOM 3858 O O . GLY B 1 173 ? 3.322 -26.969 -24.656 1 97.81 173 GLY B O 1
ATOM 3859 N N . GLU B 1 174 ? 3.209 -29.188 -24.234 1 98.31 174 GLU B N 1
ATOM 3860 C CA . GLU B 1 174 ? 4.578 -29.281 -23.734 1 98.31 174 GLU B CA 1
ATOM 3861 C C . GLU B 1 174 ? 5.586 -28.969 -24.844 1 98.31 174 GLU B C 1
ATOM 3863 O O . GLU B 1 174 ? 6.602 -28.312 -24.594 1 98.31 174 GLU B O 1
ATOM 3868 N N . GLU B 1 175 ? 5.34 -29.391 -26.094 1 98.44 175 GLU B N 1
ATOM 3869 C CA . GLU B 1 175 ? 6.277 -29.172 -27.203 1 98.44 175 GLU B CA 1
ATOM 3870 C C . GLU B 1 175 ? 6.445 -27.688 -27.5 1 98.44 175 GLU B C 1
ATOM 3872 O O . GLU B 1 175 ? 7.566 -27.203 -27.656 1 98.44 175 GLU B O 1
ATOM 3877 N N . ALA B 1 176 ? 5.355 -27.016 -27.578 1 98.5 176 ALA B N 1
ATOM 3878 C CA . ALA B 1 176 ? 5.422 -25.562 -27.828 1 98.5 176 ALA B CA 1
ATOM 3879 C C . ALA B 1 176 ? 6.133 -24.859 -26.672 1 98.5 176 ALA B C 1
ATOM 3881 O O . ALA B 1 176 ? 6.91 -23.922 -26.906 1 98.5 176 ALA B O 1
ATOM 3882 N N . THR B 1 177 ? 5.875 -25.281 -25.453 1 98.81 177 THR B N 1
ATOM 3883 C CA . THR B 1 177 ? 6.504 -24.672 -24.281 1 98.81 177 THR B CA 1
ATOM 3884 C C . THR B 1 177 ? 8 -24.969 -24.266 1 98.81 177 THR B C 1
ATOM 3886 O O . THR B 1 177 ? 8.805 -24.094 -23.938 1 98.81 177 THR B O 1
ATOM 3889 N N . ARG B 1 178 ? 8.344 -26.188 -24.641 1 98.75 178 ARG B N 1
ATOM 3890 C CA . ARG B 1 178 ? 9.742 -26.562 -24.766 1 98.75 178 ARG B CA 1
ATOM 3891 C C . ARG B 1 178 ? 10.469 -25.656 -25.75 1 98.75 178 ARG B C 1
ATOM 3893 O O . ARG B 1 178 ? 11.547 -25.141 -25.469 1 98.75 178 ARG B O 1
ATOM 3900 N N . ARG B 1 179 ? 9.922 -25.469 -26.875 1 98.69 179 ARG B N 1
ATOM 3901 C CA . ARG B 1 179 ? 10.516 -24.594 -27.875 1 98.69 179 ARG B CA 1
ATOM 3902 C C . ARG B 1 179 ? 10.695 -23.172 -27.344 1 98.69 179 ARG B C 1
ATOM 3904 O O . ARG B 1 179 ? 11.75 -22.562 -27.547 1 98.69 179 ARG B O 1
ATOM 3911 N N . TRP B 1 180 ? 9.703 -22.641 -26.672 1 98.81 180 TRP B N 1
ATOM 3912 C CA . TRP B 1 180 ? 9.773 -21.297 -26.109 1 98.81 180 TRP B CA 1
ATOM 3913 C C . TRP B 1 180 ? 10.922 -21.188 -25.109 1 98.81 180 TRP B C 1
ATOM 3915 O O . TRP B 1 180 ? 11.703 -20.234 -25.156 1 98.81 180 TRP B O 1
ATOM 3925 N N . LEU B 1 181 ? 10.984 -22.172 -24.234 1 98.88 181 LEU B N 1
ATOM 3926 C CA . LEU B 1 181 ? 12.031 -22.172 -23.219 1 98.88 181 LEU B CA 1
ATOM 3927 C C . LEU B 1 181 ? 13.414 -22.234 -23.859 1 98.88 181 LEU B C 1
ATOM 3929 O O . LEU B 1 181 ? 14.352 -21.578 -23.406 1 98.88 181 LEU B O 1
ATOM 3933 N N . GLN B 1 182 ? 13.555 -23.031 -24.922 1 98.69 182 GLN B N 1
ATOM 3934 C CA . GLN B 1 182 ? 14.82 -23.125 -25.641 1 98.69 182 GLN B CA 1
ATOM 3935 C C . GLN B 1 182 ? 15.188 -21.797 -26.297 1 98.69 182 GLN B C 1
ATOM 3937 O O . GLN B 1 182 ? 16.344 -21.375 -26.266 1 98.69 182 GLN B O 1
ATOM 3942 N N . GLU B 1 183 ? 14.211 -21.188 -26.891 1 98.75 183 GLU B N 1
ATOM 3943 C CA . GLU B 1 183 ? 14.445 -19.891 -27.516 1 98.75 183 GLU B CA 1
ATOM 3944 C C . GLU B 1 183 ? 14.805 -18.844 -26.469 1 98.75 183 GLU B C 1
ATOM 3946 O O . GLU B 1 183 ? 15.648 -17.969 -26.703 1 98.75 183 GLU B O 1
ATOM 3951 N N . MET B 1 184 ? 14.164 -18.891 -25.297 1 98.75 184 MET B N 1
ATOM 3952 C CA . MET B 1 184 ? 14.516 -18 -24.203 1 98.75 184 MET B CA 1
ATOM 3953 C C . MET B 1 184 ? 15.945 -18.234 -23.75 1 98.75 184 MET B C 1
ATOM 3955 O O . MET B 1 184 ? 16.703 -17.281 -23.547 1 98.75 184 MET B O 1
ATOM 3959 N N . LYS B 1 185 ? 16.281 -19.469 -23.594 1 98.31 185 LYS B N 1
ATOM 3960 C CA . LYS B 1 185 ? 17.625 -19.828 -23.156 1 98.31 185 LYS B CA 1
ATOM 3961 C C . LYS B 1 185 ? 18.672 -19.344 -24.156 1 98.31 185 LYS B C 1
ATOM 3963 O O . LYS B 1 185 ? 19.766 -18.938 -23.766 1 98.31 185 LYS B O 1
ATOM 3968 N N . ALA B 1 186 ? 18.328 -19.391 -25.391 1 98.06 186 ALA B N 1
ATOM 3969 C CA . ALA B 1 186 ? 19.25 -18.984 -26.438 1 98.06 186 ALA B CA 1
ATOM 3970 C C . ALA B 1 186 ? 19.594 -17.5 -26.328 1 98.06 186 ALA B C 1
ATOM 3972 O O . ALA B 1 186 ? 20.594 -17.047 -26.875 1 98.06 186 ALA B O 1
ATOM 3973 N N . LEU B 1 187 ? 18.766 -16.734 -25.609 1 98.56 187 LEU B N 1
ATOM 3974 C CA . LEU B 1 187 ? 19.016 -15.312 -25.391 1 98.56 187 LEU B CA 1
ATOM 3975 C C . LEU B 1 187 ? 20.094 -15.109 -24.328 1 98.56 187 LEU B C 1
ATOM 3977 O O . LEU B 1 187 ? 20.547 -13.984 -24.109 1 98.56 187 LEU B O 1
ATOM 3981 N N . SER B 1 188 ? 20.484 -16.172 -23.641 1 98 188 SER B N 1
ATOM 3982 C CA . SER B 1 188 ? 21.391 -16.094 -22.5 1 98 188 SER B CA 1
ATOM 3983 C C . SER B 1 188 ? 20.875 -15.125 -21.453 1 98 188 SER B C 1
ATOM 3985 O O . SER B 1 188 ? 21.594 -14.219 -21.031 1 98 188 SER B O 1
ATOM 3987 N N . PRO B 1 189 ? 19.641 -15.375 -21.016 1 98.69 189 PRO B N 1
ATOM 3988 C CA . PRO B 1 189 ? 19.062 -14.469 -20.016 1 98.69 189 PRO B CA 1
ATOM 3989 C C . PRO B 1 189 ? 19.844 -14.5 -18.688 1 98.69 189 PRO B C 1
ATOM 3991 O O . PRO B 1 189 ? 20.406 -15.531 -18.328 1 98.69 189 PRO B O 1
ATOM 3994 N N . LYS B 1 190 ? 19.875 -13.375 -18.062 1 98.62 190 LYS B N 1
ATOM 3995 C CA . LYS B 1 190 ? 20.438 -13.359 -16.719 1 98.62 190 LYS B CA 1
ATOM 3996 C C . LYS B 1 190 ? 19.438 -13.891 -15.695 1 98.62 190 LYS B C 1
ATOM 3998 O O . LYS B 1 190 ? 18.281 -13.445 -15.664 1 98.62 190 LYS B O 1
ATOM 4003 N N . SER B 1 191 ? 19.875 -14.859 -14.906 1 98.5 191 SER B N 1
ATOM 4004 C CA . SER B 1 191 ? 19 -15.477 -13.922 1 98.5 191 SER B CA 1
ATOM 4005 C C . SER B 1 191 ? 19.078 -14.773 -12.578 1 98.5 191 SER B C 1
ATOM 4007 O O . SER B 1 191 ? 20.172 -14.406 -12.133 1 98.5 191 SER B O 1
ATOM 4009 N N . TYR B 1 192 ? 17.969 -14.539 -12.031 1 98.25 192 TYR B N 1
ATOM 4010 C CA . TYR B 1 192 ? 17.891 -13.953 -10.703 1 98.25 192 TYR B CA 1
ATOM 4011 C C . TYR B 1 192 ? 17.141 -14.875 -9.742 1 98.25 192 TYR B C 1
ATOM 4013 O O . TYR B 1 192 ? 16.219 -15.586 -10.148 1 98.25 192 TYR B O 1
ATOM 4021 N N . ALA B 1 193 ? 17.484 -14.805 -8.484 1 94.56 193 ALA B N 1
ATOM 4022 C CA . ALA B 1 193 ? 16.891 -15.672 -7.48 1 94.56 193 ALA B CA 1
ATOM 4023 C C . ALA B 1 193 ? 15.5 -15.172 -7.082 1 94.56 193 ALA B C 1
ATOM 4025 O O . ALA B 1 193 ? 14.695 -15.93 -6.535 1 94.56 193 ALA B O 1
ATOM 4026 N N . SER B 1 194 ? 15.289 -13.852 -7.344 1 95.19 194 SER B N 1
ATOM 4027 C CA . SER B 1 194 ? 14 -13.273 -6.957 1 95.19 194 SER B CA 1
ATOM 4028 C C . SER B 1 194 ? 13.539 -12.227 -7.965 1 95.19 194 SER B C 1
ATOM 4030 O O . SER B 1 194 ? 14.359 -11.648 -8.688 1 95.19 194 SER B O 1
ATOM 4032 N N . ASN B 1 195 ? 12.242 -12.039 -7.953 1 96.69 195 ASN B N 1
ATOM 4033 C CA . ASN B 1 195 ? 11.672 -11.016 -8.812 1 96.69 195 ASN B CA 1
ATOM 4034 C C . ASN B 1 195 ? 12.148 -9.617 -8.414 1 96.69 195 ASN B C 1
ATOM 4036 O O . ASN B 1 195 ? 12.547 -8.828 -9.266 1 96.69 195 ASN B O 1
ATOM 4040 N N . PRO B 1 196 ? 12.18 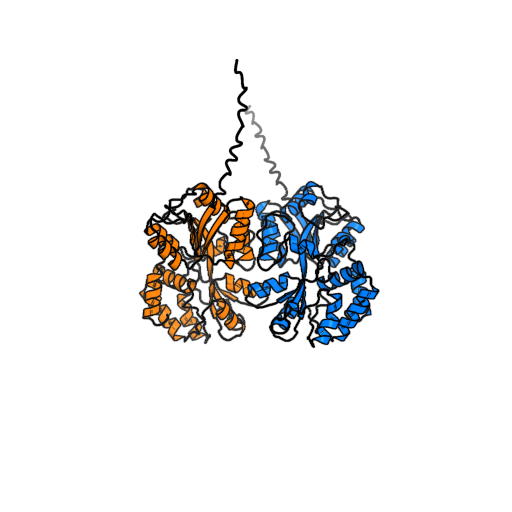-9.266 -7.102 1 95.31 196 PRO B N 1
ATOM 4041 C CA . PRO B 1 196 ? 12.688 -7.949 -6.723 1 95.31 196 PRO B CA 1
ATOM 4042 C C . PRO B 1 196 ? 14.117 -7.707 -7.199 1 95.31 196 PRO B C 1
ATOM 4044 O O . PRO B 1 196 ? 14.438 -6.613 -7.668 1 95.31 196 PRO B O 1
ATOM 4047 N N . ALA B 1 197 ? 14.945 -8.727 -7.102 1 96.81 197 ALA B N 1
ATOM 4048 C CA . ALA B 1 197 ? 16.312 -8.586 -7.57 1 96.81 197 ALA B CA 1
ATOM 4049 C C . ALA B 1 197 ? 16.359 -8.312 -9.07 1 96.81 197 ALA B C 1
ATOM 4051 O O . ALA B 1 197 ? 17.141 -7.484 -9.539 1 96.81 197 ALA B O 1
ATOM 4052 N N . MET B 1 198 ? 15.547 -9.016 -9.82 1 98.19 198 MET B N 1
ATOM 4053 C CA . MET B 1 198 ? 15.477 -8.797 -11.258 1 98.19 198 MET B CA 1
ATOM 4054 C C . MET B 1 198 ? 14.984 -7.391 -11.57 1 98.19 198 MET B C 1
ATOM 4056 O O . MET B 1 198 ? 15.516 -6.727 -12.461 1 98.19 198 MET B O 1
ATOM 4060 N N . LEU B 1 199 ? 14.008 -6.891 -10.852 1 97.88 199 LEU B N 1
ATOM 4061 C CA . LEU B 1 199 ? 13.477 -5.555 -11.086 1 97.88 199 LEU B CA 1
ATOM 4062 C C . LEU B 1 199 ? 14.516 -4.488 -10.734 1 97.88 199 LEU B C 1
ATOM 4064 O O . LEU B 1 199 ? 14.609 -3.465 -11.414 1 97.88 199 LEU B O 1
ATOM 4068 N N . ASP B 1 200 ? 15.227 -4.766 -9.68 1 95.25 200 ASP B N 1
ATOM 4069 C CA . ASP B 1 200 ? 16.312 -3.85 -9.352 1 95.25 200 ASP B CA 1
ATOM 4070 C C . ASP B 1 200 ? 17.344 -3.797 -10.477 1 95.25 200 ASP B C 1
ATOM 4072 O O . ASP B 1 200 ? 17.906 -2.734 -10.766 1 95.25 200 ASP B O 1
ATOM 4076 N N . ALA B 1 201 ? 17.641 -4.926 -11.109 1 97.81 201 ALA B N 1
ATOM 4077 C CA . ALA B 1 201 ? 18.562 -5.008 -12.234 1 97.81 201 ALA B CA 1
ATOM 4078 C C . ALA B 1 201 ? 18.016 -4.258 -13.445 1 97.81 201 ALA B C 1
ATOM 4080 O O . ALA B 1 201 ? 18.781 -3.615 -14.18 1 97.81 201 ALA B O 1
ATOM 4081 N N . ILE B 1 202 ? 16.75 -4.363 -13.68 1 98.06 202 ILE B N 1
ATOM 4082 C CA . ILE B 1 202 ? 16.125 -3.605 -14.766 1 98.06 202 ILE B CA 1
ATOM 4083 C C . ILE B 1 202 ? 16.266 -2.109 -14.5 1 98.06 202 ILE B C 1
ATOM 4085 O O . ILE B 1 202 ? 16.672 -1.348 -15.375 1 98.06 202 ILE B O 1
ATOM 4089 N N . ARG B 1 203 ? 15.953 -1.689 -13.289 1 94.25 203 ARG B N 1
ATOM 4090 C CA . ARG B 1 203 ? 16.078 -0.291 -12.891 1 94.25 203 ARG B CA 1
ATOM 4091 C C . ARG B 1 203 ? 17.5 0.215 -13.109 1 94.25 203 ARG B C 1
ATOM 4093 O O . ARG B 1 203 ? 17.703 1.349 -13.555 1 94.25 203 ARG B O 1
ATOM 4100 N N . ALA B 1 204 ? 18.484 -0.662 -12.82 1 93.62 204 ALA B N 1
ATOM 4101 C CA . ALA B 1 204 ? 19.891 -0.302 -12.906 1 93.62 204 ALA B CA 1
ATOM 4102 C C . ALA B 1 204 ? 20.391 -0.373 -14.344 1 93.62 204 ALA B C 1
ATOM 4104 O O . ALA B 1 204 ? 21.531 0.025 -14.633 1 93.62 204 ALA B O 1
ATOM 4105 N N . GLY B 1 205 ? 19.656 -0.933 -15.203 1 96.12 205 GLY B N 1
ATOM 4106 C CA . GLY B 1 205 ? 20.047 -1.017 -16.594 1 96.12 205 GLY B CA 1
ATOM 4107 C C . GLY B 1 205 ? 20.875 -2.25 -16.922 1 96.12 205 GLY B C 1
ATOM 4108 O O . GLY B 1 205 ? 21.5 -2.328 -17.969 1 96.12 205 GLY B O 1
ATOM 4109 N N . GLU B 1 206 ? 20.844 -3.17 -15.984 1 97.81 206 GLU B N 1
ATOM 4110 C CA . GLU B 1 206 ? 21.578 -4.414 -16.188 1 97.81 206 GLU B CA 1
ATOM 4111 C C . GLU B 1 206 ? 20.859 -5.328 -17.172 1 97.81 206 GLU B C 1
ATOM 4113 O O . GLU B 1 206 ? 21.484 -6.023 -17.969 1 97.81 206 GLU B O 1
ATOM 4118 N N . VAL B 1 207 ? 19.594 -5.387 -17.078 1 98.56 207 VAL B N 1
ATOM 4119 C CA . VAL B 1 207 ? 18.719 -6.039 -18.047 1 98.56 207 VAL B CA 1
ATOM 4120 C C . VAL B 1 207 ? 17.578 -5.102 -18.438 1 98.56 207 VAL B C 1
ATOM 4122 O O . VAL B 1 207 ? 17.328 -4.102 -17.75 1 98.56 207 VAL B O 1
ATOM 4125 N N . ASP B 1 208 ? 16.922 -5.438 -19.516 1 98.62 208 ASP B N 1
ATOM 4126 C CA . ASP B 1 208 ? 15.977 -4.477 -20.109 1 98.62 208 ASP B CA 1
ATOM 4127 C C . ASP B 1 208 ? 14.531 -4.863 -19.797 1 98.62 208 ASP B C 1
ATOM 4129 O O . ASP B 1 208 ? 13.656 -3.998 -19.719 1 98.62 208 ASP B O 1
ATOM 4133 N N . LEU B 1 209 ? 14.312 -6.109 -19.688 1 98.75 209 LEU B N 1
ATOM 4134 C CA . LEU B 1 209 ? 12.953 -6.574 -19.453 1 98.75 209 LEU B CA 1
ATOM 4135 C C . LEU B 1 209 ? 12.953 -7.984 -18.859 1 98.75 209 LEU B C 1
ATOM 4137 O O . LEU B 1 209 ? 13.977 -8.68 -18.906 1 98.75 209 LEU B O 1
ATOM 4141 N N . GLY B 1 210 ? 11.891 -8.367 -18.266 1 98.69 210 GLY B N 1
ATOM 4142 C CA . GLY B 1 210 ? 11.688 -9.703 -17.719 1 98.69 210 GLY B CA 1
ATOM 4143 C C . GLY B 1 210 ? 10.273 -9.938 -17.219 1 98.69 210 GLY B C 1
ATOM 4144 O O . GLY B 1 210 ? 9.617 -9.008 -16.75 1 98.69 210 GLY B O 1
ATOM 4145 N N . SER B 1 211 ? 9.812 -11.188 -17.375 1 98.69 211 SER B N 1
ATOM 4146 C CA . SER B 1 211 ? 8.5 -11.555 -16.844 1 98.69 211 SER B CA 1
ATOM 4147 C C . SER B 1 211 ? 8.523 -11.625 -15.328 1 98.69 211 SER B C 1
ATOM 4149 O O . SER B 1 211 ? 9.484 -12.117 -14.734 1 98.69 211 SER B O 1
ATOM 4151 N N . THR B 1 212 ? 7.539 -11.102 -14.695 1 98.5 212 THR B N 1
ATOM 4152 C CA . THR B 1 212 ? 7.457 -11.016 -13.242 1 98.5 212 THR B CA 1
ATOM 4153 C C . THR B 1 212 ? 6.004 -11.016 -12.781 1 98.5 212 THR B C 1
ATOM 4155 O O . THR B 1 212 ? 5.098 -11.312 -13.562 1 98.5 212 THR B O 1
ATOM 4158 N N . ASN B 1 213 ? 5.793 -10.938 -11.461 1 98.19 213 ASN B N 1
ATOM 4159 C CA . ASN B 1 213 ? 4.465 -10.641 -10.93 1 98.19 213 ASN B CA 1
ATOM 4160 C C . ASN B 1 213 ? 4.219 -9.141 -10.828 1 98.19 213 ASN B C 1
ATOM 4162 O O . ASN B 1 213 ? 5.113 -8.383 -10.445 1 98.19 213 ASN B O 1
ATOM 4166 N N . HIS B 1 214 ? 3.023 -8.719 -11.125 1 98.56 214 HIS B N 1
ATOM 4167 C CA . HIS B 1 214 ? 2.713 -7.305 -11.273 1 98.56 214 HIS B CA 1
ATOM 4168 C C . HIS B 1 214 ? 2.996 -6.539 -9.984 1 98.56 214 HIS B C 1
ATOM 4170 O O . HIS B 1 214 ? 3.42 -5.383 -10.023 1 98.56 214 HIS B O 1
ATOM 4176 N N . TYR B 1 215 ? 2.717 -7.176 -8.852 1 97.19 215 TYR B N 1
ATOM 4177 C CA . TYR B 1 215 ? 2.748 -6.43 -7.602 1 97.19 215 TYR B CA 1
ATOM 4178 C C . TYR B 1 215 ? 4.176 -6.059 -7.223 1 97.19 215 TYR B C 1
ATOM 4180 O O . TYR B 1 215 ? 4.398 -5.133 -6.438 1 97.19 215 TYR B O 1
ATOM 4188 N N . TYR B 1 216 ? 5.207 -6.758 -7.707 1 97.06 216 TYR B N 1
ATOM 4189 C CA . TYR B 1 216 ? 6.582 -6.324 -7.484 1 97.06 216 TYR B CA 1
ATOM 4190 C C . TYR B 1 216 ? 6.867 -5.016 -8.211 1 97.06 216 TYR B C 1
ATOM 4192 O O . TYR B 1 216 ? 7.562 -4.145 -7.691 1 97.06 216 TYR B O 1
ATOM 4200 N N . VAL B 1 217 ? 6.371 -4.922 -9.461 1 97.94 217 VAL B N 1
ATOM 4201 C CA . VAL B 1 217 ? 6.535 -3.678 -10.195 1 97.94 217 VAL B CA 1
ATOM 4202 C C . VAL B 1 217 ? 5.848 -2.537 -9.453 1 97.94 217 VAL B C 1
ATOM 4204 O O . VAL B 1 217 ? 6.406 -1.442 -9.328 1 97.94 217 VAL B O 1
ATOM 4207 N N . LEU B 1 218 ? 4.648 -2.816 -8.961 1 97.19 218 LEU B N 1
ATOM 4208 C CA . LEU B 1 218 ? 3.871 -1.834 -8.219 1 97.19 218 LEU B CA 1
ATOM 4209 C C . LEU B 1 218 ? 4.676 -1.286 -7.043 1 97.19 218 LEU B C 1
ATOM 4211 O O . LEU B 1 218 ? 4.66 -0.081 -6.781 1 97.19 218 LEU B O 1
ATOM 4215 N N . ARG B 1 219 ? 5.352 -2.146 -6.281 1 95.25 219 ARG B N 1
ATOM 4216 C CA . ARG B 1 219 ? 6.164 -1.739 -5.141 1 95.25 219 ARG B CA 1
ATOM 4217 C C . ARG B 1 219 ? 7.223 -0.723 -5.551 1 95.25 219 ARG B C 1
ATOM 4219 O O . ARG B 1 219 ? 7.422 0.283 -4.867 1 95.25 219 ARG B O 1
ATOM 4226 N N . PHE B 1 220 ? 7.914 -0.951 -6.668 1 95.75 220 PHE B N 1
ATOM 4227 C CA . PHE B 1 220 ? 8.945 -0.047 -7.152 1 95.75 220 PHE B CA 1
ATOM 4228 C C . PHE B 1 220 ? 8.344 1.264 -7.633 1 95.75 220 PHE B C 1
ATOM 4230 O O . PHE B 1 220 ? 8.875 2.34 -7.363 1 95.75 220 PHE B O 1
ATOM 4237 N N . GLN B 1 221 ? 7.195 1.178 -8.297 1 95.81 221 GLN B N 1
ATOM 4238 C CA . GLN B 1 221 ? 6.531 2.389 -8.766 1 95.81 221 GLN B CA 1
ATOM 4239 C C . GLN B 1 221 ? 6.066 3.252 -7.598 1 95.81 221 GLN B C 1
ATOM 4241 O O . GLN B 1 221 ? 6.18 4.48 -7.645 1 95.81 221 GLN B O 1
ATOM 4246 N N . ARG B 1 222 ? 5.566 2.635 -6.578 1 93.5 222 ARG B N 1
ATOM 4247 C CA . ARG B 1 222 ? 5.137 3.365 -5.387 1 93.5 222 ARG B CA 1
ATOM 4248 C C . ARG B 1 222 ? 6.309 4.086 -4.73 1 93.5 222 ARG B C 1
ATOM 4250 O O . ARG B 1 222 ? 6.129 5.129 -4.105 1 93.5 222 ARG B O 1
ATOM 4257 N N . ALA B 1 223 ? 7.535 3.568 -4.93 1 92.12 223 ALA B N 1
ATOM 4258 C CA . ALA B 1 223 ? 8.742 4.184 -4.375 1 92.12 223 ALA B CA 1
ATOM 4259 C C . ALA B 1 223 ? 9.25 5.301 -5.281 1 92.12 223 ALA B C 1
ATOM 4261 O O . ALA B 1 223 ? 10.234 5.973 -4.957 1 92.12 223 ALA B O 1
ATOM 4262 N N . GLY B 1 224 ? 8.586 5.488 -6.473 1 91.5 224 GLY B N 1
ATOM 4263 C CA . GLY 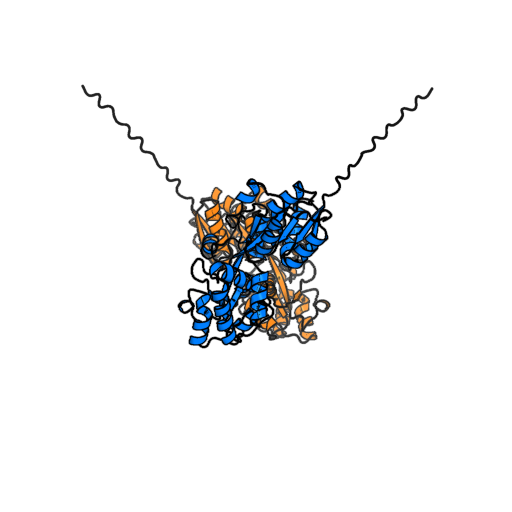B 1 224 ? 8.914 6.621 -7.324 1 91.5 224 GLY B CA 1
ATOM 4264 C C . GLY B 1 224 ? 9.75 6.238 -8.531 1 91.5 224 GLY B C 1
ATOM 4265 O O . GLY B 1 224 ? 10.203 7.105 -9.281 1 91.5 224 GLY B O 1
ATOM 4266 N N . TYR B 1 225 ? 9.938 4.934 -8.664 1 92.94 225 TYR B N 1
ATOM 4267 C CA . TYR B 1 225 ? 10.742 4.508 -9.805 1 92.94 225 TYR B CA 1
ATOM 4268 C C . TYR B 1 225 ? 9.875 4.312 -11.039 1 92.94 225 TYR B C 1
ATOM 4270 O O . TYR B 1 225 ? 8.727 3.865 -10.938 1 92.94 225 TYR B O 1
ATOM 4278 N N . THR B 1 226 ? 10.484 4.645 -12.125 1 91.56 226 THR B N 1
ATOM 4279 C CA . THR B 1 226 ? 9.781 4.523 -13.398 1 91.56 226 THR B CA 1
ATOM 4280 C C . THR B 1 226 ? 10.008 3.145 -14.008 1 91.56 226 THR B C 1
ATOM 4282 O O . THR B 1 226 ? 11.125 2.818 -14.422 1 91.56 226 THR B O 1
ATOM 4285 N N . PHE B 1 227 ? 8.984 2.387 -14.102 1 93.38 227 PHE B N 1
ATOM 4286 C CA . PHE B 1 227 ? 8.953 1.075 -14.742 1 93.38 227 PHE B CA 1
ATOM 4287 C C . PHE B 1 227 ? 7.797 0.989 -15.734 1 93.38 227 PHE B C 1
ATOM 4289 O O . PHE B 1 227 ? 6.703 1.492 -15.469 1 93.38 227 PHE B O 1
ATOM 4296 N N . GLY B 1 228 ? 8.102 0.363 -16.891 1 96.19 228 GLY B N 1
ATOM 4297 C CA . GLY B 1 228 ? 7 -0.059 -17.734 1 96.19 228 GLY B CA 1
ATOM 4298 C C . GLY B 1 228 ? 6.438 -1.414 -17.359 1 96.19 228 GLY B C 1
ATOM 4299 O O . GLY B 1 228 ? 7.176 -2.295 -16.906 1 96.19 228 GLY B O 1
ATOM 4300 N N . VAL B 1 229 ? 5.105 -1.575 -17.422 1 98.06 229 VAL B N 1
ATOM 4301 C CA . VAL B 1 229 ? 4.402 -2.844 -17.266 1 98.06 229 VAL B CA 1
ATOM 4302 C C . VAL B 1 229 ? 3.625 -3.17 -18.547 1 98.06 229 VAL B C 1
ATOM 4304 O O . VAL B 1 229 ? 2.818 -2.361 -19 1 98.06 229 VAL B O 1
ATOM 4307 N N . HIS B 1 230 ? 3.943 -4.273 -19.047 1 98.62 230 HIS B N 1
ATOM 4308 C CA . HIS B 1 230 ? 3.262 -4.711 -20.25 1 98.62 230 HIS B CA 1
ATOM 4309 C C . HIS B 1 230 ? 2.357 -5.906 -19.984 1 98.62 230 HIS B C 1
ATOM 4311 O O . HIS B 1 230 ? 2.805 -6.914 -19.422 1 98.62 230 HIS B O 1
ATOM 4317 N N . HIS B 1 231 ? 1.077 -5.746 -20.312 1 98.62 231 HIS B N 1
ATOM 4318 C CA . HIS B 1 231 ? 0.12 -6.848 -20.375 1 98.62 231 HIS B CA 1
ATOM 4319 C C . HIS B 1 231 ? -0.05 -7.352 -21.797 1 98.62 231 HIS B C 1
ATOM 4321 O O . HIS B 1 231 ? -0.333 -6.574 -22.703 1 98.62 231 HIS B O 1
ATOM 4327 N N . PHE B 1 232 ? 0.151 -8.609 -21.938 1 98.75 232 PHE B N 1
ATOM 4328 C CA . PHE B 1 232 ? -0.002 -9.195 -23.266 1 98.75 232 PHE B CA 1
ATOM 4329 C C . PHE B 1 232 ? -1.467 -9.211 -23.688 1 98.75 232 PHE B C 1
ATOM 4331 O O . PHE B 1 232 ? -2.326 -8.688 -22.969 1 98.75 232 PHE B O 1
ATOM 4338 N N . LYS B 1 233 ? -1.731 -9.703 -24.891 1 98.44 233 LYS B N 1
ATOM 4339 C CA . LYS B 1 233 ? -3.105 -9.719 -25.391 1 98.44 233 LYS B CA 1
ATOM 4340 C C . LYS B 1 233 ? -4.008 -10.562 -24.5 1 98.44 233 LYS B C 1
ATOM 4342 O O . LYS B 1 233 ? -3.521 -11.391 -23.734 1 98.44 233 LYS B O 1
ATOM 4347 N N . ASP B 1 234 ? -5.293 -10.352 -24.562 1 98.56 234 ASP B N 1
ATOM 4348 C CA . ASP B 1 234 ? -6.262 -11.078 -23.75 1 98.56 234 ASP B CA 1
ATOM 4349 C C . ASP B 1 234 ? -6.074 -12.586 -23.891 1 98.56 234 ASP B C 1
ATOM 4351 O O . ASP B 1 234 ? -5.973 -13.102 -25 1 98.56 234 ASP B O 1
ATOM 4355 N N . GLY B 1 235 ? -5.98 -13.234 -22.734 1 98.06 235 GLY B N 1
ATOM 4356 C CA . GLY B 1 235 ? -5.934 -14.688 -22.734 1 98.06 235 GLY B CA 1
ATOM 4357 C C . GLY B 1 235 ? -4.531 -15.234 -22.891 1 98.06 235 GLY B C 1
ATOM 4358 O O . GLY B 1 235 ? -4.332 -16.453 -22.875 1 98.06 235 GLY B O 1
ATOM 4359 N N . ASP B 1 236 ? -3.572 -14.383 -23.031 1 98.56 236 ASP B N 1
ATOM 4360 C CA . ASP B 1 236 ? -2.197 -14.82 -23.234 1 98.56 236 ASP B CA 1
ATOM 4361 C C . ASP B 1 236 ? -1.605 -15.414 -21.969 1 98.56 236 ASP B C 1
ATOM 4363 O O . ASP B 1 236 ? -1.842 -14.906 -20.859 1 98.56 236 ASP B O 1
ATOM 4367 N N . ALA B 1 237 ? -0.73 -16.453 -22.109 1 97.81 237 ALA B N 1
ATOM 4368 C CA . ALA B 1 237 ? -0.098 -17.109 -20.969 1 97.81 237 ALA B CA 1
ATOM 4369 C C . ALA B 1 237 ? 0.791 -16.141 -20.188 1 97.81 237 ALA B C 1
ATOM 4371 O O . ALA B 1 237 ? 1.032 -16.344 -19 1 97.81 237 ALA B O 1
ATOM 4372 N N . GLY B 1 238 ? 1.239 -15.109 -20.875 1 98.44 238 GLY B N 1
ATOM 4373 C CA . GLY B 1 238 ? 2.061 -14.102 -20.219 1 98.44 238 GLY B CA 1
ATOM 4374 C C . GLY B 1 238 ? 1.301 -13.281 -19.203 1 98.44 238 GLY B C 1
ATOM 4375 O O . GLY B 1 238 ? 1.904 -12.57 -18.391 1 98.44 238 GLY B O 1
ATOM 4376 N N . ASN B 1 239 ? -0.059 -13.391 -19.25 1 98.75 239 ASN B N 1
ATOM 4377 C CA . ASN B 1 239 ? -0.933 -12.742 -18.281 1 98.75 239 ASN B CA 1
ATOM 4378 C C . ASN B 1 239 ? -1.458 -13.734 -17.25 1 98.75 239 ASN B C 1
ATOM 4380 O O . ASN B 1 239 ? -2.502 -13.508 -16.625 1 98.75 239 ASN B O 1
ATOM 4384 N N . LEU B 1 240 ? -0.772 -14.859 -17.062 1 98.38 240 LEU B N 1
ATOM 4385 C CA . LEU B 1 240 ? -1.314 -15.914 -16.203 1 98.38 240 LEU B CA 1
ATOM 4386 C C . LEU B 1 240 ? -1.771 -15.336 -14.875 1 98.38 240 LEU B C 1
ATOM 4388 O O . LEU B 1 240 ? -1.021 -14.609 -14.219 1 98.38 240 LEU B O 1
ATOM 4392 N N . ALA B 1 241 ? -3.047 -15.688 -14.547 1 98 241 ALA B N 1
ATOM 4393 C CA . ALA B 1 241 ? -3.549 -15.414 -13.203 1 98 241 ALA B CA 1
ATOM 4394 C C . ALA B 1 241 ? -2.93 -16.375 -12.188 1 98 241 ALA B C 1
ATOM 4396 O O . ALA B 1 241 ? -2.971 -17.594 -12.367 1 98 241 ALA B O 1
ATOM 4397 N N . LEU B 1 242 ? -2.301 -15.836 -11.258 1 97.69 242 LEU B N 1
ATOM 4398 C CA . LEU B 1 242 ? -1.871 -16.562 -10.062 1 97.69 242 LEU B CA 1
ATOM 4399 C C . LEU B 1 242 ? -2.869 -16.375 -8.922 1 97.69 242 LEU B C 1
ATOM 4401 O O . LEU B 1 242 ? -2.887 -15.32 -8.273 1 97.69 242 LEU B O 1
ATOM 4405 N N . VAL B 1 243 ? -3.66 -17.406 -8.695 1 97.75 243 VAL B N 1
ATOM 4406 C CA . VAL B 1 243 ? -4.805 -17.312 -7.793 1 97.75 243 VAL B CA 1
ATOM 4407 C C . VAL B 1 243 ? -4.453 -17.938 -6.445 1 97.75 243 VAL B C 1
ATOM 4409 O O . VAL B 1 243 ? -3.959 -19.062 -6.383 1 97.75 243 VAL B O 1
ATOM 4412 N N . THR B 1 244 ? -4.574 -17.172 -5.371 1 98.19 244 THR B N 1
ATOM 4413 C CA . THR B 1 244 ? -4.516 -17.734 -4.031 1 98.19 244 THR B CA 1
ATOM 4414 C C . THR B 1 244 ? -5.895 -18.219 -3.59 1 98.19 244 THR B C 1
ATOM 4416 O O . THR B 1 244 ? -6.91 -17.828 -4.172 1 98.19 244 THR B O 1
ATOM 4419 N N . GLY B 1 245 ? -5.91 -19.078 -2.648 1 98.62 245 GLY B N 1
ATOM 4420 C CA . GLY B 1 245 ? -7.184 -19.578 -2.154 1 98.62 245 GLY B CA 1
ATOM 4421 C C . GLY B 1 245 ? -7.059 -20.359 -0.863 1 98.62 245 GLY B C 1
ATOM 4422 O O . GLY B 1 245 ? -5.949 -20.594 -0.374 1 98.62 245 GLY B O 1
ATOM 4423 N N . ALA B 1 246 ? -8.211 -20.703 -0.366 1 98.88 246 ALA B N 1
ATOM 4424 C CA . ALA B 1 246 ? -8.258 -21.438 0.894 1 98.88 246 ALA B CA 1
ATOM 4425 C C . ALA B 1 246 ? -9.406 -22.438 0.903 1 98.88 246 ALA B C 1
ATOM 4427 O O . ALA B 1 246 ? -10.461 -22.188 0.302 1 98.88 246 ALA B O 1
ATOM 4428 N N . GLY B 1 247 ? -9.18 -23.547 1.486 1 98.81 247 GLY B N 1
ATOM 4429 C CA . GLY B 1 247 ? -10.188 -24.578 1.694 1 98.81 247 GLY B CA 1
ATOM 4430 C C . GLY B 1 247 ? -10.203 -25.125 3.109 1 98.81 247 GLY B C 1
ATOM 4431 O O . GLY B 1 247 ? -9.242 -24.938 3.863 1 98.81 247 GLY B O 1
ATOM 4432 N N . ILE B 1 248 ? -11.328 -25.719 3.48 1 98.88 248 ILE B N 1
ATOM 4433 C CA . ILE B 1 248 ? -11.469 -26.375 4.777 1 98.88 248 ILE B CA 1
ATOM 4434 C C . ILE B 1 248 ? -11.102 -27.859 4.648 1 98.88 248 ILE B C 1
ATOM 4436 O O . ILE B 1 248 ? -11.617 -28.562 3.773 1 98.88 248 ILE B O 1
ATOM 4440 N N . LEU B 1 249 ? -10.188 -28.266 5.496 1 98.81 249 LEU B N 1
ATOM 4441 C CA . LEU B 1 249 ? -9.742 -29.641 5.457 1 98.81 249 LEU B CA 1
ATOM 4442 C C . LEU B 1 249 ? -10.797 -30.578 6.039 1 98.81 249 LEU B C 1
ATOM 4444 O O . LEU B 1 249 ? -11.477 -30.219 7.004 1 98.81 249 LEU B O 1
ATOM 4448 N N . LYS B 1 250 ? -10.906 -31.797 5.531 1 97.5 250 LYS B N 1
ATOM 4449 C CA . LYS B 1 250 ? -11.836 -32.812 6.023 1 97.5 250 LYS B CA 1
ATOM 4450 C C . LYS B 1 250 ? -11.547 -33.156 7.477 1 97.5 250 LYS B C 1
ATOM 4452 O O . LYS B 1 250 ? -12.453 -33.531 8.227 1 97.5 250 LYS B O 1
ATOM 4457 N N . THR B 1 251 ? -10.344 -33 7.832 1 95.06 251 THR B N 1
ATOM 4458 C CA . THR B 1 251 ? -9.922 -33.344 9.188 1 95.06 251 THR B CA 1
ATOM 4459 C C . THR B 1 251 ? -10.273 -32.219 10.156 1 95.06 251 THR B C 1
ATOM 4461 O O . THR B 1 251 ? -10.211 -32.406 11.375 1 95.06 251 THR B O 1
ATOM 4464 N N . GLY B 1 252 ? -10.609 -31.125 9.664 1 94.94 252 GLY B N 1
ATOM 4465 C CA . GLY B 1 252 ? -10.875 -29.969 10.5 1 94.94 252 GLY B CA 1
ATOM 4466 C C . GLY B 1 252 ? -12.016 -30.172 11.469 1 94.94 252 GLY B C 1
ATOM 4467 O O . GLY B 1 252 ? -13.047 -30.75 11.109 1 94.94 252 GLY B O 1
ATOM 4468 N N . LYS B 1 253 ? -11.852 -29.688 12.727 1 93.88 253 LYS B N 1
ATOM 4469 C CA . LYS B 1 253 ? -12.836 -29.906 13.781 1 93.88 253 LYS B CA 1
ATOM 4470 C C . LYS B 1 253 ? -13.539 -28.594 14.141 1 93.88 253 LYS B C 1
ATOM 4472 O O . LYS B 1 253 ? -14.453 -28.578 14.969 1 93.88 253 LYS B O 1
ATOM 4477 N N . ASN B 1 254 ? -13.117 -27.562 13.562 1 95.94 254 ASN B N 1
ATOM 4478 C CA . ASN B 1 254 ? -13.633 -26.234 13.891 1 95.94 254 ASN B CA 1
ATOM 4479 C C . ASN B 1 254 ? -14.328 -25.594 12.695 1 95.94 254 ASN B C 1
ATOM 4481 O O . ASN B 1 254 ? -13.977 -24.484 12.289 1 95.94 254 ASN B O 1
ATOM 4485 N N . LEU B 1 255 ? -15.367 -26.234 12.266 1 96.25 255 LEU B N 1
ATOM 4486 C CA . LEU B 1 255 ? -16.016 -25.859 11.008 1 96.25 255 LEU B CA 1
ATOM 4487 C C . LEU B 1 255 ? -16.547 -24.422 11.078 1 96.25 255 LEU B C 1
ATOM 4489 O O . LEU B 1 255 ? -16.422 -23.656 10.125 1 96.25 255 LEU B O 1
ATOM 4493 N N . SER B 1 256 ? -17.172 -24.094 12.18 1 96.31 256 SER B N 1
ATOM 4494 C CA . SER B 1 256 ? -17.734 -22.75 12.312 1 96.31 256 SER B CA 1
ATOM 4495 C C . SER B 1 256 ? -16.641 -21.688 12.234 1 96.31 256 SER B C 1
ATOM 4497 O O . SER B 1 256 ? -16.766 -20.719 11.484 1 96.31 256 SER B O 1
ATOM 4499 N N . ALA B 1 257 ? -15.578 -21.859 13 1 98 257 ALA B N 1
ATOM 4500 C CA . ALA B 1 257 ? -14.461 -20.922 12.992 1 98 257 ALA B CA 1
ATOM 4501 C C . ALA B 1 257 ? -13.781 -20.891 11.625 1 98 257 ALA B C 1
ATOM 4503 O O . ALA B 1 257 ? -13.383 -19.828 11.148 1 98 257 ALA B O 1
ATOM 4504 N N . ALA B 1 258 ? -13.648 -22.047 10.977 1 98.5 258 ALA B N 1
ATOM 4505 C CA . ALA B 1 258 ? -13.031 -22.141 9.656 1 98.5 258 ALA B CA 1
ATOM 4506 C C . ALA B 1 258 ? -13.836 -21.359 8.617 1 98.5 258 ALA B C 1
ATOM 4508 O O . ALA B 1 258 ? -13.273 -20.609 7.816 1 98.5 258 ALA B O 1
ATOM 4509 N N . THR B 1 259 ? -15.164 -21.547 8.688 1 98.06 259 THR B N 1
ATOM 4510 C CA . THR B 1 259 ? -16.031 -20.828 7.758 1 98.06 259 THR B CA 1
ATOM 4511 C C . THR B 1 259 ? -15.961 -19.328 7.977 1 98.06 259 THR B C 1
ATOM 4513 O O . THR B 1 259 ? -15.914 -18.562 7.02 1 98.06 259 THR B O 1
ATOM 4516 N N . ARG B 1 260 ? -15.938 -18.938 9.211 1 97.94 260 ARG B N 1
ATOM 4517 C CA . ARG B 1 260 ? -15.82 -17.516 9.539 1 97.94 260 ARG B CA 1
ATOM 4518 C C . ARG B 1 260 ? -14.508 -16.938 9.008 1 97.94 260 ARG B C 1
ATOM 4520 O O . ARG B 1 260 ? -14.469 -15.805 8.531 1 97.94 260 ARG B O 1
ATOM 4527 N N . PHE B 1 261 ? -13.422 -17.703 9.078 1 98.69 261 PHE B N 1
ATOM 4528 C CA . PHE B 1 261 ? -12.117 -17.266 8.594 1 98.69 261 PHE B CA 1
ATOM 4529 C C . PHE B 1 261 ? -12.133 -17.078 7.082 1 98.69 261 PHE B C 1
ATOM 4531 O O . PHE B 1 261 ? -11.672 -16.062 6.574 1 98.69 261 PHE B O 1
ATOM 4538 N N . LEU B 1 262 ? -12.688 -18.031 6.363 1 98.88 262 LEU B N 1
ATOM 4539 C CA . LEU B 1 262 ? -12.781 -17.906 4.914 1 98.88 262 LEU B CA 1
ATOM 4540 C C . LEU B 1 262 ? -13.641 -16.703 4.527 1 98.88 262 LEU B C 1
ATOM 4542 O O . LEU B 1 262 ? -13.312 -15.969 3.6 1 98.88 262 LEU B O 1
ATOM 4546 N N . THR B 1 263 ? -14.766 -16.562 5.262 1 98.5 263 THR B N 1
ATOM 4547 C CA . THR B 1 263 ? -15.633 -15.406 5.02 1 98.5 263 THR B CA 1
ATOM 4548 C C . THR B 1 263 ? -14.875 -14.102 5.273 1 98.5 263 THR B C 1
ATOM 4550 O O . THR B 1 263 ? -15.023 -13.141 4.516 1 98.5 263 THR B O 1
ATOM 4553 N N . TYR B 1 264 ? -14.07 -14.078 6.309 1 98 264 TYR B N 1
ATOM 4554 C CA . TYR B 1 264 ? -13.266 -12.914 6.656 1 98 264 TYR B CA 1
ATOM 4555 C C . TYR B 1 264 ? -12.273 -12.578 5.547 1 98 264 TYR B C 1
ATOM 4557 O O . TYR B 1 264 ? -12.094 -11.414 5.191 1 98 264 TYR B O 1
ATOM 4565 N N . LEU B 1 265 ? -11.617 -13.562 4.941 1 98.56 265 LEU B N 1
ATOM 4566 C CA . LEU B 1 265 ? -10.648 -13.359 3.869 1 98.56 265 LEU B CA 1
ATOM 4567 C C . LEU B 1 265 ? -11.297 -12.672 2.676 1 98.56 265 LEU B C 1
ATOM 4569 O O . LEU B 1 265 ? -10.633 -11.953 1.93 1 98.56 265 LEU B O 1
ATOM 4573 N N . LEU B 1 266 ? -12.617 -12.844 2.572 1 98.06 266 LEU B N 1
ATOM 4574 C CA . LEU B 1 266 ? -13.336 -12.289 1.43 1 98.06 266 LEU B CA 1
ATOM 4575 C C . LEU B 1 266 ? -14.047 -11 1.806 1 98.06 266 LEU B C 1
ATOM 4577 O O . LEU B 1 266 ? -14.727 -10.398 0.975 1 98.06 266 LEU B O 1
ATOM 4581 N N . SER B 1 267 ? -13.906 -10.562 3.066 1 95.69 267 SER B N 1
ATOM 4582 C CA . SER B 1 267 ? -14.531 -9.328 3.525 1 95.69 267 SER B CA 1
ATOM 4583 C C . SER B 1 267 ? -13.898 -8.109 2.861 1 95.69 267 SER B C 1
ATOM 4585 O O . SER B 1 267 ? -12.742 -8.164 2.422 1 95.69 267 SER B O 1
ATOM 4587 N N . PRO B 1 268 ? -14.633 -6.996 2.822 1 92.44 268 PRO B N 1
ATOM 4588 C CA . PRO B 1 268 ? -14.062 -5.766 2.262 1 92.44 268 PRO B CA 1
ATOM 4589 C C . PRO B 1 268 ? -12.781 -5.336 2.965 1 92.44 268 PRO B C 1
ATOM 4591 O O . PRO B 1 268 ? -11.836 -4.887 2.311 1 92.44 268 PRO B O 1
ATOM 4594 N N . LYS B 1 269 ? -12.719 -5.445 4.246 1 93.44 269 LYS B N 1
ATOM 4595 C CA . LYS B 1 269 ? -11.531 -5.074 5.012 1 93.44 269 LYS B CA 1
ATOM 4596 C C . LYS B 1 269 ? -10.32 -5.891 4.578 1 93.44 269 LYS B C 1
ATOM 4598 O O . LYS B 1 269 ? -9.258 -5.328 4.289 1 93.44 269 LYS B O 1
ATOM 4603 N N . ALA B 1 270 ? -10.469 -7.207 4.535 1 97.06 270 ALA B N 1
ATOM 4604 C CA . ALA B 1 270 ? -9.367 -8.086 4.152 1 97.06 270 ALA B CA 1
ATOM 4605 C C . ALA B 1 270 ? -8.953 -7.844 2.703 1 97.06 270 ALA B C 1
ATOM 4607 O O . ALA B 1 270 ? -7.762 -7.781 2.393 1 97.06 270 ALA B O 1
ATOM 4608 N N . GLN B 1 271 ? -9.961 -7.699 1.86 1 97.69 271 GLN B N 1
ATOM 4609 C CA . GLN B 1 271 ? -9.672 -7.504 0.443 1 97.69 271 GLN B CA 1
ATOM 4610 C C . GLN B 1 271 ? -8.984 -6.164 0.203 1 97.69 271 GLN B C 1
ATOM 4612 O O . GLN B 1 271 ? -8.07 -6.066 -0.623 1 97.69 271 GLN B O 1
ATOM 4617 N N . GLN B 1 272 ? -9.398 -5.113 0.943 1 97.38 272 GLN B N 1
ATOM 4618 C CA . GLN B 1 272 ? -8.711 -3.834 0.844 1 97.38 272 GLN B CA 1
ATOM 4619 C C . GLN B 1 272 ? -7.266 -3.949 1.325 1 97.38 272 GLN B C 1
ATOM 4621 O O . GLN B 1 272 ? -6.367 -3.303 0.778 1 97.38 272 GLN B O 1
ATOM 4626 N N . TYR B 1 273 ? -7.035 -4.734 2.324 1 97.38 273 TYR B N 1
ATOM 4627 C CA . TYR B 1 273 ? -5.684 -4.984 2.805 1 97.38 273 TYR B CA 1
ATOM 4628 C C . TYR B 1 273 ? -4.824 -5.613 1.714 1 97.38 273 TYR B C 1
ATOM 4630 O O . TYR B 1 273 ? -3.693 -5.184 1.479 1 97.38 273 TYR B O 1
ATOM 4638 N N . PHE B 1 274 ? -5.336 -6.617 1.036 1 97.56 274 PHE B N 1
ATOM 4639 C CA . PHE B 1 274 ? -4.582 -7.293 -0.011 1 97.56 274 PHE B CA 1
ATOM 4640 C C . PHE B 1 274 ? -4.25 -6.336 -1.148 1 97.56 274 PHE B C 1
ATOM 4642 O O . PHE B 1 274 ? -3.154 -6.383 -1.71 1 97.56 274 PHE B O 1
ATOM 4649 N N . VAL B 1 275 ? -5.199 -5.445 -1.489 1 97 275 VAL B N 1
ATOM 4650 C CA . VAL B 1 275 ? -4.965 -4.496 -2.572 1 97 275 VAL B CA 1
ATOM 4651 C C . VAL B 1 275 ? -3.926 -3.465 -2.145 1 97 275 VAL B C 1
ATOM 4653 O O . VAL B 1 275 ? -2.963 -3.205 -2.869 1 97 275 VAL B O 1
ATOM 4656 N N . GLY B 1 276 ? -4.117 -2.928 -0.981 1 96.25 276 GLY B N 1
ATOM 4657 C CA . GLY B 1 276 ? -3.293 -1.81 -0.551 1 96.25 276 GLY B CA 1
ATOM 4658 C C . GLY B 1 276 ? -1.941 -2.236 -0.01 1 96.25 276 GLY B C 1
ATOM 4659 O O . GLY B 1 276 ? -0.903 -1.751 -0.465 1 96.25 276 GLY B O 1
ATOM 4660 N N . ASN B 1 277 ? -1.93 -3.158 0.968 1 95.69 277 ASN B N 1
ATOM 4661 C CA . ASN B 1 277 ? -0.708 -3.535 1.67 1 95.69 277 ASN B CA 1
ATOM 4662 C C . ASN B 1 277 ? 0.104 -4.555 0.875 1 95.69 277 ASN B C 1
ATOM 4664 O O . ASN B 1 277 ? 1.335 -4.5 0.862 1 95.69 277 ASN B O 1
ATOM 4668 N N . VAL B 1 278 ? -0.562 -5.441 0.154 1 95.62 278 VAL B N 1
ATOM 4669 C CA . VAL B 1 278 ? 0.127 -6.559 -0.486 1 95.62 278 VAL B CA 1
ATOM 4670 C C . VAL B 1 278 ? 0.278 -6.281 -1.98 1 95.62 278 VAL B C 1
ATOM 4672 O O . VAL B 1 278 ? 1.214 -6.773 -2.617 1 95.62 278 VAL B O 1
ATOM 4675 N N . GLY B 1 279 ? -0.676 -5.477 -2.58 1 96.81 279 GLY B N 1
ATOM 4676 C CA . GLY B 1 279 ? -0.614 -5.129 -3.99 1 96.81 279 GLY B CA 1
ATOM 4677 C C . GLY B 1 279 ? -1.274 -6.16 -4.887 1 96.81 279 GLY B C 1
ATOM 4678 O O . GLY B 1 279 ? -1.001 -6.211 -6.09 1 96.81 279 GLY B O 1
ATOM 4679 N N . GLU B 1 280 ? -2.104 -7.043 -4.328 1 97.88 280 GLU B N 1
ATOM 4680 C CA . GLU B 1 280 ? -2.809 -8.062 -5.105 1 97.88 280 GLU B CA 1
ATOM 4681 C C . GLU B 1 280 ? -4.195 -7.574 -5.523 1 97.88 280 GLU B C 1
ATOM 4683 O O . GLU B 1 280 ? -4.754 -6.672 -4.898 1 97.88 280 GLU B O 1
ATOM 4688 N N . TYR B 1 281 ? -4.707 -8.156 -6.609 1 98.19 281 TYR B N 1
ATOM 4689 C CA . TYR B 1 281 ? -6.082 -7.855 -6.988 1 98.19 281 TYR B CA 1
ATOM 4690 C C . TYR B 1 281 ? -7.066 -8.516 -6.031 1 98.19 281 TYR B C 1
ATOM 4692 O O . TYR B 1 281 ? -6.875 -9.664 -5.625 1 98.19 281 TYR B O 1
ATOM 4700 N N . PRO B 1 282 ? -8.102 -7.734 -5.691 1 97.69 282 PRO B N 1
ATOM 4701 C CA . PRO B 1 282 ? -9.203 -8.367 -4.965 1 97.69 282 PRO B CA 1
ATOM 4702 C C . PRO B 1 282 ? -10.023 -9.305 -5.844 1 97.69 282 PRO B C 1
ATOM 4704 O O . PRO B 1 282 ? -9.891 -9.281 -7.07 1 97.69 282 PRO B O 1
ATOM 4707 N N . LEU B 1 283 ? -10.742 -10.164 -5.219 1 97.94 283 LEU B N 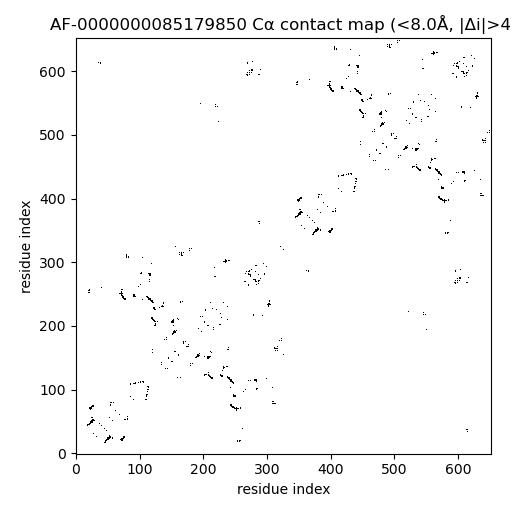1
ATOM 4708 C CA . LEU B 1 283 ? -11.672 -10.977 -5.996 1 97.94 283 LEU B CA 1
ATOM 4709 C C . LEU B 1 283 ? -13.117 -10.719 -5.562 1 97.94 283 LEU B C 1
ATOM 4711 O O . LEU B 1 283 ? -13.992 -11.547 -5.797 1 97.94 283 LEU B O 1
ATOM 4715 N N . VAL B 1 284 ? -13.344 -9.641 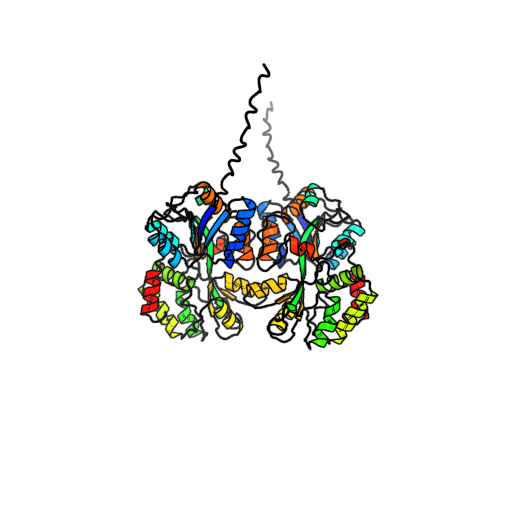-4.867 1 96.06 284 VAL B N 1
ATOM 4716 C CA . VAL B 1 284 ? -14.68 -9.18 -4.52 1 96.06 284 VAL B CA 1
ATOM 4717 C C . VAL B 1 284 ? -14.898 -7.766 -5.062 1 96.06 284 VAL B C 1
ATOM 4719 O O . VAL B 1 284 ? -13.93 -7.031 -5.297 1 96.06 284 VAL B O 1
ATOM 4722 N N . LYS B 1 285 ? -16.094 -7.371 -5.309 1 91.56 285 LYS B N 1
ATOM 4723 C CA . LYS B 1 285 ? -16.438 -6.039 -5.805 1 91.56 285 LYS B CA 1
ATOM 4724 C C . LYS B 1 285 ? -16.391 -5.008 -4.684 1 91.56 285 LYS B C 1
ATOM 4726 O O . LYS B 1 285 ? -16.438 -5.367 -3.504 1 91.56 285 LYS B O 1
ATOM 4731 N N . GLY B 1 286 ? -16.297 -3.783 -5.004 1 91.81 286 GLY B N 1
ATOM 4732 C CA . GLY B 1 286 ? -16.469 -2.693 -4.055 1 91.81 286 GLY B CA 1
ATOM 4733 C C . GLY B 1 286 ? -15.195 -2.355 -3.299 1 91.81 286 GLY B C 1
ATOM 4734 O O . GLY B 1 286 ? -15.242 -1.75 -2.227 1 91.81 286 GLY B O 1
ATOM 4735 N N . VAL B 1 287 ? -14.062 -2.816 -3.754 1 95.69 287 VAL B N 1
ATOM 4736 C CA . VAL B 1 287 ? -12.773 -2.482 -3.166 1 95.69 287 VAL B CA 1
ATOM 4737 C C . VAL B 1 287 ? -12.141 -1.321 -3.932 1 95.69 287 VAL B C 1
ATOM 4739 O O . VAL B 1 287 ? -12.219 -1.269 -5.16 1 95.69 287 VAL B O 1
ATOM 4742 N N . VAL B 1 288 ? -11.516 -0.342 -3.217 1 96.56 288 VAL B N 1
ATOM 4743 C CA . VAL B 1 288 ? -10.828 0.774 -3.861 1 96.56 288 VAL B CA 1
ATOM 4744 C C . VAL B 1 288 ? -9.578 0.271 -4.574 1 96.56 288 VAL B C 1
ATOM 4746 O O . VAL B 1 288 ? -8.672 -0.288 -3.941 1 96.56 288 VAL B O 1
ATOM 4749 N N . PRO B 1 289 ? -9.492 0.469 -5.816 1 92.94 289 PRO B N 1
ATOM 4750 C CA . PRO B 1 289 ? -8.344 -0.051 -6.562 1 92.94 289 PRO B CA 1
ATOM 4751 C C . PRO B 1 289 ? -7.102 0.829 -6.422 1 92.94 289 PRO B C 1
ATOM 4753 O O . PRO B 1 289 ? -7.195 1.96 -5.938 1 92.94 289 PRO B O 1
ATOM 4756 N N . ASP B 1 290 ? -5.977 0.233 -6.672 1 94.5 290 ASP B N 1
ATOM 4757 C CA . ASP B 1 290 ? -4.781 1.031 -6.945 1 94.5 290 ASP B CA 1
ATOM 4758 C C . ASP B 1 290 ? -4.773 1.536 -8.383 1 94.5 290 ASP B C 1
ATOM 4760 O O . ASP B 1 290 ? -4.879 0.747 -9.328 1 94.5 290 ASP B O 1
ATOM 4764 N N . PRO B 1 291 ? -4.645 2.797 -8.57 1 92.94 291 PRO B N 1
ATOM 4765 C CA . PRO B 1 291 ? -4.793 3.342 -9.922 1 92.94 291 PRO B CA 1
ATOM 4766 C C . PRO B 1 291 ? -3.695 2.873 -10.875 1 92.94 291 PRO B C 1
ATOM 4768 O O . PRO B 1 291 ? -3.812 3.041 -12.094 1 92.94 291 PRO B O 1
ATOM 4771 N N . ARG B 1 292 ? -2.604 2.324 -10.398 1 94.5 292 ARG B N 1
ATOM 4772 C CA . ARG B 1 292 ? -1.504 1.835 -11.227 1 94.5 292 ARG B CA 1
ATOM 4773 C C . ARG B 1 292 ? -1.82 0.459 -11.805 1 94.5 292 ARG B C 1
ATOM 4775 O O . ARG B 1 292 ? -1.13 -0.015 -12.711 1 94.5 292 ARG B O 1
ATOM 4782 N N . LEU B 1 293 ? -2.832 -0.17 -11.289 1 95.94 293 LEU B N 1
ATOM 4783 C CA . LEU B 1 293 ? -3.188 -1.518 -11.719 1 95.94 293 LEU B CA 1
ATOM 4784 C C . LEU B 1 293 ? -4.375 -1.486 -12.68 1 95.94 293 LEU B C 1
ATOM 4786 O O . LEU B 1 293 ? -5.102 -0.491 -12.742 1 95.94 293 LEU B O 1
ATOM 4790 N N . LEU B 1 294 ? -4.527 -2.555 -13.422 1 96.81 294 LEU B N 1
ATOM 4791 C CA . LEU B 1 294 ? -5.742 -2.738 -14.203 1 96.81 294 LEU B CA 1
ATOM 4792 C C . LEU B 1 294 ? -6.969 -2.799 -13.297 1 96.81 294 LEU B C 1
ATOM 4794 O O . LEU B 1 294 ? -6.867 -3.186 -12.133 1 96.81 294 LEU B O 1
ATOM 4798 N N . SER B 1 295 ? -8.117 -2.33 -13.891 1 94.94 295 SER B N 1
ATOM 4799 C CA . SER B 1 295 ? -9.352 -2.666 -13.188 1 94.94 295 SER B CA 1
ATOM 4800 C C . SER B 1 295 ? -9.5 -4.176 -13.031 1 94.94 295 SER B C 1
ATOM 4802 O O . SER B 1 295 ? -8.906 -4.949 -13.781 1 94.94 295 SER B O 1
ATOM 4804 N N . LEU B 1 296 ? -10.25 -4.547 -12.031 1 95.44 296 LEU B N 1
ATOM 4805 C CA . LEU B 1 296 ? -10.484 -5.973 -11.828 1 95.44 296 LEU B CA 1
ATOM 4806 C C . LEU B 1 296 ? -11.062 -6.613 -13.086 1 95.44 296 LEU B C 1
ATOM 4808 O O . LEU B 1 296 ? -10.633 -7.703 -13.484 1 95.44 296 LEU B O 1
ATOM 4812 N N . GLU B 1 297 ? -11.961 -5.938 -13.758 1 95.56 297 GLU B N 1
ATOM 4813 C CA . GLU B 1 297 ? -12.578 -6.453 -14.977 1 95.56 297 GLU B CA 1
ATOM 4814 C C . GLU B 1 297 ? -11.539 -6.668 -16.062 1 95.56 297 GLU B C 1
ATOM 4816 O O . GLU B 1 297 ? -11.531 -7.707 -16.734 1 95.56 297 GLU B O 1
ATOM 4821 N N . GLU B 1 298 ? -10.664 -5.707 -16.219 1 97.06 298 GLU B N 1
ATOM 4822 C CA . GLU B 1 298 ? -9.609 -5.832 -17.219 1 97.06 298 GLU B CA 1
ATOM 4823 C C . GLU B 1 298 ? -8.641 -6.957 -16.875 1 97.06 298 GLU B C 1
ATOM 4825 O O . GLU B 1 298 ? -8.211 -7.719 -17.734 1 97.06 298 GLU B O 1
ATOM 4830 N N . ALA B 1 299 ? -8.289 -7.051 -15.609 1 97.44 299 ALA B N 1
ATOM 4831 C CA . ALA B 1 299 ? -7.398 -8.117 -15.148 1 97.44 299 ALA B CA 1
ATOM 4832 C C . ALA B 1 299 ? -7.98 -9.492 -15.461 1 97.44 299 ALA B C 1
ATOM 4834 O O . ALA B 1 299 ? -7.273 -10.375 -15.945 1 97.44 299 ALA B O 1
ATOM 4835 N N . LEU B 1 300 ? -9.297 -9.633 -15.242 1 96.81 300 LEU B N 1
ATOM 4836 C CA . LEU B 1 300 ? -9.977 -10.898 -15.484 1 96.81 300 LEU B CA 1
ATOM 4837 C C . LEU B 1 300 ? -10.031 -11.219 -16.969 1 96.81 300 LEU B C 1
ATOM 4839 O O . LEU B 1 300 ? -9.969 -12.383 -17.375 1 96.81 300 LEU B O 1
ATOM 4843 N N . ARG B 1 301 ? -10.086 -10.188 -17.734 1 97.56 301 ARG B N 1
ATOM 4844 C CA . ARG B 1 301 ? -10.117 -10.375 -19.188 1 97.56 301 ARG B CA 1
ATOM 4845 C C . ARG B 1 301 ? -8.742 -10.773 -19.719 1 97.56 301 ARG B C 1
ATOM 4847 O O . ARG B 1 301 ? -8.633 -11.555 -20.656 1 97.56 301 ARG B O 1
ATOM 4854 N N . LYS B 1 302 ? -7.719 -10.281 -19.125 1 98.12 302 LYS B N 1
ATOM 4855 C CA . LYS B 1 302 ? -6.352 -10.523 -19.562 1 98.12 302 LYS B CA 1
ATOM 4856 C C . LYS B 1 302 ? -5.93 -11.969 -19.312 1 98.12 302 LYS B C 1
ATOM 4858 O O . LYS B 1 302 ? -5.172 -12.539 -20.094 1 98.12 302 LYS B O 1
ATOM 4863 N N . THR B 1 303 ? -6.418 -12.547 -18.266 1 97 303 THR B N 1
ATOM 4864 C CA . THR B 1 303 ? -5.977 -13.867 -17.859 1 97 303 THR B CA 1
ATOM 4865 C C . THR B 1 303 ? -6.508 -14.945 -18.797 1 97 303 THR B C 1
ATOM 4867 O O . THR B 1 303 ? -7.648 -14.859 -19.266 1 97 303 THR B O 1
ATOM 4870 N N . PRO B 1 304 ? -5.684 -15.93 -19.062 1 97.12 304 PRO B N 1
ATOM 4871 C CA . PRO B 1 304 ? -6.203 -17.031 -19.875 1 97.12 304 PRO B CA 1
ATOM 4872 C C . PRO B 1 304 ? -7.285 -17.844 -19.172 1 97.12 304 PRO B C 1
ATOM 4874 O O . PRO B 1 304 ? -7.301 -17.906 -17.938 1 97.12 304 PRO B O 1
ATOM 4877 N N . ARG B 1 305 ? -8.18 -18.359 -20.016 1 91.25 305 ARG B N 1
ATOM 4878 C CA . ARG B 1 305 ? -9.195 -19.266 -19.484 1 91.25 305 ARG B CA 1
ATOM 4879 C C . ARG B 1 305 ? -8.672 -20.688 -19.422 1 91.25 305 ARG B C 1
ATOM 4881 O O . ARG B 1 305 ? -8.469 -21.344 -20.438 1 91.25 305 ARG B O 1
ATOM 4888 N N . LEU B 1 306 ? -8.352 -21.078 -18.281 1 92.62 306 LEU B N 1
ATOM 4889 C CA . LEU B 1 306 ? -7.926 -22.453 -18.062 1 92.62 306 LEU B CA 1
ATOM 4890 C C . LEU B 1 306 ? -8.414 -22.969 -16.719 1 92.62 306 LEU B C 1
ATOM 4892 O O . LEU B 1 306 ? -8.984 -22.203 -15.922 1 92.62 306 LEU B O 1
ATOM 4896 N N . ASP B 1 307 ? -8.469 -24.281 -16.609 1 92.06 307 ASP B N 1
ATOM 4897 C CA . ASP B 1 307 ? -8.781 -24.875 -15.312 1 92.06 307 ASP B CA 1
ATOM 4898 C C . ASP B 1 307 ? -7.594 -24.75 -14.359 1 92.06 307 ASP B C 1
ATOM 4900 O O . ASP B 1 307 ? -6.633 -25.516 -14.453 1 92.06 307 ASP B O 1
ATOM 4904 N N . PHE B 1 308 ? -7.703 -23.906 -13.43 1 90.5 308 PHE B N 1
ATOM 4905 C CA . PHE B 1 308 ? -6.578 -23.547 -12.578 1 90.5 308 PHE B CA 1
ATOM 4906 C C . PHE B 1 308 ? -6.262 -24.672 -11.594 1 90.5 308 PHE B C 1
ATOM 4908 O O . PHE B 1 308 ? -5.168 -24.719 -11.031 1 90.5 308 PHE B O 1
ATOM 4915 N N . GLU B 1 309 ? -7.152 -25.578 -11.398 1 93.31 309 GLU B N 1
ATOM 4916 C CA . GLU B 1 309 ? -6.863 -26.75 -10.57 1 93.31 309 GLU B CA 1
ATOM 4917 C C . GLU B 1 309 ? -5.984 -27.75 -11.312 1 93.31 309 GLU B C 1
ATOM 4919 O O . GLU B 1 309 ? -5.438 -28.672 -10.711 1 93.31 309 GLU B O 1
ATOM 4924 N N . LYS B 1 310 ? -5.809 -27.531 -12.633 1 91.75 310 LYS B N 1
ATOM 4925 C CA . LYS B 1 310 ? -5.094 -28.5 -13.453 1 91.75 310 LYS B CA 1
ATOM 4926 C C . LYS B 1 310 ? -3.686 -28.016 -13.781 1 91.75 310 LYS B C 1
ATOM 4928 O O . LYS B 1 310 ? -2.984 -28.625 -14.594 1 91.75 310 LYS B O 1
ATOM 4933 N N . LEU B 1 311 ? -3.34 -26.922 -13.242 1 93 311 LEU B N 1
ATOM 4934 C CA . LEU B 1 311 ? -1.947 -26.5 -13.391 1 93 311 LEU B CA 1
ATOM 4935 C C . LEU B 1 311 ? -1.006 -27.547 -12.805 1 93 311 LEU B C 1
ATOM 4937 O O . LEU B 1 311 ? -1.061 -27.844 -11.609 1 93 311 LEU B O 1
ATOM 4941 N N . ASP B 1 312 ? -0.175 -28.094 -13.688 1 91.06 312 ASP B N 1
ATOM 4942 C CA . ASP B 1 312 ? 0.707 -29.203 -13.312 1 91.06 312 ASP B CA 1
ATOM 4943 C C . ASP B 1 312 ? 2.133 -28.719 -13.078 1 91.06 312 ASP B C 1
ATOM 4945 O O . ASP B 1 312 ? 2.971 -28.766 -13.984 1 91.06 312 ASP B O 1
ATOM 4949 N N . LEU B 1 313 ? 2.447 -28.422 -11.867 1 91.25 313 LEU B N 1
ATOM 4950 C CA . LEU B 1 313 ? 3.754 -27.875 -11.523 1 91.25 313 LEU B CA 1
ATOM 4951 C C . LEU B 1 313 ? 4.844 -28.922 -11.688 1 91.25 313 LEU B C 1
ATOM 4953 O O . LEU B 1 313 ? 5.965 -28.594 -12.094 1 91.25 313 LEU B O 1
ATOM 4957 N N . ASP B 1 314 ? 4.516 -30.109 -11.375 1 92.06 314 ASP B N 1
ATOM 4958 C CA . ASP B 1 314 ? 5.504 -31.172 -11.5 1 92.06 314 ASP B CA 1
ATOM 4959 C C . ASP B 1 314 ? 5.969 -31.328 -12.945 1 92.06 314 ASP B C 1
ATOM 4961 O O . ASP B 1 314 ? 7.16 -31.5 -13.211 1 92.06 314 ASP B O 1
ATOM 4965 N N . ARG B 1 315 ? 5.027 -31.297 -13.789 1 94.94 315 ARG B N 1
ATOM 4966 C CA . ARG B 1 315 ? 5.355 -31.391 -15.211 1 94.94 315 ARG B CA 1
ATOM 4967 C C . ARG B 1 315 ? 6.207 -30.219 -15.656 1 94.94 315 ARG B C 1
ATOM 4969 O O . ARG B 1 315 ? 7.156 -30.391 -16.422 1 94.94 315 ARG B O 1
ATOM 4976 N N . ALA B 1 316 ? 5.883 -29.016 -15.234 1 96.69 316 ALA B N 1
ATOM 4977 C CA . ALA B 1 316 ? 6.668 -27.828 -15.555 1 96.69 316 ALA B CA 1
ATOM 4978 C C . ALA B 1 316 ? 8.094 -27.953 -15.023 1 96.69 316 ALA B C 1
ATOM 4980 O O . ALA B 1 316 ? 9.055 -27.672 -15.734 1 96.69 316 ALA B O 1
ATOM 4981 N N . LEU B 1 317 ? 8.219 -28.406 -13.789 1 96.44 317 LEU B N 1
ATOM 4982 C CA . LEU B 1 317 ? 9.523 -28.547 -13.156 1 96.44 317 LEU B CA 1
ATOM 4983 C C . LEU B 1 317 ? 10.375 -29.578 -13.891 1 96.44 317 LEU B C 1
ATOM 4985 O O . LEU B 1 317 ? 11.578 -29.375 -14.086 1 96.44 317 LEU B O 1
ATOM 4989 N N . ARG B 1 318 ? 9.766 -30.656 -14.281 1 97.62 318 ARG B N 1
ATOM 4990 C CA . ARG B 1 318 ? 10.469 -31.672 -15.047 1 97.62 318 ARG B CA 1
ATOM 4991 C C . ARG B 1 318 ? 11 -31.109 -16.359 1 97.62 318 ARG B C 1
ATOM 4993 O O . ARG B 1 318 ? 12.156 -31.344 -16.719 1 97.62 318 ARG B O 1
ATOM 5000 N N . LEU B 1 319 ? 10.164 -30.406 -17.031 1 98.44 319 LEU B N 1
ATOM 5001 C CA . LEU B 1 319 ? 10.562 -29.812 -18.297 1 98.44 319 LEU B CA 1
ATOM 5002 C C . LEU B 1 319 ? 11.719 -28.828 -18.109 1 98.44 319 LEU B C 1
ATOM 5004 O O . LEU B 1 319 ? 12.68 -28.844 -18.891 1 98.44 319 LEU B O 1
ATOM 5008 N N . LEU B 1 320 ? 11.609 -27.984 -17.094 1 98.5 320 LEU B N 1
ATOM 5009 C CA . LEU B 1 320 ? 12.656 -27.016 -16.797 1 98.5 320 LEU B CA 1
ATOM 5010 C C . LEU B 1 320 ? 13.977 -27.703 -16.484 1 98.5 320 LEU B C 1
ATOM 5012 O O . LEU B 1 320 ? 15.039 -27.266 -16.938 1 98.5 320 LEU B O 1
ATOM 5016 N N . ARG B 1 321 ? 13.961 -28.766 -15.766 1 98.25 321 ARG B N 1
ATOM 5017 C CA . ARG B 1 321 ? 15.164 -29.516 -15.438 1 98.25 321 ARG B CA 1
ATOM 5018 C C . ARG B 1 321 ? 15.75 -30.188 -16.688 1 98.25 321 ARG B C 1
ATOM 5020 O O . ARG B 1 321 ? 16.953 -30.156 -16.891 1 98.25 321 ARG B O 1
ATOM 5027 N N . GLU B 1 322 ? 14.898 -30.781 -17.453 1 98.31 322 GLU B N 1
ATOM 5028 C CA . GLU B 1 322 ? 15.328 -31.438 -18.688 1 98.31 322 GLU B CA 1
ATOM 5029 C C . GLU B 1 322 ? 16.078 -30.469 -19.594 1 98.31 322 GLU B C 1
ATOM 5031 O O . GLU B 1 322 ? 17.047 -30.859 -20.266 1 98.31 322 GLU B O 1
ATOM 5036 N N . LEU B 1 323 ? 15.633 -29.297 -19.578 1 98.31 323 LEU B N 1
ATOM 5037 C CA . LEU B 1 323 ? 16.188 -28.297 -20.484 1 98.31 323 LEU B CA 1
ATOM 5038 C C . LEU B 1 323 ? 17.359 -27.578 -19.844 1 98.31 323 LEU B C 1
ATOM 5040 O O . LEU B 1 323 ? 17.953 -26.672 -20.438 1 98.31 323 LEU B O 1
ATOM 5044 N N . GLY B 1 324 ? 17.703 -27.859 -18.609 1 97.38 324 GLY B N 1
ATOM 5045 C CA . GLY B 1 324 ? 18.828 -27.25 -17.906 1 97.38 324 GLY B CA 1
ATOM 5046 C C . GLY B 1 324 ? 18.547 -25.828 -17.469 1 97.38 324 GLY B C 1
ATOM 5047 O O . GLY B 1 324 ? 19.469 -25.031 -17.312 1 97.38 324 GLY B O 1
ATOM 5048 N N . VAL B 1 325 ? 17.25 -25.484 -17.359 1 97.12 325 VAL B N 1
ATOM 5049 C CA . VAL B 1 325 ? 16.859 -24.172 -16.891 1 97.12 325 VAL B CA 1
ATOM 5050 C C . VAL B 1 325 ? 16.875 -24.125 -15.375 1 97.12 325 VAL B C 1
ATOM 5052 O O . VAL B 1 325 ? 17.172 -23.094 -14.773 1 97.12 325 VAL B O 1
ATOM 5055 N N . LEU B 1 326 ? 16.516 -25.281 -14.789 1 94.81 326 LEU B N 1
ATOM 5056 C CA . LEU B 1 326 ? 16.641 -25.5 -13.352 1 94.81 326 LEU B CA 1
ATOM 5057 C C . LEU B 1 326 ? 17.781 -26.453 -13.039 1 94.81 326 LEU B C 1
ATOM 5059 O O . LEU B 1 326 ? 18.125 -27.297 -13.859 1 94.81 326 LEU B O 1
#

Foldseek 3Di:
DPPPPPPPPPPPPPPVVPQAEAEEEEQDDCVQCVVVQVVVCVVPVHHYHYHYDHLVVSLVVCVVCDLVDAHFKYWHQFLQSVLVCLVVVFFDADDPVLQVFFQDQCAPSNRKHWQFKWWKWKKFDCVQDPQVQAAQALLCRLVSCVVSVFAEEEECQDVVVLLLLLVCCQVPNPVSSLVSVVSVVVSVHHYDNDPLVVVVCRLVVVGGMYIDIVQSVVVVVVVPGDMDIHQHHFQHSSTAMGTIIMGTTPSHDCVVVSNVVSVSSLDQVNQLSCCPVVVTHGRGPDHDHDPVDDDPVVSVRSHHDDNRNPRDSVVSVVSCVVSVVD/DDPPPPPPPPPPPPPVVPQAEAEEEEQDDCVQCVVVQVVVCVVPVHHYHYHYDHLVVSLVVCVVCDLVDAHFKYWHQFLQSVLVCLVVVFFDADDPVLQVFFPDQCAPSNRKHWQFKWWKWKKFDCVQDPQVQAAQALLCRLVSCVVSVFAEEEECQDVVVLLLLLVCCQVPNPVSSLVSVVSVVVSVHHYDNDPLVVVVCRLVVVGGMYIDIPQSVVVCVVVPGDMDIHQHHFQHSSTAMGTIIMGTTPSHDCVVVSVVVSVSSLDQVNQLSCCPVVVTHGRGPDHDHDPVDDDPVVSVRSHHDDNRNPRDSVVSVVSCVVSVVD

Secondary structure (DSSP, 8-state):
--------------------EEEEEE-S-HHHHHHHHHHHHHHH--EEEEEE--HHHHHHHHHHHGGG----EEEES-HHHHHHHHHTT-BPPPPHHHHTSSSS---TT-SSEEEEEEEEEEEE-TTT--GGGS-SSGGGHHHHHHHHT--EEE-TTSHHHHHHHHHHHHHH-HHHHHHHHHHHHHT-PEE-SSHHHHHHHHHHTS-SEEEEEHHHHHHHHHTT---EEE--STT-GGG-EEEEEEEEBTT-S-HHHHHHHHHHHTSHHHHHHIIIII-PEESSSSPPPPTTSPPHHHHHHHS----GGG--HHHHHHHHHHTT--/--------------------EEEEEE-S-HHHHHHHHHHHHHHH--EEEEEE--HHHHHHHHHHHGGG----EEEES-HHHHHHHHHTT-BPPPPHHHHTSSSS---TT-SSEEEEEEEEEEEE-TTT--GGGS-SSGGGHHHHHHHHT--BEE-TTSHHHHHHHHHHHHHH-HHHHHHHHHHHHHT-PEE-SSHHHHHHHHHHTS-SEEEEEHHHHHHHHHTT---EEE--STT-GGG-EEEEEEEEBTT-S-HHHHHHHHHHHTSHHHHHHIIIII-PEESSSSPPPPTTSPPHHHHHHHS----GGG--HHHHHHHHHHTT--

Solvent-accessible surface area (backbone atoms only — not comparable to full-atom values): 34745 Å² total; per-residue (Å²): 135,84,77,74,75,81,76,77,73,76,74,77,73,70,71,66,71,71,74,57,71,44,30,33,38,26,25,45,58,58,88,76,44,46,49,55,53,52,42,50,26,71,75,67,65,43,44,71,48,72,47,71,42,50,45,69,55,47,53,51,48,49,60,71,41,45,84,71,32,78,42,23,28,44,34,31,51,36,36,31,55,50,25,49,37,49,73,70,61,44,39,32,76,59,57,65,81,64,55,65,52,36,81,56,78,62,46,92,80,37,26,44,39,48,45,35,33,39,36,31,22,36,38,32,28,58,92,79,48,56,78,88,72,57,63,56,38,56,85,44,42,44,60,51,33,60,74,69,69,53,43,39,32,40,29,69,84,29,67,69,49,35,49,34,48,11,43,32,26,73,73,61,31,61,68,56,40,50,51,47,52,51,48,41,53,71,65,63,48,48,78,28,85,38,63,67,60,42,50,51,32,26,76,71,63,74,22,39,32,32,66,38,54,46,39,60,56,48,28,38,40,68,50,70,46,85,67,38,78,43,76,37,39,72,41,23,55,39,19,30,66,45,34,21,26,37,27,41,29,63,52,29,84,48,61,69,62,49,50,52,49,57,52,44,52,61,28,65,62,44,30,26,38,36,32,26,66,65,43,33,43,53,34,50,84,94,57,67,66,60,87,90,51,71,53,68,69,54,50,62,50,26,20,43,91,67,66,53,52,67,40,41,52,67,62,28,51,48,52,34,40,75,69,62,68,90,141,70,88,70,76,75,78,78,74,77,72,75,74,70,71,66,73,71,74,56,70,45,30,32,37,25,25,45,58,59,90,76,44,46,51,54,52,54,41,49,25,68,75,67,64,43,43,72,47,74,47,73,43,51,46,69,56,46,52,51,49,49,59,70,43,44,85,70,30,79,40,24,28,43,35,31,51,35,35,34,58,51,25,50,38,49,74,70,61,43,40,31,75,58,57,66,81,65,54,64,54,37,80,55,78,62,45,92,79,36,26,43,39,48,44,35,35,40,38,31,23,36,38,32,30,58,90,79,48,56,80,88,71,56,63,56,38,57,84,44,42,43,61,52,32,60,75,68,69,53,44,41,33,40,31,70,82,29,67,69,50,37,47,37,47,13,43,31,28,74,74,61,32,59,68,55,39,49,52,47,52,51,47,40,52,71,66,64,47,48,77,29,87,37,64,67,59,42,51,51,32,26,74,72,63,73,23,38,32,31,64,38,54,46,38,60,55,47,29,37,40,69,50,69,45,84,67,39,77,44,74,37,41,71,40,24,55,40,20,29,65,45,32,22,27,35,28,41,28,64,50,30,84,47,60,69,62,50,51,52,50,56,52,45,51,61,30,66,62,44,30,27,37,37,33,26,67,65,44,32,42,53,34,49,83,93,55,65,65,59,88,90,49,72,53,67,69,54,49,61,51,24,22,42,91,68,66,53,51,67,40,41,51,67,61,30,52,51,53,34,42,75,70,64,69,92

Organism: NCBI:txid751945

Radius of gyration: 28.87 Å; Cα contacts (8 Å, |Δi|>4): 1258; chains: 2; bounding box: 102×74×98 Å

pLDDT: mean 93.73, std 13.22, range [26.59, 98.94]

Sequence (652 aa):
MKRVLPLIGLMALGLGMAQQTLTVYSGRGQSLVEPLVKQFEQDTGIRVQVRYGTDAQILATLQEEGSRSPADIFWANTSGALGQAAERGLLRPLGESLLKVPVGFVPASKTWVPVTLRLRVLAYNPAKVKAEELPQSILDLPRFAREKGLKVGWTPTYSSFQDMVAGMILLHGEEATRRWLQEMKALSPKSYASNPAMLDAIRAGEVDLGSTNHYYVLRFQRAGYTFGVHHFKDGDAGNLALVTGAGILKTGKNLSAATRFLTYLLSPKAQQYFVGNVGEYPLVKGVVPDPRLLSLEEALRKTPRLDFEKLDLDRALRLLRELGVLMKRVLPLIGLMALGLGMAQQTLTVYSGRGQSLVEPLVKQFEQDTGIRVQVRYGTDAQILATLQEEGSRSPADIFWANTSGALGQAAERGLLRPLGESLLKVPVGFVPASKTWVPVTLRLRVLAYNPAKVKAEELPQSILDLPRFAREKGLKVGWTPTYSSFQDMVAGMILLHGEEATRRWLQEMKALSPKSYASNPAMLDAIRAGEVDLGSTNHYYVLRFQRAGYTFGVHHFKDGDAGNLALVTGAGILKTGKNLSAATRFLTYLLSPKAQQYFVGNVGEYPLVKGVVPDPRLLSLEEALRKTPRLDFEKLDLDRALRLLRELGVL

Nearest PDB structures (foldseek):
  4elq-assembly1_A  TM=9.925E-01  e=3.116E-54  Thermus thermophilus HB8
  6ivy-assembly1_A  TM=8.906E-01  e=9.525E-32  Pseudomonas aeruginosa PAO1
  1nnf-assembly1_A  TM=9.098E-01  e=4.960E-28  Haemophilus influenzae
  1qvs-assembly1_A  TM=8.950E-01  e=1.903E-27  Haemophilus influenzae
  3kn7-assembly1_A  TM=8.949E-01  e=2.151E-27  Haemophilus influenzae

InterPro domains:
  IPR026045 Ferric binding protein [PIRSF002825] (16-325)